Protein AF-A0A956G151-F1 (afdb_monomer_lite)

pLDDT: mean 84.64, std 11.08, range [44.25, 98.31]

Secondary structure (DSSP, 8-state):
--SSSPPEEEEE-TTS-EEEEEE--SSS-EEEES-HHHHHTT--EEEEEEE-SSSSS--EEEEEE-TTTT-EEEEEEE-TTSPEEEEEEEE-SEEEEEEEEE-TTS-EEEEEEEE--S--TTT--STT-SSSPSEEEEEEE-SS-EEEEEEE-TTTTS--SS-B--S--EEE-SSSSSS-EEEEEEESSSSTTTEEEEEEEEETTEEEEEEEETEEEEEEE--SSSSSPEEEEEETTTTTEEEEESSSSPPPPPP-------PPPTT--SHHHHHHHHHHHHHHHTT-HHHHHHHHHHHHTT---HHHHHHHHHHHHHHHHHTT-HHHHHHHS-SSPPS-HHHHHHHHHHHHHTT-HHHHHHHHTT-SS----GGG--HHHHHHHT-GGG-----TTSPPPTT-B-S-GGGEEEETTTTEEEEEEESS--EEEEEEEEE-SS-EEEEEEEEEEEE-TT-EEEEEEE-TTS-EEEEEEEEEEEETTEEEEEEEEEESTTS---EEEEEEESSTT--EEEEEEEEEEGGGTEEEEEE-STT--EEEEE-SSPPPSEEEEEEEEE------SS-EEEEEEEE-

Radius of gyration: 27.8 Å; chains: 1; bounding box: 68×52×76 Å

Foldseek 3Di:
DPPPDDWDWDAAAPPQGAIWIFDCPPPDTDTGHQADVRNVQRWGFQEWDWADQAPPPFIWIWTQTADDGQQKIWIWHQDPVRRTDTQEIDHAFRFNEWDWWQDPVRHIKIKTFAWQPFAACVRQVDPVNGGHDGFIWIWGDNPRYTDTPDTDDLQPVDDARTKDWDDYKDWFDQPPPPTTKIWTWIASDQDLQRIWIWIWDQDPVGTHIDTDGQKHFPDWACPDPDPHIWTWIFGNQPVGDIDTHPPDDDDDDPRPQQDQDDQQDPLQPDPVLRVLLSVLSVCVSVVNLLVSLVSLLVVLVVDPDPSNSQSSLLVSLLSCLVLQVLVSSLVSHDPPHDLPQVSLQSNLQSCVSVLVLVVSLVSQPPNPDGHCHPLRDDSVLSVVSVDPVQDDKDFLCDDDDPQKDAPPCVQWDRDNVLRWIKGKFKQDFDFRMKHKDFFPLAKDKDKFKKKFQFADAQAKKWWAKADPVRWGAWTKMWHWHHHNQKIKIWIFIDHTPPDDTDTQDIGIDNHRRDMDIWIKMKMDGLVQQKIWIWTRDPSIDIDIDRRPHRDDGGMIMGTIHTDNGHPDDTDIIIMIINMD

Structure (mmCIF, N/CA/C/O backbone):
data_AF-A0A956G151-F1
#
_entry.id   AF-A0A956G151-F1
#
loop_
_atom_site.group_PDB
_atom_site.id
_atom_site.type_symbol
_atom_site.label_atom_id
_atom_site.label_alt_id
_atom_site.label_comp_id
_atom_site.label_asym_id
_atom_site.label_entity_id
_atom_site.label_seq_id
_atom_site.pdbx_PDB_ins_code
_atom_site.Cartn_x
_atom_site.Cartn_y
_atom_site.Cartn_z
_atom_site.occupancy
_atom_site.B_iso_or_equiv
_atom_site.auth_seq_id
_atom_site.auth_comp_id
_atom_site.auth_asym_id
_atom_site.auth_atom_id
_atom_site.pdbx_PDB_model_num
ATOM 1 N N . ASP A 1 1 ? -18.770 -8.901 30.958 1.00 65.25 1 ASP A N 1
ATOM 2 C CA . ASP A 1 1 ? -19.501 -7.884 31.780 1.00 65.25 1 ASP A CA 1
ATOM 3 C C . ASP A 1 1 ? -19.112 -7.932 33.273 1.00 65.25 1 ASP A C 1
ATOM 5 O O . ASP A 1 1 ? -19.667 -7.195 34.084 1.00 65.25 1 ASP A O 1
ATOM 9 N N . GLY A 1 2 ? -18.106 -8.736 33.648 1.00 68.00 2 GLY A N 1
ATOM 10 C CA . GLY A 1 2 ? -17.677 -8.874 35.042 1.00 68.00 2 GLY A CA 1
ATOM 11 C C . GLY A 1 2 ? -18.386 -10.004 35.795 1.00 68.00 2 GLY A C 1
ATOM 12 O O . GLY A 1 2 ? -18.172 -10.139 37.002 1.00 68.00 2 GLY A O 1
ATOM 13 N N . ASP A 1 3 ? -19.179 -10.830 35.107 1.00 71.38 3 ASP A N 1
ATOM 14 C CA . ASP A 1 3 ? -19.814 -12.031 35.656 1.00 71.38 3 ASP A CA 1
ATOM 15 C C . ASP A 1 3 ? -18.847 -13.217 35.880 1.00 71.38 3 ASP A C 1
ATOM 17 O O . ASP A 1 3 ? -19.142 -14.117 36.673 1.00 71.38 3 ASP A O 1
ATOM 21 N N . GLY A 1 4 ? -17.658 -13.170 35.270 1.00 73.88 4 GLY A N 1
ATOM 22 C CA . GLY A 1 4 ? -16.601 -14.173 35.399 1.00 73.88 4 GLY A CA 1
ATOM 23 C C . GLY A 1 4 ? -16.463 -15.117 34.204 1.00 73.88 4 GLY A C 1
ATOM 24 O O . GLY A 1 4 ? -15.531 -15.925 34.218 1.00 73.88 4 GLY A O 1
ATOM 25 N N . ASP A 1 5 ? -17.325 -14.996 33.194 1.00 77.75 5 ASP A N 1
ATOM 26 C CA . ASP A 1 5 ? -17.162 -15.619 31.886 1.00 77.75 5 ASP A CA 1
ATOM 27 C C . ASP A 1 5 ? -16.498 -14.621 30.910 1.00 77.75 5 ASP A C 1
ATOM 29 O O . ASP A 1 5 ? -16.552 -13.404 31.080 1.00 77.75 5 ASP A O 1
ATOM 33 N N . ASP A 1 6 ? -15.758 -15.135 29.923 1.00 79.88 6 ASP A N 1
ATOM 34 C CA . ASP A 1 6 ? -15.077 -14.294 28.933 1.00 79.88 6 ASP A CA 1
ATOM 35 C C . ASP A 1 6 ? -15.966 -14.123 27.692 1.00 79.88 6 ASP A C 1
ATOM 37 O O . ASP A 1 6 ? -16.216 -15.087 26.959 1.00 79.88 6 ASP A O 1
ATOM 41 N N . GLU A 1 7 ? -16.379 -12.891 27.380 1.00 82.88 7 GLU A N 1
ATOM 42 C CA . GLU A 1 7 ? -17.000 -12.589 26.086 1.00 82.88 7 GLU A CA 1
ATOM 43 C C . GLU A 1 7 ? -15.959 -12.240 25.016 1.00 82.88 7 GLU A C 1
ATOM 45 O O . GLU A 1 7 ? -15.019 -11.470 25.233 1.00 82.88 7 GLU A O 1
ATOM 50 N N . LEU A 1 8 ? -16.178 -12.732 23.793 1.00 90.56 8 LEU A N 1
ATOM 51 C CA . LEU A 1 8 ? -15.359 -12.368 22.641 1.00 90.56 8 LEU A CA 1
ATOM 52 C C . LEU A 1 8 ? -16.072 -11.336 21.763 1.00 90.56 8 LEU A C 1
ATOM 54 O O . LEU A 1 8 ? -16.985 -11.665 21.002 1.00 90.56 8 LEU A O 1
ATOM 58 N N . TYR A 1 9 ? -15.593 -10.096 21.804 1.00 93.44 9 TYR A N 1
ATOM 59 C CA . TYR A 1 9 ? -15.999 -9.055 20.863 1.00 93.44 9 TYR A CA 1
ATOM 60 C C . TYR A 1 9 ? -15.189 -9.140 19.570 1.00 93.44 9 TYR A C 1
ATOM 62 O O . TYR A 1 9 ? -13.970 -9.312 19.574 1.00 93.44 9 TYR A O 1
ATOM 70 N N . VAL A 1 10 ? -15.879 -9.008 18.441 1.00 94.25 10 VAL A N 1
ATOM 71 C CA . VAL A 1 10 ? -15.301 -9.120 17.104 1.00 94.25 10 VAL A CA 1
ATOM 72 C C . VAL A 1 10 ? -15.638 -7.869 16.309 1.00 94.25 10 VAL A C 1
ATOM 74 O O . VAL A 1 10 ? -16.793 -7.609 15.966 1.00 94.25 10 VAL A O 1
ATOM 77 N N . GLY A 1 11 ? -14.600 -7.105 15.989 1.00 94.00 11 GLY A N 1
ATOM 78 C CA . GLY A 1 11 ? -14.669 -6.019 15.030 1.00 94.00 11 GLY A CA 1
ATOM 79 C C . GLY A 1 11 ? -14.516 -6.571 13.623 1.00 94.00 11 GLY A C 1
ATOM 80 O O . GLY A 1 11 ? -13.530 -7.246 13.325 1.00 94.00 11 GLY A O 1
ATOM 81 N N . LEU A 1 12 ? -15.485 -6.305 12.754 1.00 91.75 12 LEU A N 1
ATOM 82 C CA . LEU A 1 12 ? -15.387 -6.685 11.355 1.00 91.75 12 LEU A CA 1
ATOM 83 C C . LEU A 1 12 ? -15.091 -5.467 10.473 1.00 91.75 12 LEU A C 1
ATOM 85 O O . LEU A 1 12 ? -15.689 -4.397 10.615 1.00 91.75 12 LEU A O 1
ATOM 89 N N . ALA A 1 13 ? -14.180 -5.667 9.526 1.00 85.88 13 ALA A N 1
ATOM 90 C CA . ALA A 1 13 ? -13.860 -4.732 8.455 1.00 85.88 13 ALA A CA 1
ATOM 91 C C . ALA A 1 13 ? -14.441 -5.228 7.118 1.00 85.88 13 ALA A C 1
ATOM 93 O O . ALA A 1 13 ? -15.257 -6.147 7.072 1.00 85.88 13 ALA A O 1
ATOM 94 N N . ALA A 1 14 ? -14.040 -4.623 6.001 1.00 74.31 14 ALA A N 1
ATOM 95 C CA . ALA A 1 14 ? -14.469 -5.033 4.664 1.00 74.31 14 ALA A CA 1
ATOM 96 C C . ALA A 1 14 ? -14.492 -6.574 4.463 1.00 74.31 14 ALA A C 1
ATOM 98 O O . ALA A 1 14 ? -13.518 -7.258 4.766 1.00 74.31 14 ALA A O 1
ATOM 99 N N . TYR A 1 15 ? -15.558 -7.189 3.930 1.00 65.94 15 TYR A N 1
ATOM 100 C CA . TYR A 1 15 ? -16.783 -6.618 3.327 1.00 65.94 15 TYR A CA 1
ATOM 101 C C . TYR A 1 15 ? -18.057 -6.802 4.167 1.00 65.94 15 TYR A C 1
ATOM 103 O O . TYR A 1 15 ? -19.125 -6.348 3.761 1.00 65.94 15 TYR A O 1
ATOM 111 N N . ARG A 1 16 ? -17.964 -7.424 5.346 1.00 79.44 16 ARG A N 1
ATOM 112 C CA . ARG A 1 16 ? -19.037 -7.425 6.350 1.00 79.44 16 ARG A CA 1
ATOM 113 C C . ARG A 1 16 ? -18.552 -6.582 7.509 1.00 79.44 16 ARG A C 1
ATOM 115 O O . ARG A 1 16 ? -17.640 -7.010 8.183 1.00 79.44 16 ARG A O 1
ATOM 122 N N . ARG A 1 17 ? -19.109 -5.390 7.689 1.00 89.12 17 ARG A N 1
ATOM 123 C CA . ARG A 1 17 ? -18.659 -4.425 8.698 1.00 89.12 17 ARG A CA 1
ATOM 124 C C . ARG A 1 17 ? -19.600 -4.439 9.880 1.00 89.12 17 ARG A C 1
ATOM 126 O O . ARG A 1 17 ? -20.800 -4.565 9.662 1.00 89.12 17 ARG A O 1
ATOM 133 N N . GLY A 1 18 ? -19.056 -4.247 11.071 1.00 92.19 18 GLY A N 1
ATOM 134 C CA . GLY A 1 18 ? -19.859 -4.131 12.277 1.00 92.19 18 GLY A CA 1
ATOM 135 C C . GLY A 1 18 ? -19.114 -4.559 13.527 1.00 92.19 18 GLY A C 1
ATOM 136 O O . GLY A 1 18 ? -18.030 -5.144 13.460 1.00 92.19 18 GLY A O 1
ATOM 137 N N . LEU A 1 19 ? -19.717 -4.242 14.669 1.00 95.75 19 LEU A N 1
ATOM 138 C CA . LEU A 1 19 ? -19.260 -4.682 15.977 1.00 95.75 19 LEU A CA 1
ATOM 139 C C . LEU A 1 19 ? -20.158 -5.822 16.445 1.00 95.75 19 LEU A C 1
ATOM 141 O O . LEU A 1 19 ? -21.370 -5.654 16.604 1.00 95.75 19 LEU A O 1
ATOM 145 N N . HIS A 1 20 ? -19.544 -6.974 16.666 1.00 94.38 20 HIS A N 1
ATOM 146 C CA . HIS A 1 20 ? -20.235 -8.196 17.027 1.00 94.38 20 HIS A CA 1
ATOM 147 C C . HIS A 1 20 ? -19.731 -8.768 18.343 1.00 94.38 20 HIS A C 1
ATOM 149 O O . HIS A 1 20 ? -18.615 -8.487 18.772 1.00 94.38 20 HIS A O 1
ATOM 155 N N . VAL A 1 21 ? -20.552 -9.620 18.942 1.00 92.62 21 VAL A N 1
ATOM 156 C CA . VAL A 1 21 ? -20.183 -10.481 20.062 1.00 92.62 21 VAL A CA 1
ATOM 157 C C . VAL A 1 21 ? -20.352 -11.929 19.620 1.00 92.62 21 VAL A C 1
ATOM 159 O O . VAL A 1 21 ? -21.339 -12.283 18.967 1.00 92.62 21 VAL A O 1
ATOM 162 N N . LEU A 1 22 ? -19.357 -12.761 19.913 1.00 90.56 22 LEU A N 1
ATOM 163 C CA . LEU A 1 22 ? -19.446 -14.202 19.740 1.00 90.56 22 LEU A CA 1
ATOM 164 C C . LEU A 1 22 ? -19.962 -14.800 21.050 1.00 90.56 22 LEU A C 1
ATOM 166 O O . LEU A 1 22 ? -19.224 -14.869 22.028 1.00 90.56 22 LEU A O 1
ATOM 170 N N . ARG A 1 23 ? -21.226 -15.222 21.064 1.00 86.19 23 ARG A N 1
ATOM 171 C CA . ARG A 1 23 ? -21.831 -15.914 22.207 1.00 86.19 23 ARG A CA 1
ATOM 172 C C . ARG A 1 23 ? -21.619 -17.416 22.043 1.00 86.19 23 ARG A C 1
ATOM 174 O O . ARG A 1 23 ? -21.972 -17.980 20.999 1.00 86.19 23 ARG A O 1
ATOM 181 N N . ASP A 1 24 ? -21.010 -18.048 23.042 1.00 79.31 24 ASP A N 1
ATOM 182 C CA . ASP A 1 24 ? -20.805 -19.495 23.069 1.00 79.31 24 ASP A CA 1
ATOM 183 C C . ASP A 1 24 ? -21.899 -20.181 23.897 1.00 79.31 24 ASP A C 1
ATOM 185 O O . ASP A 1 24 ? -21.802 -20.318 25.112 1.00 79.31 24 ASP A O 1
ATOM 189 N N . ASP A 1 25 ? -22.945 -20.653 23.216 1.00 75.00 25 ASP A N 1
ATOM 190 C CA . ASP A 1 25 ? -24.018 -21.449 23.829 1.00 75.00 25 ASP A CA 1
ATOM 191 C C . ASP A 1 25 ? -23.636 -22.950 23.958 1.00 75.00 25 ASP A C 1
ATOM 193 O O . ASP A 1 25 ? -24.506 -23.826 24.044 1.00 75.00 25 ASP A O 1
ATOM 197 N N . GLY A 1 26 ? -22.343 -23.290 23.885 1.00 74.62 26 GLY A N 1
ATOM 198 C CA . GLY A 1 26 ? -21.781 -24.635 24.035 1.00 74.62 26 GLY A CA 1
ATOM 199 C C . GLY A 1 26 ? -21.632 -25.415 22.723 1.00 74.62 26 GLY A C 1
ATOM 200 O O . GLY A 1 26 ? -20.527 -25.793 22.346 1.00 74.62 26 GLY A O 1
ATOM 201 N N . ASP A 1 27 ? -22.731 -25.693 22.010 1.00 76.06 27 ASP A N 1
ATOM 202 C CA . ASP A 1 27 ? -22.692 -26.565 20.812 1.00 76.06 27 ASP A CA 1
ATOM 203 C C . ASP A 1 27 ? -22.580 -25.793 19.484 1.00 76.06 27 ASP A C 1
ATOM 205 O O . ASP A 1 27 ? -22.245 -26.376 18.445 1.00 76.06 27 ASP A O 1
ATOM 209 N N . ARG A 1 28 ? -22.917 -24.494 19.474 1.00 81.50 28 ARG A N 1
ATOM 210 C CA . ARG A 1 28 ? -22.885 -23.641 18.273 1.00 81.50 28 ARG A CA 1
ATOM 211 C C . ARG A 1 28 ? -22.628 -22.180 18.643 1.00 81.50 28 ARG A C 1
ATOM 213 O O . ARG A 1 28 ? -23.597 -21.500 18.985 1.00 81.50 28 ARG A O 1
ATOM 220 N N . PRO A 1 29 ? -21.395 -21.675 18.489 1.00 83.88 29 PRO A N 1
ATOM 221 C CA . PRO A 1 29 ? -21.134 -20.263 18.705 1.00 83.88 29 PRO A CA 1
ATOM 222 C C . PRO A 1 29 ? -21.919 -19.425 17.688 1.00 83.88 29 PRO A C 1
ATOM 224 O O . PRO A 1 29 ? -22.018 -19.781 16.504 1.00 83.88 29 PRO A O 1
ATOM 227 N N . ARG A 1 30 ? -22.508 -18.324 18.155 1.00 87.62 30 ARG A N 1
ATOM 228 C CA . ARG A 1 30 ? -23.294 -17.397 17.334 1.00 87.62 30 ARG A CA 1
ATOM 229 C C . ARG A 1 30 ? -22.651 -16.031 17.337 1.00 87.62 30 ARG A C 1
ATOM 231 O O . ARG A 1 30 ? -22.274 -15.514 18.380 1.00 87.62 30 ARG A O 1
ATOM 238 N N . LEU A 1 31 ? -22.549 -15.458 16.145 1.00 90.25 31 LEU A N 1
ATOM 239 C CA . LEU A 1 31 ? -22.112 -14.086 15.975 1.00 90.25 31 LEU A CA 1
ATOM 240 C C . LEU A 1 31 ? -23.345 -13.186 15.953 1.00 90.25 31 LEU A C 1
ATOM 242 O O . LEU A 1 31 ? -24.171 -13.287 15.042 1.00 90.25 31 LEU A O 1
ATOM 246 N N . GLU A 1 32 ? -23.461 -12.324 16.952 1.00 92.38 32 GLU A N 1
ATOM 247 C CA . GLU A 1 32 ? -24.588 -11.413 17.132 1.00 92.38 32 GLU A CA 1
ATOM 248 C C . GLU A 1 32 ? -24.108 -9.966 17.052 1.00 92.38 32 GLU A C 1
ATOM 250 O O . GLU A 1 32 ? -22.928 -9.683 17.238 1.00 92.38 32 GLU A O 1
ATOM 255 N N . VAL A 1 33 ? -24.996 -9.039 16.695 1.00 94.50 33 VAL A N 1
ATOM 256 C CA . VAL A 1 33 ? -24.665 -7.606 16.684 1.00 94.50 33 VAL A CA 1
ATOM 257 C C . VAL A 1 33 ? -24.541 -7.137 18.131 1.00 94.50 33 VAL A C 1
ATOM 259 O O . VAL A 1 33 ? -25.501 -7.267 18.884 1.00 94.50 33 VAL A O 1
ATOM 262 N N . ALA A 1 34 ? -23.382 -6.595 18.507 1.00 94.00 34 ALA A N 1
ATOM 263 C CA . ALA A 1 34 ? -23.134 -6.147 19.878 1.00 94.00 34 ALA A CA 1
ATOM 264 C C . ALA A 1 34 ? -23.661 -4.727 20.134 1.00 94.00 34 ALA A C 1
ATOM 266 O O . ALA A 1 34 ? -24.171 -4.451 21.213 1.00 94.00 34 ALA A O 1
ATOM 267 N N . GLU A 1 35 ? -23.595 -3.831 19.140 1.00 95.38 35 GLU A N 1
ATOM 268 C CA . GLU A 1 35 ? -24.225 -2.506 19.223 1.00 95.38 35 GLU A CA 1
ATOM 269 C C . GLU A 1 35 ? -24.746 -2.056 17.852 1.00 95.38 35 GLU A C 1
ATOM 271 O O . GLU A 1 35 ? -24.009 -1.958 16.866 1.00 95.38 35 GLU A O 1
ATOM 276 N N . ALA A 1 36 ? -26.053 -1.797 17.785 1.00 93.88 36 ALA A N 1
ATOM 277 C CA . ALA A 1 36 ? -26.774 -1.639 16.526 1.00 93.88 36 ALA A CA 1
ATOM 278 C C . ALA A 1 36 ? -26.353 -0.398 15.723 1.00 93.88 36 ALA A C 1
ATOM 280 O O . ALA A 1 36 ? -26.335 -0.445 14.494 1.00 93.88 36 ALA A O 1
ATOM 281 N N . THR A 1 37 ? -26.022 0.715 16.377 1.00 94.06 37 THR A N 1
ATOM 282 C CA . THR A 1 37 ? -25.646 1.972 15.707 1.00 94.06 37 THR A CA 1
ATOM 283 C C . THR A 1 37 ? -24.251 1.883 15.093 1.00 94.06 37 THR A C 1
ATOM 285 O O . THR A 1 37 ? -23.992 2.412 14.010 1.00 94.06 37 THR A O 1
ATOM 288 N N . THR A 1 38 ? -23.337 1.206 15.778 1.00 95.06 38 THR A N 1
ATOM 289 C CA . THR A 1 38 ? -21.975 0.909 15.337 1.00 95.06 38 THR A CA 1
ATOM 290 C C . THR A 1 38 ? -21.997 -0.036 14.151 1.00 95.06 38 THR A C 1
ATOM 292 O O . THR A 1 38 ? -21.364 0.265 13.139 1.00 95.06 38 THR A O 1
ATOM 295 N N . ASP A 1 39 ? -22.807 -1.090 14.211 1.00 92.69 39 ASP A N 1
ATOM 296 C CA . ASP A 1 39 ? -23.056 -1.989 13.083 1.00 92.69 39 ASP A CA 1
ATOM 297 C C . ASP A 1 39 ? -23.632 -1.245 11.862 1.00 92.69 39 ASP A C 1
ATOM 299 O O . ASP A 1 39 ? -23.046 -1.240 10.775 1.00 92.69 39 ASP A O 1
ATOM 303 N N . GLN A 1 40 ? -24.702 -0.468 12.062 1.00 91.81 40 GLN A N 1
ATOM 304 C CA . GLN A 1 40 ? -25.355 0.313 11.001 1.00 91.81 40 GLN A CA 1
ATOM 305 C C . GLN A 1 40 ? -24.473 1.418 10.405 1.00 91.81 40 GLN A C 1
ATOM 307 O O . GLN A 1 40 ? -24.743 1.892 9.293 1.00 91.81 40 GLN A O 1
ATOM 312 N N . SER A 1 41 ? -23.409 1.832 11.102 1.00 91.50 41 SER A N 1
ATOM 313 C CA . SER A 1 41 ? -22.440 2.785 10.557 1.00 91.50 41 SER A CA 1
ATOM 314 C C . SER A 1 41 ? -21.785 2.255 9.279 1.00 91.50 41 SER A C 1
ATOM 316 O O . SER A 1 41 ? -21.397 3.049 8.417 1.00 91.50 41 SER A O 1
ATOM 318 N N . GLY A 1 42 ? -21.681 0.927 9.130 1.00 89.12 42 GLY A N 1
ATOM 319 C CA . GLY A 1 42 ? -21.025 0.287 7.996 1.00 89.12 42 GLY A CA 1
ATOM 320 C C . GLY A 1 42 ? -19.580 0.755 7.823 1.00 89.12 42 GLY A C 1
ATOM 321 O O . GLY A 1 42 ? -19.137 0.942 6.689 1.00 89.12 42 GLY A O 1
ATOM 322 N N . SER A 1 43 ? -18.883 1.009 8.933 1.00 92.44 43 SER A N 1
ATOM 323 C CA . SER A 1 43 ? -17.461 1.361 8.962 1.00 92.44 43 SER A CA 1
ATOM 324 C C . SER A 1 43 ? -16.633 0.200 9.501 1.00 92.44 43 SER A C 1
ATOM 326 O O . SER A 1 43 ? -17.129 -0.620 10.268 1.00 92.44 43 SER A O 1
ATOM 328 N N . ASP A 1 44 ? -15.392 0.115 9.050 1.00 93.00 44 ASP A N 1
ATOM 329 C CA . ASP A 1 44 ? -14.406 -0.848 9.495 1.00 93.00 44 ASP A CA 1
ATOM 330 C C . ASP A 1 44 ? -14.112 -0.609 10.979 1.00 93.00 44 ASP A C 1
ATOM 332 O O . ASP A 1 44 ? -13.836 0.520 11.400 1.00 93.00 44 ASP A O 1
ATOM 336 N N . ILE A 1 45 ? -14.171 -1.686 11.760 1.00 95.75 45 ILE A N 1
ATOM 337 C CA . ILE A 1 45 ? -13.622 -1.718 13.113 1.00 95.75 45 ILE A CA 1
ATOM 338 C C . ILE A 1 45 ? -12.153 -2.120 12.978 1.00 95.75 45 ILE A C 1
ATOM 340 O O . ILE A 1 45 ? -11.850 -3.277 12.686 1.00 95.75 45 ILE A O 1
ATOM 344 N N . ASN A 1 46 ? -11.249 -1.153 13.118 1.00 94.44 46 ASN A N 1
ATOM 345 C CA . ASN A 1 46 ? -9.817 -1.368 12.919 1.00 94.44 46 ASN A CA 1
ATOM 346 C C . ASN A 1 46 ? -9.169 -2.053 14.124 1.00 94.44 46 ASN A C 1
ATOM 348 O O . ASN A 1 46 ? -8.247 -2.849 13.949 1.00 94.44 46 ASN A O 1
ATOM 352 N N . ASP A 1 47 ? -9.646 -1.736 15.329 1.00 96.75 47 ASP A N 1
ATOM 353 C CA . ASP A 1 47 ? -9.107 -2.280 16.570 1.00 96.75 47 ASP A CA 1
ATOM 354 C C . ASP A 1 47 ? -10.138 -2.235 17.703 1.00 96.75 47 ASP A C 1
ATOM 356 O O . ASP A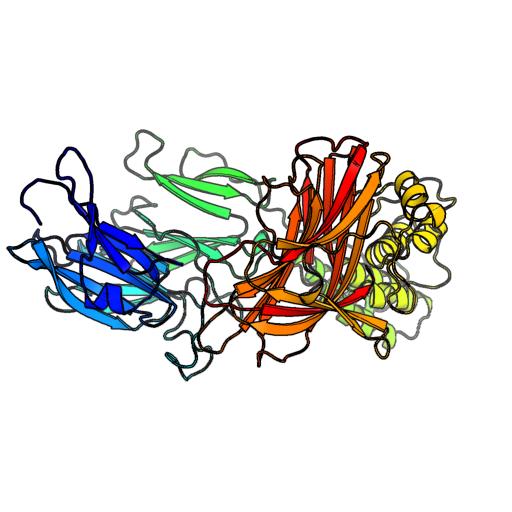 1 47 ? -11.054 -1.403 17.697 1.00 96.75 47 ASP A O 1
ATOM 360 N N . LEU A 1 48 ? -9.969 -3.136 18.668 1.00 97.12 48 LEU A N 1
ATOM 361 C CA . LEU A 1 48 ? -10.777 -3.232 19.879 1.00 97.12 48 LEU A CA 1
ATOM 362 C C . LEU A 1 48 ? -9.858 -3.402 21.083 1.00 97.12 48 LEU A C 1
ATOM 364 O O . LEU A 1 48 ? -8.922 -4.200 21.047 1.00 97.12 48 LEU A O 1
ATOM 368 N N . LEU A 1 49 ? -10.168 -2.692 22.160 1.00 96.06 49 LEU A N 1
ATOM 369 C CA . LEU A 1 49 ? -9.429 -2.763 23.412 1.00 96.06 49 LEU A CA 1
ATOM 370 C C . LEU A 1 49 ? -10.408 -2.813 24.578 1.00 96.06 49 LEU A C 1
ATOM 372 O O . LEU A 1 49 ? -11.360 -2.044 24.607 1.00 96.06 49 LEU A O 1
ATOM 376 N N . VAL A 1 50 ? -10.154 -3.695 25.539 1.00 94.69 50 VAL A N 1
ATOM 377 C CA . VAL A 1 50 ? -10.894 -3.747 26.802 1.00 94.69 50 VAL A CA 1
ATOM 378 C C . VAL A 1 50 ? -9.938 -3.360 27.919 1.00 94.69 50 VAL A C 1
ATOM 380 O O . VAL A 1 50 ? -8.895 -3.997 28.074 1.00 94.69 50 VAL A O 1
ATOM 383 N N . ALA A 1 51 ? -10.269 -2.318 28.676 1.00 94.19 51 ALA A N 1
ATOM 384 C CA . ALA A 1 51 ? -9.431 -1.814 29.759 1.00 94.19 51 ALA A CA 1
ATOM 385 C C . ALA A 1 51 ? -10.264 -1.040 30.783 1.00 94.19 51 ALA A C 1
ATOM 387 O O . ALA A 1 51 ? -11.303 -0.497 30.438 1.00 94.19 51 ALA A O 1
ATOM 388 N N . ASP A 1 52 ? -9.779 -0.987 32.019 1.00 94.12 52 ASP A N 1
ATOM 389 C CA . ASP A 1 52 ? -10.276 -0.065 33.043 1.00 94.12 52 ASP A CA 1
ATOM 390 C C . ASP A 1 52 ? -9.654 1.315 32.786 1.00 94.12 52 ASP A C 1
ATOM 392 O O . ASP A 1 52 ? -8.442 1.502 32.956 1.00 94.12 52 ASP A O 1
ATOM 396 N N . LEU A 1 53 ? -10.451 2.238 32.240 1.00 95.44 53 LEU A N 1
ATOM 397 C CA . LEU A 1 53 ? -9.958 3.522 31.738 1.00 95.44 53 LEU A CA 1
ATOM 398 C C . LEU A 1 53 ? -9.976 4.640 32.784 1.00 95.44 53 LEU A C 1
ATOM 400 O O . LEU A 1 53 ? -9.311 5.657 32.568 1.00 95.44 53 LEU A O 1
ATOM 404 N N . ASP A 1 54 ? -10.723 4.488 33.876 1.00 92.62 54 ASP A N 1
ATOM 405 C CA . ASP A 1 54 ? -10.830 5.477 34.957 1.00 92.62 54 ASP A CA 1
ATOM 406 C C . ASP A 1 54 ? -10.300 4.972 36.314 1.00 92.62 54 ASP A C 1
ATOM 408 O O . ASP A 1 54 ? -10.136 5.760 37.251 1.00 92.62 54 ASP A O 1
ATOM 412 N N . GLY A 1 55 ? -9.920 3.696 36.397 1.00 90.12 55 GLY A N 1
ATOM 413 C CA . GLY A 1 55 ? -9.345 3.060 37.576 1.00 90.12 55 GLY A CA 1
ATOM 414 C C . GLY A 1 55 ? -10.385 2.618 38.606 1.00 90.12 55 GLY A C 1
ATOM 415 O O . GLY A 1 55 ? -10.014 2.405 39.768 1.00 90.12 55 GLY A O 1
ATOM 416 N N . ASP A 1 56 ? -11.667 2.531 38.240 1.00 90.44 56 ASP A N 1
ATOM 417 C CA . ASP A 1 56 ? -12.743 2.132 39.151 1.00 90.44 56 ASP A CA 1
ATOM 418 C C . ASP A 1 56 ? -12.902 0.602 39.299 1.00 90.44 56 ASP A C 1
ATOM 420 O O . ASP A 1 56 ? -13.619 0.127 40.188 1.00 90.44 56 ASP A O 1
ATOM 424 N N . GLY A 1 57 ? -12.158 -0.172 38.502 1.00 88.75 57 GLY A N 1
ATOM 425 C CA . GLY A 1 57 ? -12.172 -1.633 38.460 1.00 88.75 57 GLY A CA 1
ATOM 426 C C . GLY A 1 57 ? -13.158 -2.226 37.448 1.00 88.75 57 GLY A C 1
ATOM 427 O O . GLY A 1 57 ? -13.108 -3.436 37.196 1.00 88.75 57 GLY A O 1
ATOM 428 N N . THR A 1 58 ? -14.028 -1.408 36.861 1.00 89.44 58 THR A N 1
ATOM 429 C CA . THR A 1 58 ? -14.889 -1.748 35.725 1.00 89.44 58 THR A CA 1
ATOM 430 C C . THR A 1 58 ? -14.079 -1.624 34.443 1.00 89.44 58 THR A C 1
ATOM 432 O O . THR A 1 58 ? -13.164 -0.820 34.345 1.00 89.44 58 THR A O 1
ATOM 435 N N . ARG A 1 59 ? -14.361 -2.469 33.449 1.00 92.00 59 ARG A N 1
ATOM 436 C CA . ARG A 1 59 ? -13.677 -2.397 32.155 1.00 92.00 59 ARG A CA 1
ATOM 437 C C . ARG A 1 59 ? -14.599 -1.796 31.109 1.00 92.00 59 ARG A C 1
ATOM 439 O O . ARG A 1 59 ? -15.703 -2.296 30.894 1.00 92.00 59 ARG A O 1
ATOM 446 N N . GLU A 1 60 ? -14.097 -0.807 30.391 1.00 95.38 60 GLU A N 1
ATOM 447 C CA . GLU A 1 60 ? -14.714 -0.267 29.190 1.00 95.38 60 GLU A CA 1
ATOM 448 C C . GLU A 1 60 ? -14.233 -1.017 27.946 1.00 95.38 60 GLU A C 1
ATOM 450 O O . GLU A 1 60 ? -13.089 -1.476 27.858 1.00 95.38 60 GLU A O 1
ATOM 455 N N . LEU A 1 61 ? -15.103 -1.082 26.938 1.00 97.00 61 LEU A N 1
ATOM 456 C CA . LEU A 1 61 ? -14.737 -1.490 25.587 1.00 97.00 61 LEU A CA 1
ATOM 457 C C . LEU A 1 61 ? -14.488 -0.245 24.735 1.00 97.00 61 LEU A C 1
ATOM 459 O O . LEU A 1 61 ? -15.369 0.588 24.544 1.00 97.00 61 LEU A O 1
ATOM 463 N N . VAL A 1 62 ? -13.303 -0.152 24.151 1.00 98.12 62 VAL A N 1
ATOM 464 C CA . VAL A 1 62 ? -12.927 0.881 23.191 1.00 98.12 62 VAL A CA 1
ATOM 465 C C . VAL A 1 62 ? -12.955 0.300 21.786 1.00 98.12 62 VAL A C 1
ATOM 467 O O . VAL A 1 62 ? -12.344 -0.737 21.526 1.00 98.12 62 VAL A O 1
ATOM 470 N N . ALA A 1 63 ? -13.610 0.999 20.861 1.00 98.12 63 ALA A N 1
ATOM 471 C CA . ALA A 1 63 ? -13.583 0.671 19.443 1.00 98.12 63 ALA A CA 1
ATOM 472 C C . ALA A 1 63 ? -12.937 1.788 18.625 1.00 98.12 63 ALA A C 1
ATOM 474 O O . ALA A 1 63 ? -13.375 2.940 18.663 1.00 98.12 63 ALA A O 1
ATOM 475 N N . ALA A 1 64 ? -11.918 1.421 17.848 1.00 97.81 64 ALA A N 1
ATOM 476 C CA . ALA A 1 64 ? -11.294 2.278 16.851 1.00 97.81 64 ALA A CA 1
ATOM 477 C C . ALA A 1 64 ? -11.981 2.067 15.498 1.00 97.81 64 ALA A C 1
ATOM 479 O O . ALA A 1 64 ? -11.863 0.999 14.889 1.00 97.81 64 ALA A O 1
ATOM 480 N N . LEU A 1 65 ? -12.713 3.075 15.026 1.00 96.38 65 LEU A N 1
ATOM 481 C CA . LEU A 1 65 ? -13.430 3.014 13.760 1.00 96.38 65 LEU A CA 1
ATOM 482 C C . LEU A 1 65 ? -12.687 3.793 12.677 1.00 96.38 65 LEU A C 1
ATOM 484 O O . LEU A 1 65 ? -12.242 4.927 12.866 1.00 96.38 65 LEU A O 1
ATOM 488 N N . GLY A 1 66 ? -12.611 3.180 11.503 1.00 92.38 66 GLY A N 1
ATOM 489 C CA . GLY A 1 66 ? -11.980 3.747 10.324 1.00 92.38 66 GLY A CA 1
ATOM 490 C C . GLY A 1 66 ? -12.978 4.112 9.219 1.00 92.38 66 GLY A C 1
ATOM 491 O O . GLY A 1 66 ? -14.086 4.590 9.507 1.00 92.38 66 GLY A O 1
ATOM 492 N N . PRO A 1 67 ? -12.603 3.911 7.940 1.00 87.81 67 PRO A N 1
ATOM 493 C CA . PRO A 1 67 ? -13.496 4.137 6.806 1.00 87.81 67 PRO A CA 1
ATOM 494 C C . PRO A 1 67 ? -14.739 3.242 6.871 1.00 87.81 67 PRO A C 1
ATOM 496 O O . PRO A 1 67 ? -14.709 2.174 7.450 1.00 87.81 67 PRO A O 1
ATOM 499 N N . TRP A 1 68 ? -15.877 3.587 6.269 1.00 78.31 68 TRP A N 1
ATOM 500 C CA . TRP A 1 68 ? -16.082 4.662 5.292 1.00 78.31 68 TRP A CA 1
ATOM 501 C C . TRP A 1 68 ? -16.942 5.820 5.799 1.00 78.31 68 TRP A C 1
ATOM 503 O O . TRP A 1 68 ? -17.167 6.764 5.047 1.00 78.31 68 TRP A O 1
ATOM 513 N N . LYS A 1 69 ? -17.504 5.742 7.014 1.00 88.38 69 LYS A N 1
ATOM 514 C CA . LYS A 1 69 ? -18.472 6.746 7.495 1.00 88.38 69 LYS A CA 1
ATOM 515 C C . LYS A 1 69 ? -18.202 7.276 8.899 1.00 88.38 69 LYS A C 1
ATOM 517 O O . LYS A 1 69 ? -18.569 8.414 9.167 1.00 88.38 69 LYS A O 1
ATOM 522 N N . ALA A 1 70 ? -17.633 6.466 9.788 1.00 94.12 70 ALA A N 1
ATOM 523 C CA . ALA A 1 70 ? -17.519 6.791 11.206 1.00 94.12 70 ALA A CA 1
ATOM 524 C C . ALA A 1 70 ? -16.275 7.635 11.519 1.00 94.12 70 ALA A C 1
ATOM 526 O O . ALA A 1 70 ? -16.435 8.771 11.965 1.00 94.12 70 ALA A O 1
ATOM 527 N N . TYR A 1 71 ? -15.072 7.117 11.223 1.00 95.81 71 TYR A N 1
ATOM 528 C CA . TYR A 1 71 ? -13.788 7.798 11.455 1.00 95.81 71 TYR A CA 1
ATOM 529 C C . TYR A 1 71 ? -13.635 8.367 12.882 1.00 95.81 71 TYR A C 1
ATOM 531 O O . TYR A 1 71 ? -13.298 9.541 13.093 1.00 95.81 71 TYR A O 1
ATOM 539 N N . ASP A 1 72 ? -13.948 7.537 13.873 1.00 97.38 72 ASP A N 1
ATOM 540 C CA . ASP A 1 72 ? -14.059 7.936 15.269 1.00 97.38 72 ASP A CA 1
ATOM 541 C C . ASP A 1 72 ? -13.557 6.862 16.236 1.00 97.38 72 ASP A C 1
ATOM 543 O O . ASP A 1 72 ? -13.346 5.706 15.883 1.00 97.38 72 ASP A O 1
ATOM 547 N N . LEU A 1 73 ? -13.343 7.289 17.472 1.00 98.06 73 LEU A N 1
ATOM 548 C CA . LEU A 1 73 ? -13.088 6.449 18.627 1.00 98.06 73 LEU A CA 1
ATOM 549 C C . LEU A 1 73 ? -14.368 6.389 19.462 1.00 98.06 73 LEU A C 1
ATOM 551 O O . LEU A 1 73 ? -14.996 7.431 19.675 1.00 98.06 73 LEU A O 1
ATOM 555 N N . ARG A 1 74 ? -14.750 5.204 19.938 1.00 98.31 74 ARG A N 1
ATOM 556 C CA . ARG A 1 74 ? -15.927 4.999 20.798 1.00 98.31 74 ARG A CA 1
ATOM 557 C C . ARG A 1 74 ? -15.542 4.287 22.076 1.00 98.31 74 ARG A C 1
ATOM 559 O O . ARG A 1 74 ? -14.731 3.368 22.024 1.00 98.31 74 ARG A O 1
ATOM 566 N N . VAL A 1 75 ? -16.158 4.687 23.180 1.00 98.31 75 VAL A N 1
ATOM 567 C CA . VAL A 1 75 ? -16.045 4.022 24.481 1.00 98.31 75 VAL A CA 1
ATOM 568 C C . VAL A 1 75 ? -17.418 3.501 24.867 1.00 98.31 75 VAL A C 1
ATOM 570 O O . VAL A 1 75 ? -18.394 4.251 24.836 1.00 98.31 75 VAL A O 1
ATOM 573 N N . PHE A 1 76 ? -17.489 2.225 25.217 1.00 97.31 76 PHE A N 1
ATOM 574 C CA . PHE A 1 76 ? -18.698 1.552 25.656 1.00 97.31 76 PHE A CA 1
ATOM 575 C C . PHE A 1 76 ? -18.534 1.025 27.073 1.00 97.31 76 PHE A C 1
ATOM 577 O O . PHE A 1 76 ? -17.457 0.563 27.453 1.00 97.31 76 PHE A O 1
ATOM 584 N N . ARG A 1 77 ? -19.641 1.020 27.806 1.00 94.00 77 ARG A N 1
ATOM 585 C CA . ARG A 1 77 ? -19.791 0.321 29.078 1.00 94.00 77 ARG A CA 1
ATOM 586 C C . ARG A 1 77 ? -20.791 -0.817 28.895 1.00 94.00 77 ARG A C 1
ATOM 588 O O . ARG A 1 77 ? -21.770 -0.657 28.168 1.00 94.00 77 ARG A O 1
ATOM 595 N N . ALA A 1 78 ? -20.539 -1.956 29.529 1.00 89.06 78 ALA A N 1
ATOM 596 C CA . ALA A 1 78 ? -21.524 -3.029 29.594 1.00 89.06 78 ALA A CA 1
ATOM 597 C C . ALA A 1 78 ? -22.633 -2.646 30.588 1.00 89.06 78 ALA A C 1
ATOM 599 O O . ALA A 1 78 ? -22.349 -2.262 31.724 1.00 89.06 78 ALA A O 1
ATOM 600 N N . ALA A 1 79 ? -23.885 -2.725 30.151 1.00 85.12 79 ALA A N 1
ATOM 601 C CA . ALA A 1 79 ? -25.051 -2.631 31.016 1.00 85.12 79 ALA A CA 1
ATOM 602 C C . ALA A 1 79 ? -25.264 -3.940 31.799 1.00 85.12 79 ALA A C 1
ATOM 604 O O . ALA A 1 79 ? -24.613 -4.950 31.542 1.00 85.12 79 ALA A O 1
ATOM 605 N N . GLU A 1 80 ? -26.209 -3.932 32.745 1.00 80.06 80 GLU A N 1
ATOM 606 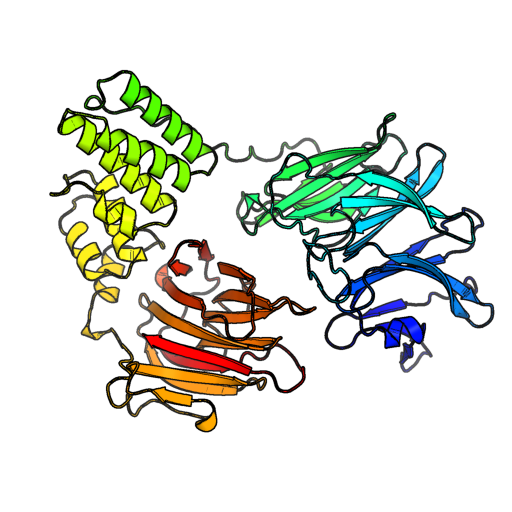C CA . GLU A 1 80 ? -26.560 -5.114 33.555 1.00 80.06 80 GLU A CA 1
ATOM 607 C C . GLU A 1 80 ? -27.106 -6.299 32.731 1.00 80.06 80 GLU A C 1
ATOM 609 O O . GLU A 1 80 ? -27.170 -7.414 33.241 1.00 80.06 80 GLU A O 1
ATOM 614 N N . ASP A 1 81 ? -27.551 -6.065 31.495 1.00 81.25 81 ASP A N 1
ATOM 615 C CA . ASP A 1 81 ? -28.039 -7.079 30.550 1.00 81.25 81 ASP A CA 1
ATOM 616 C C . ASP A 1 81 ? -27.019 -7.412 29.445 1.00 81.25 81 ASP A C 1
ATOM 618 O O . ASP A 1 81 ? -27.387 -7.921 28.384 1.00 81.25 81 ASP A O 1
ATOM 622 N N . ASP A 1 82 ? -25.748 -7.086 29.688 1.00 80.75 82 ASP A N 1
ATOM 623 C CA . ASP A 1 82 ? -24.600 -7.212 28.784 1.00 80.75 82 ASP A CA 1
ATOM 624 C C . ASP A 1 82 ? -24.709 -6.375 27.500 1.00 80.75 82 ASP A C 1
ATOM 626 O O . ASP A 1 82 ? -23.899 -6.529 26.577 1.00 80.75 82 ASP A O 1
ATOM 630 N N . ALA A 1 83 ? -25.707 -5.494 27.386 1.00 87.25 83 ALA A N 1
ATOM 631 C CA . ALA A 1 83 ? -25.796 -4.587 26.255 1.00 87.25 83 ALA A CA 1
ATOM 632 C C . ALA A 1 83 ? -24.669 -3.549 26.327 1.00 87.25 83 ALA A C 1
ATOM 634 O O . ALA A 1 83 ? -24.355 -3.012 27.388 1.00 87.25 83 ALA A O 1
ATOM 635 N N . LEU A 1 84 ? -24.068 -3.225 25.181 1.00 94.31 84 LEU A N 1
ATOM 636 C CA . LEU A 1 84 ? -23.089 -2.146 25.112 1.00 94.31 84 LEU A CA 1
ATOM 637 C C . LEU A 1 84 ? -23.795 -0.788 25.061 1.00 94.31 84 LEU A C 1
ATOM 639 O O . LEU A 1 84 ? -24.472 -0.459 24.084 1.00 94.31 84 LEU A O 1
ATOM 643 N N . GLU A 1 85 ? -23.571 0.035 26.080 1.00 94.81 85 GLU A N 1
ATOM 644 C CA . GLU A 1 85 ? -23.980 1.435 26.112 1.00 94.81 85 GLU A CA 1
ATOM 645 C C . GLU A 1 85 ? -22.825 2.328 25.657 1.00 94.81 85 GLU A C 1
ATOM 647 O O . GLU A 1 85 ? -21.737 2.301 26.231 1.00 94.81 85 GLU A O 1
ATOM 652 N N . LEU A 1 86 ? -23.049 3.136 24.615 1.00 97.00 86 LEU A N 1
ATOM 653 C CA . LEU A 1 86 ? -22.071 4.126 24.159 1.00 97.00 86 LEU A CA 1
ATOM 654 C C . LEU A 1 86 ? -21.957 5.251 25.195 1.00 97.00 86 LEU A C 1
ATOM 656 O O . LEU A 1 86 ? -22.901 6.024 25.362 1.00 97.00 86 LEU A O 1
ATOM 660 N N . VAL A 1 87 ? -20.793 5.366 25.831 1.00 97.19 87 VAL A N 1
ATOM 661 C CA . VAL A 1 87 ? -20.499 6.392 26.838 1.00 97.19 87 VAL A CA 1
ATOM 662 C C . VAL A 1 87 ? -20.006 7.674 26.174 1.00 97.19 87 VAL A C 1
ATOM 664 O O . VAL A 1 87 ? -20.580 8.739 26.383 1.00 97.19 87 VAL A O 1
ATOM 667 N N . ASP A 1 88 ? -18.991 7.570 25.312 1.00 98.12 88 ASP A N 1
ATOM 668 C CA . ASP A 1 88 ? -18.440 8.726 24.604 1.00 98.12 88 ASP A CA 1
ATOM 669 C C . ASP A 1 88 ? -17.922 8.379 23.203 1.00 98.12 88 ASP A C 1
ATOM 671 O O . ASP A 1 88 ? -17.664 7.218 22.861 1.00 98.12 88 ASP A O 1
ATOM 675 N N . ARG A 1 89 ? -17.780 9.413 22.369 1.00 97.50 89 ARG A N 1
ATOM 676 C CA . ARG A 1 89 ? -17.319 9.323 20.986 1.00 97.50 89 ARG A CA 1
ATOM 677 C C . ARG A 1 89 ? -16.482 10.537 20.594 1.00 97.50 89 ARG A C 1
ATOM 679 O O . ARG A 1 89 ? -16.950 11.673 20.651 1.00 97.50 89 ARG A O 1
ATOM 686 N N . VAL A 1 90 ? -15.302 10.288 20.027 1.00 97.88 90 VAL A N 1
ATOM 687 C CA . VAL A 1 90 ? -14.393 11.334 19.532 1.00 97.88 90 VAL A CA 1
ATOM 688 C C . VAL A 1 90 ? -14.099 11.132 18.047 1.00 97.88 90 VAL A C 1
ATOM 690 O O . VAL A 1 90 ? -13.525 10.124 17.648 1.00 97.88 90 VAL A O 1
ATOM 693 N N . GLY A 1 91 ? -14.463 12.109 17.213 1.00 96.75 91 GLY A N 1
ATOM 694 C CA . GLY A 1 91 ? -14.100 12.116 15.792 1.00 96.75 91 GLY A CA 1
ATOM 695 C C . GLY A 1 91 ? -12.649 12.553 15.589 1.00 96.75 91 GLY A C 1
ATOM 696 O O . GLY A 1 91 ? -12.280 13.644 16.020 1.00 96.75 91 GLY A O 1
ATOM 697 N N . LEU A 1 92 ? -11.843 11.726 14.918 1.00 96.00 92 LEU A N 1
ATOM 698 C CA . LEU A 1 92 ? -10.419 12.001 14.663 1.00 96.00 92 LEU A CA 1
ATOM 699 C C . LEU A 1 92 ? -10.031 11.835 13.191 1.00 96.00 92 LEU A C 1
ATOM 701 O O . LEU A 1 92 ? -9.197 12.582 12.691 1.00 96.00 92 LEU A O 1
ATOM 705 N N . GLY A 1 93 ? -10.605 10.861 12.488 1.00 95.12 93 GLY A N 1
ATOM 706 C CA . GLY A 1 93 ? -10.055 10.353 11.232 1.00 95.12 93 GLY A CA 1
ATOM 707 C C . GLY A 1 93 ? -9.935 8.833 11.276 1.00 95.12 93 GLY A C 1
ATOM 708 O O . GLY A 1 93 ? -10.629 8.177 12.047 1.00 95.12 93 GLY A O 1
ATOM 709 N N . ASN A 1 94 ? -9.072 8.253 10.440 1.00 94.31 94 ASN A N 1
ATOM 710 C CA . ASN A 1 94 ? -8.864 6.806 10.434 1.00 94.31 94 ASN A CA 1
ATOM 711 C C . ASN A 1 94 ? -8.021 6.386 11.650 1.00 94.31 94 ASN A C 1
ATOM 713 O O . ASN A 1 94 ? -6.794 6.501 11.620 1.00 94.31 94 ASN A O 1
ATOM 717 N N . VAL A 1 95 ? -8.673 5.920 12.719 1.00 96.56 95 VAL A N 1
ATOM 718 C CA . VAL A 1 95 ? -7.989 5.403 13.915 1.00 96.56 95 VAL A CA 1
ATOM 719 C C . VAL A 1 95 ? -7.593 3.954 13.650 1.00 96.56 95 VAL A C 1
ATOM 721 O O . VAL A 1 95 ? -8.462 3.091 13.569 1.00 96.56 95 VAL A O 1
ATOM 724 N N . SER A 1 96 ? -6.305 3.682 13.440 1.00 94.31 96 SER A N 1
ATOM 725 C CA . SER A 1 96 ? -5.817 2.368 13.005 1.00 94.31 96 SER A CA 1
ATOM 726 C C . SER A 1 96 ? -5.578 1.387 14.148 1.00 94.31 96 SER A C 1
ATOM 728 O O . SER A 1 96 ? -5.663 0.185 13.915 1.00 94.31 96 SER A O 1
ATOM 730 N N . SER A 1 97 ? -5.271 1.876 15.351 1.00 97.00 97 SER A N 1
ATOM 731 C CA . SER A 1 97 ? -5.057 1.043 16.536 1.00 97.00 97 SER A CA 1
ATOM 732 C C . SER A 1 97 ? -5.162 1.858 17.824 1.00 97.00 97 SER A C 1
ATOM 734 O O . SER A 1 97 ? -4.995 3.084 17.805 1.00 97.00 97 SER A O 1
ATOM 736 N N . VAL A 1 98 ? -5.442 1.182 18.937 1.00 98.25 98 VAL A N 1
ATOM 737 C CA . VAL A 1 98 ? -5.531 1.767 20.279 1.00 98.25 98 VAL A CA 1
ATOM 738 C C . VAL A 1 98 ? -4.747 0.940 21.296 1.00 98.25 98 VAL A C 1
ATOM 740 O O . VAL A 1 98 ? -4.638 -0.274 21.168 1.00 98.25 98 VAL A O 1
ATOM 743 N N . ALA A 1 99 ? -4.219 1.599 22.325 1.00 97.81 99 ALA A N 1
ATOM 744 C CA . ALA A 1 99 ? -3.555 0.954 23.457 1.00 97.81 99 ALA A CA 1
ATOM 745 C C . ALA A 1 99 ? -3.787 1.759 24.740 1.00 97.81 99 ALA A C 1
ATOM 747 O O . ALA A 1 99 ? -3.954 2.977 24.681 1.00 97.81 99 ALA A O 1
ATOM 748 N N . VAL A 1 100 ? -3.759 1.097 25.895 1.00 96.88 100 VAL A N 1
ATOM 749 C CA . VAL A 1 100 ? -3.729 1.766 27.201 1.00 96.88 100 VAL A CA 1
ATOM 750 C C . VAL A 1 100 ? -2.320 1.679 27.757 1.00 96.88 100 VAL A C 1
ATOM 752 O O . VAL A 1 100 ? -1.685 0.632 27.671 1.00 96.88 100 VAL A O 1
ATOM 755 N N . LEU A 1 101 ? -1.841 2.793 28.298 1.00 94.50 101 LEU A N 1
ATOM 756 C CA . LEU A 1 101 ? -0.510 2.928 28.867 1.00 94.50 101 LEU A CA 1
ATOM 757 C C . LEU A 1 101 ? -0.595 3.553 30.261 1.00 94.50 101 LEU A C 1
ATOM 759 O O . LEU A 1 101 ? -1.465 4.388 30.534 1.00 94.50 101 LEU A O 1
ATOM 763 N N . ARG A 1 102 ? 0.324 3.161 31.139 1.00 92.12 102 ARG A N 1
ATOM 764 C CA . ARG A 1 102 ? 0.479 3.754 32.468 1.00 92.12 102 ARG A CA 1
ATOM 765 C C . ARG A 1 102 ? 1.127 5.129 32.350 1.00 92.12 102 ARG A C 1
ATOM 767 O O . ARG A 1 102 ? 2.293 5.248 31.982 1.00 92.12 102 ARG A O 1
ATOM 774 N N . GLY A 1 103 ? 0.373 6.174 32.684 1.00 83.94 103 GLY A N 1
ATOM 775 C CA . GLY A 1 103 ? 0.891 7.533 32.771 1.00 83.94 103 GLY A CA 1
ATOM 776 C C . GLY A 1 103 ? 1.910 7.700 33.903 1.00 83.94 103 GLY A C 1
ATOM 777 O O . GLY A 1 103 ? 1.924 6.950 34.878 1.00 83.94 103 GLY A O 1
ATOM 778 N N . ARG A 1 104 ? 2.744 8.746 33.823 1.00 85.25 104 ARG A N 1
ATOM 779 C CA . ARG A 1 104 ? 3.704 9.102 34.891 1.00 85.25 104 ARG A CA 1
ATOM 780 C C . ARG A 1 104 ? 3.050 9.436 36.233 1.00 85.25 104 ARG A C 1
ATOM 782 O O . ARG A 1 104 ? 3.702 9.344 37.267 1.00 85.25 104 ARG A O 1
ATOM 789 N N . ASP A 1 105 ? 1.795 9.862 36.218 1.00 84.69 105 ASP A N 1
ATOM 790 C CA . ASP A 1 105 ? 0.974 10.093 37.408 1.00 84.69 105 ASP A CA 1
ATOM 791 C C . ASP A 1 105 ? 0.312 8.807 37.937 1.00 84.69 105 ASP A C 1
ATOM 793 O O . ASP A 1 105 ? -0.389 8.850 38.947 1.00 84.69 105 ASP A O 1
ATOM 797 N N . GLY A 1 106 ? 0.563 7.668 37.286 1.00 84.62 106 GLY A N 1
ATOM 798 C CA . GLY A 1 106 ? -0.030 6.370 37.584 1.00 84.62 106 GLY A CA 1
ATOM 799 C C . GLY A 1 106 ? -1.442 6.197 37.027 1.00 84.62 106 GLY A C 1
ATOM 800 O O . GLY A 1 106 ? -1.994 5.106 37.152 1.00 84.62 106 GLY A O 1
ATOM 801 N N . ALA A 1 107 ? -2.025 7.233 36.417 1.00 86.94 107 ALA A N 1
ATOM 802 C CA . ALA A 1 107 ? -3.344 7.143 35.813 1.00 86.94 107 ALA A CA 1
ATOM 803 C C . ALA A 1 107 ? -3.260 6.468 34.431 1.00 86.94 107 ALA A C 1
ATOM 805 O O . ALA A 1 107 ? -2.287 6.684 33.695 1.00 86.94 107 ALA A O 1
ATOM 806 N N . PRO A 1 108 ? -4.262 5.660 34.050 1.00 92.88 108 PRO A N 1
ATOM 807 C CA . PRO A 1 108 ? -4.338 5.114 32.704 1.00 92.88 108 PRO A CA 1
ATOM 808 C C . PRO A 1 108 ? -4.515 6.236 31.672 1.00 92.88 108 PRO A C 1
ATOM 810 O O . PRO A 1 108 ? -5.281 7.185 31.857 1.00 92.88 108 PRO A O 1
ATOM 813 N N . LEU A 1 109 ? -3.807 6.114 30.551 1.00 94.94 109 LEU A N 1
ATOM 814 C CA . LEU A 1 109 ? -4.017 6.928 29.359 1.00 94.94 109 LEU A CA 1
ATOM 815 C C . LEU A 1 109 ? -4.380 6.020 28.192 1.00 94.94 109 LEU A C 1
ATOM 817 O O . LEU A 1 109 ? -3.744 4.994 27.971 1.00 94.94 109 LEU A O 1
ATOM 821 N N . LEU A 1 110 ? -5.367 6.435 27.408 1.00 97.75 110 LEU A N 1
ATOM 822 C CA . LEU A 1 110 ? -5.711 5.814 26.138 1.00 97.75 110 LEU A CA 1
ATOM 823 C C . LEU A 1 110 ? -4.923 6.496 25.018 1.00 97.75 110 LEU A C 1
ATOM 825 O O . LEU A 1 110 ? -5.102 7.689 24.760 1.00 97.75 110 LEU A O 1
ATOM 829 N N . ALA A 1 111 ? -4.068 5.740 24.336 1.00 98.12 111 ALA A N 1
ATOM 830 C CA . ALA A 1 111 ? -3.422 6.155 23.103 1.00 98.12 111 ALA A CA 1
ATOM 831 C C . ALA A 1 111 ? -4.230 5.677 21.891 1.00 98.12 111 ALA A C 1
ATOM 833 O O . ALA A 1 111 ? -4.555 4.498 21.769 1.00 98.12 111 ALA A O 1
ATOM 834 N N . ALA A 1 112 ? -4.516 6.597 20.973 1.00 98.31 112 ALA A N 1
ATOM 835 C CA . ALA A 1 112 ? -5.154 6.320 19.693 1.00 98.31 112 ALA A CA 1
ATOM 836 C C . ALA A 1 112 ? -4.213 6.707 18.549 1.00 98.31 112 ALA A C 1
ATOM 838 O O . ALA A 1 112 ? -3.800 7.865 18.423 1.00 98.31 112 ALA A O 1
ATOM 839 N N . LEU A 1 113 ? -3.877 5.732 17.708 1.00 97.50 113 LEU A N 1
ATOM 840 C CA . LEU A 1 113 ? -3.030 5.915 16.538 1.00 97.50 113 LEU A CA 1
ATOM 841 C C . LEU A 1 113 ? -3.906 6.284 15.340 1.00 97.50 113 LEU A C 1
ATOM 843 O O . LEU A 1 113 ? -4.717 5.480 14.885 1.00 97.50 113 LEU A O 1
ATOM 847 N N . LYS A 1 114 ? -3.758 7.510 14.834 1.00 95.81 114 LYS A N 1
ATOM 848 C CA . LYS A 1 114 ? -4.509 8.018 13.680 1.00 95.81 114 LYS A CA 1
ATOM 849 C C . LYS A 1 114 ? -3.594 8.114 12.472 1.00 95.81 114 LYS A C 1
ATOM 851 O O . LYS A 1 114 ? -2.540 8.741 12.559 1.00 95.81 114 LYS A O 1
ATOM 856 N N . ASP A 1 115 ? -4.024 7.585 11.329 1.00 91.12 115 ASP A N 1
ATOM 857 C CA . ASP A 1 115 ? -3.294 7.695 10.061 1.00 91.12 115 ASP A CA 1
ATOM 858 C C . ASP A 1 115 ? -4.080 8.454 8.969 1.00 91.12 115 ASP A C 1
ATOM 860 O O . ASP A 1 115 ? -5.215 8.885 9.180 1.00 91.12 115 ASP A O 1
ATOM 864 N N . ASP A 1 116 ? -3.447 8.701 7.820 1.00 88.81 116 ASP A N 1
ATOM 865 C CA . ASP A 1 116 ? -4.024 9.451 6.693 1.00 88.81 116 ASP A CA 1
ATOM 866 C C . ASP A 1 116 ? -4.593 8.559 5.583 1.00 88.81 116 ASP A C 1
ATOM 868 O O . ASP A 1 116 ? -4.941 9.048 4.504 1.00 88.81 116 ASP A O 1
ATOM 872 N N . ARG A 1 117 ? -4.693 7.245 5.810 1.00 83.62 117 ARG A N 1
ATOM 873 C CA . ARG A 1 117 ? -5.298 6.352 4.822 1.00 83.62 117 ARG A CA 1
ATOM 874 C C . ARG A 1 117 ? -6.800 6.598 4.743 1.00 83.62 117 ARG A C 1
ATOM 876 O O . ARG A 1 117 ? -7.453 6.966 5.717 1.00 83.62 117 ARG A O 1
ATOM 883 N N . TRP A 1 118 ? -7.340 6.311 3.563 1.00 82.81 118 TRP A N 1
ATOM 884 C CA . TRP A 1 118 ? -8.774 6.384 3.271 1.00 82.81 118 TRP A CA 1
ATOM 885 C C . TRP A 1 118 ? -9.383 7.775 3.497 1.00 82.81 118 TRP A C 1
ATOM 887 O O . TRP A 1 118 ? -10.366 7.891 4.233 1.00 82.81 118 TRP A O 1
ATOM 897 N N . PRO A 1 119 ? -8.828 8.830 2.873 1.00 84.75 119 PRO A N 1
ATOM 898 C CA . PRO A 1 119 ? -9.436 10.151 2.931 1.00 84.75 119 PRO A CA 1
ATOM 899 C C . PRO A 1 119 ? -10.881 10.106 2.399 1.00 84.75 119 PRO A C 1
ATOM 901 O O . PRO A 1 119 ? -11.177 9.379 1.451 1.00 84.75 119 PRO A O 1
ATOM 904 N N . ASP A 1 120 ? -11.782 10.888 2.995 1.00 85.50 120 ASP A N 1
ATOM 905 C CA . ASP A 1 120 ? -13.180 10.994 2.560 1.00 85.50 120 ASP A CA 1
ATOM 906 C C . ASP A 1 120 ? -13.629 12.453 2.604 1.00 85.50 120 ASP A C 1
ATOM 908 O O . ASP A 1 120 ? -13.809 13.039 3.672 1.00 85.50 120 ASP A O 1
ATOM 912 N N . ARG A 1 121 ? -13.843 13.053 1.428 1.00 86.69 121 ARG A N 1
ATOM 913 C CA . ARG A 1 121 ? -14.218 14.467 1.310 1.00 86.69 121 ARG A CA 1
ATOM 914 C C . ARG A 1 121 ? -15.630 14.758 1.828 1.00 86.69 121 ARG A C 1
ATOM 916 O O . ARG A 1 121 ? -15.928 15.900 2.182 1.00 86.69 121 ARG A O 1
ATOM 923 N N . ARG A 1 122 ? -16.506 13.752 1.872 1.00 86.75 122 ARG A N 1
ATOM 924 C CA . ARG A 1 122 ? -17.885 13.886 2.367 1.00 86.75 122 ARG A CA 1
ATOM 925 C C . ARG A 1 122 ? -17.903 13.973 3.890 1.00 86.75 122 ARG A C 1
ATOM 927 O O . ARG A 1 122 ? -18.713 14.720 4.431 1.00 86.75 122 ARG A O 1
ATOM 934 N N . VAL A 1 123 ? -17.014 13.233 4.560 1.00 89.69 123 VAL A N 1
ATOM 935 C CA . VAL A 1 123 ? -16.845 13.275 6.024 1.00 89.69 123 VAL A CA 1
ATOM 936 C C . VAL A 1 123 ? -15.940 14.440 6.437 1.00 89.69 123 VAL A C 1
ATOM 938 O O . VAL A 1 123 ? -16.265 15.174 7.369 1.00 89.69 123 VAL A O 1
ATOM 941 N N . PHE A 1 124 ? -14.847 14.669 5.704 1.00 92.00 124 PHE A N 1
ATOM 942 C CA . PHE A 1 124 ? -13.840 15.693 5.983 1.00 92.00 124 PHE A CA 1
ATOM 943 C C . PHE A 1 124 ? -13.670 16.650 4.788 1.00 92.00 124 PHE A C 1
ATOM 945 O O . PHE A 1 124 ? -12.826 16.431 3.917 1.00 92.00 124 PHE A O 1
ATOM 952 N N . PRO A 1 125 ? -14.421 17.765 4.722 1.00 89.38 125 PRO A N 1
ATOM 953 C CA . PRO A 1 125 ? -14.406 18.649 3.551 1.00 89.38 125 PRO A CA 1
ATOM 954 C C . PRO A 1 125 ? -13.080 19.376 3.297 1.00 89.38 125 PRO A C 1
ATOM 956 O O . PRO A 1 125 ? -12.818 19.787 2.166 1.00 89.38 125 PRO A O 1
ATOM 959 N N . ALA A 1 126 ? -12.252 19.563 4.327 1.00 90.12 126 ALA A N 1
ATOM 960 C CA . ALA A 1 126 ? -10.962 20.238 4.213 1.00 90.12 126 ALA A CA 1
ATOM 961 C C . ALA A 1 126 ? -9.871 19.252 3.785 1.00 90.12 126 ALA A C 1
ATOM 963 O O . ALA A 1 126 ? -9.740 18.189 4.387 1.00 90.12 126 ALA A O 1
ATOM 964 N N . ALA A 1 127 ? -9.073 19.615 2.776 1.00 84.62 127 ALA A N 1
ATOM 965 C CA . ALA A 1 127 ? -7.889 18.845 2.397 1.00 84.62 127 ALA A CA 1
ATOM 966 C C . ALA A 1 127 ? -6.925 18.722 3.602 1.00 84.62 127 ALA A C 1
ATOM 968 O O . ALA A 1 127 ? -6.775 19.701 4.338 1.00 84.62 127 ALA A O 1
ATOM 969 N N . PRO A 1 128 ? -6.273 17.563 3.816 1.00 85.06 128 PRO A N 1
ATOM 970 C CA . PRO A 1 128 ? -6.199 16.401 2.920 1.00 85.06 128 PRO A CA 1
ATOM 971 C C . PRO A 1 128 ? -7.385 15.418 3.011 1.00 85.06 128 PRO A C 1
ATOM 973 O O . PRO A 1 128 ? -7.301 14.322 2.474 1.00 85.06 128 PRO A O 1
ATOM 976 N N . HIS A 1 129 ? -8.501 15.806 3.635 1.00 89.31 129 HIS A N 1
ATOM 977 C CA . HIS A 1 129 ? -9.715 14.996 3.797 1.00 89.31 129 HIS A CA 1
ATOM 978 C C . HIS A 1 129 ? -9.545 13.791 4.737 1.00 89.31 129 HIS A C 1
ATOM 980 O O . HIS A 1 129 ? -10.244 12.791 4.594 1.00 89.31 129 HIS A O 1
ATOM 986 N N . THR A 1 130 ? -8.636 13.886 5.715 1.00 90.38 130 THR A N 1
ATOM 987 C CA . THR A 1 130 ? -8.318 12.793 6.657 1.00 90.38 130 THR A CA 1
ATOM 988 C C . THR A 1 130 ? -8.688 13.091 8.112 1.00 90.38 130 THR A C 1
ATOM 990 O O . THR A 1 130 ? -8.384 12.281 8.985 1.00 90.38 130 THR A O 1
ATOM 993 N N . GLY A 1 131 ? -9.328 14.231 8.388 1.00 93.94 131 GLY A N 1
ATOM 994 C CA . GLY A 1 131 ? -9.660 14.660 9.748 1.00 93.94 131 GLY A CA 1
ATOM 995 C C . GLY A 1 131 ? -8.503 15.383 10.436 1.00 93.94 131 GLY A C 1
ATOM 996 O O . GLY A 1 131 ? -7.849 16.237 9.838 1.00 93.94 131 GLY A O 1
ATOM 997 N N . GLU A 1 132 ? -8.287 15.068 11.708 1.00 95.81 132 GLU A N 1
ATOM 998 C CA . GLU A 1 132 ? -7.191 15.592 12.524 1.00 95.81 132 GLU A CA 1
ATOM 999 C C . GLU A 1 132 ? -5.810 15.137 11.989 1.00 95.81 132 GLU A C 1
ATOM 1001 O O . GLU A 1 132 ? -5.738 14.162 11.247 1.00 95.81 132 GLU A O 1
ATOM 1006 N N . PRO A 1 133 ? -4.685 15.797 12.319 1.00 94.06 133 PRO A N 1
ATOM 1007 C CA . PRO A 1 133 ? -3.351 15.378 11.857 1.00 94.06 133 PRO A CA 1
ATOM 1008 C C . PRO A 1 133 ? -2.971 13.922 12.197 1.00 94.06 133 PRO A C 1
ATOM 1010 O O . PRO A 1 133 ? -3.276 13.428 13.273 1.00 94.06 133 PRO A O 1
ATOM 1013 N N . ALA A 1 134 ? -2.264 13.211 11.311 1.00 93.62 134 ALA A N 1
ATOM 1014 C CA . ALA A 1 134 ? -1.784 11.859 11.618 1.00 93.62 134 ALA A CA 1
ATOM 1015 C C . ALA A 1 134 ? -0.718 11.843 12.728 1.00 93.62 134 ALA A C 1
ATOM 1017 O O . ALA A 1 134 ? 0.236 12.625 12.695 1.00 93.62 134 ALA A O 1
ATOM 1018 N N . GLY A 1 135 ? -0.865 10.917 13.677 1.00 95.44 135 GLY A N 1
ATOM 1019 C CA . GLY A 1 135 ? 0.025 10.738 14.823 1.00 95.44 135 GLY A CA 1
ATOM 1020 C C . GLY A 1 135 ? -0.652 9.998 15.977 1.00 95.44 135 GLY A C 1
ATOM 1021 O O . GLY A 1 135 ? -1.652 9.304 15.781 1.00 95.44 135 GLY A O 1
ATOM 1022 N N . VAL A 1 136 ? -0.101 10.151 17.181 1.00 97.62 136 VAL A N 1
ATOM 1023 C CA . VAL A 1 136 ? -0.609 9.510 18.403 1.00 97.62 136 VAL A CA 1
ATOM 1024 C C . VAL A 1 136 ? -1.353 10.534 19.248 1.00 97.62 136 VAL A C 1
ATOM 1026 O O . VAL A 1 136 ? -0.789 11.562 19.627 1.00 97.62 136 VAL A O 1
ATOM 1029 N N . TYR A 1 137 ? -2.618 10.254 19.541 1.00 98.06 137 TYR A N 1
ATOM 1030 C CA . TYR A 1 137 ? -3.481 11.060 20.400 1.00 98.06 137 TYR A CA 1
ATOM 1031 C C . TYR A 1 137 ? -3.590 10.402 21.766 1.00 98.06 137 TYR A C 1
ATOM 1033 O O . TYR A 1 137 ? -3.796 9.197 21.839 1.00 98.06 137 TYR A O 1
ATOM 1041 N N . PHE A 1 138 ? -3.498 11.194 22.831 1.00 97.12 138 PHE A N 1
ATOM 1042 C CA . PHE A 1 138 ? -3.611 10.703 24.204 1.00 97.12 138 PHE A CA 1
ATOM 1043 C C . PHE A 1 138 ? -4.874 11.246 24.854 1.00 97.12 138 PHE A C 1
ATOM 1045 O O . PHE A 1 138 ? -5.120 12.457 24.800 1.00 97.12 138 PHE A O 1
ATOM 1052 N N . PHE A 1 139 ? -5.631 10.370 25.504 1.00 97.62 139 PHE A N 1
ATOM 1053 C CA . PHE A 1 139 ? -6.852 10.693 26.229 1.00 97.62 139 PHE A CA 1
ATOM 1054 C C . PHE A 1 139 ? -6.789 10.154 27.655 1.00 97.62 139 PHE A C 1
ATOM 1056 O O . PHE A 1 139 ? -6.242 9.081 27.888 1.00 97.62 139 PHE A O 1
ATOM 1063 N N . SER A 1 140 ? -7.375 10.883 28.598 1.00 96.00 140 SER A N 1
ATOM 1064 C CA . SER A 1 140 ? -7.823 10.304 29.868 1.00 96.00 140 SER A CA 1
ATOM 1065 C C . SER A 1 140 ? -9.331 10.114 29.823 1.00 96.00 140 SER A C 1
ATOM 1067 O O . SER A 1 140 ? -10.011 10.894 29.152 1.00 96.00 140 SER A O 1
ATOM 1069 N N . PHE A 1 141 ? -9.849 9.178 30.601 1.00 96.50 141 PHE A N 1
ATOM 1070 C CA . PHE A 1 141 ? -11.279 8.972 30.779 1.00 96.50 141 PHE A CA 1
ATOM 1071 C C . PHE A 1 141 ? -11.668 9.304 32.223 1.00 96.50 141 PHE A C 1
ATOM 1073 O O . PHE A 1 141 ? -10.916 8.998 33.144 1.00 96.50 141 PHE A O 1
ATOM 1080 N N . ASP A 1 142 ? -12.786 10.007 32.417 1.00 93.94 142 ASP A N 1
ATOM 1081 C CA . ASP A 1 142 ? -13.280 10.409 33.748 1.00 93.94 142 ASP A CA 1
ATOM 1082 C C . ASP A 1 142 ? -14.522 9.622 34.204 1.00 93.94 142 ASP A C 1
ATOM 1084 O O . ASP A 1 142 ? -15.178 10.026 35.164 1.00 93.94 142 ASP A O 1
ATOM 1088 N N . GLY A 1 143 ? -14.851 8.536 33.500 1.00 94.12 143 GLY A N 1
ATOM 1089 C CA . GLY A 1 143 ? -16.066 7.743 33.690 1.00 94.12 143 GLY A CA 1
ATOM 1090 C C . GLY A 1 143 ? -17.206 8.124 32.743 1.00 94.12 143 GLY A C 1
ATOM 1091 O O . GLY A 1 143 ? -18.073 7.293 32.475 1.00 94.12 143 GLY A O 1
ATOM 1092 N N . ASP A 1 144 ? -17.191 9.333 32.175 1.00 95.81 144 ASP A N 1
ATOM 1093 C CA . ASP A 1 144 ? -18.260 9.811 31.289 1.00 95.81 144 ASP A CA 1
ATOM 1094 C C . ASP A 1 144 ? -17.745 10.299 29.928 1.00 95.81 144 ASP A C 1
ATOM 1096 O O . ASP A 1 144 ? -18.496 10.305 28.952 1.00 95.81 144 ASP A O 1
ATOM 1100 N N . ARG A 1 145 ? -16.486 10.742 29.830 1.00 97.25 145 ARG A N 1
ATOM 1101 C CA . ARG A 1 145 ? -15.934 11.324 28.594 1.00 97.25 145 ARG A CA 1
ATOM 1102 C C . ARG A 1 145 ? -14.425 11.176 28.459 1.00 97.25 145 ARG A C 1
ATOM 1104 O O . ARG A 1 145 ? -13.673 11.159 29.432 1.00 97.25 145 ARG A O 1
ATOM 1111 N N . LEU A 1 146 ? -13.975 11.159 27.209 1.00 97.88 146 LEU A N 1
ATOM 1112 C CA . LEU A 1 146 ? -12.576 11.227 26.821 1.00 97.88 146 LEU A CA 1
ATOM 1113 C C . LEU A 1 146 ? -12.095 12.684 26.792 1.00 97.88 146 LEU A C 1
ATOM 1115 O O . LEU A 1 146 ? -12.523 13.505 25.978 1.00 97.88 146 LEU A O 1
ATOM 1119 N N . GLU A 1 147 ? -11.121 13.006 27.639 1.00 97.06 147 GLU A N 1
ATOM 1120 C CA . GLU A 1 147 ? -10.422 14.291 27.626 1.00 97.06 147 GLU A CA 1
ATOM 1121 C C . GLU A 1 147 ? -9.068 14.155 26.921 1.00 97.06 147 GLU A C 1
ATOM 1123 O O . GLU A 1 147 ? -8.176 13.448 27.391 1.00 97.06 147 GLU A O 1
ATOM 1128 N N . ARG A 1 148 ? -8.874 14.869 25.802 1.00 97.12 148 ARG A N 1
ATOM 1129 C CA . ARG A 1 148 ? -7.587 14.894 25.083 1.00 97.12 148 ARG A CA 1
ATOM 1130 C C . ARG A 1 148 ? -6.504 15.535 25.955 1.00 97.12 148 ARG A C 1
ATOM 1132 O O . ARG A 1 148 ? -6.572 16.722 26.271 1.00 97.12 148 ARG A O 1
ATOM 1139 N N . ARG A 1 149 ? -5.470 14.763 26.283 1.00 94.50 149 ARG A N 1
ATOM 1140 C CA . ARG A 1 149 ? -4.303 15.185 27.074 1.00 94.50 149 ARG A CA 1
ATOM 1141 C C . ARG A 1 149 ? -3.125 15.618 26.213 1.00 94.50 149 ARG A C 1
ATOM 1143 O O . ARG A 1 149 ? -2.351 16.471 26.634 1.00 94.50 149 ARG A O 1
ATOM 1150 N N . GLY A 1 150 ? -2.997 15.076 25.004 1.00 94.25 150 GLY A N 1
ATOM 1151 C CA . GLY A 1 150 ? -1.857 15.391 24.151 1.00 94.25 150 GLY A CA 1
ATOM 1152 C C . GLY A 1 150 ? -1.961 14.859 22.731 1.00 94.25 150 GLY A C 1
ATOM 1153 O O . GLY A 1 150 ? -2.909 14.165 22.360 1.00 94.25 150 GLY A O 1
ATOM 1154 N N . PHE A 1 151 ? -0.967 15.230 21.930 1.00 96.19 151 PHE A N 1
ATOM 1155 C CA . PHE A 1 151 ? -0.745 14.717 20.586 1.00 96.19 151 PHE A CA 1
ATOM 1156 C C . PHE A 1 151 ? 0.742 14.736 20.266 1.00 96.19 151 PHE A C 1
ATOM 1158 O O . PHE A 1 151 ? 1.432 15.706 20.586 1.00 96.19 151 PHE A O 1
ATOM 1165 N N . VAL A 1 152 ? 1.204 13.682 19.604 1.00 95.62 152 VAL A N 1
ATOM 1166 C CA . VAL A 1 152 ? 2.572 13.567 19.116 1.00 95.62 152 VAL A CA 1
ATOM 1167 C C . VAL A 1 152 ? 2.544 13.220 17.639 1.00 95.62 152 VAL A C 1
ATOM 1169 O O . VAL A 1 152 ? 1.918 12.243 17.232 1.00 95.62 152 VAL A O 1
ATOM 1172 N N . ASP A 1 153 ? 3.274 14.005 16.851 1.00 92.94 153 ASP A N 1
ATOM 1173 C CA . ASP A 1 153 ? 3.639 13.646 15.489 1.00 92.94 153 ASP A CA 1
ATOM 1174 C C . ASP A 1 153 ? 4.992 12.909 15.513 1.00 92.94 153 ASP A C 1
ATOM 1176 O O . ASP A 1 153 ? 6.038 13.562 15.602 1.00 92.94 153 ASP A O 1
ATOM 1180 N N . PRO A 1 154 ? 5.006 11.565 15.425 1.00 89.06 154 PRO A N 1
ATOM 1181 C CA . PRO A 1 154 ? 6.244 10.791 15.492 1.00 89.06 154 PRO A CA 1
ATOM 1182 C C . PRO A 1 154 ? 7.155 10.991 14.274 1.00 89.06 154 PRO A C 1
ATOM 1184 O O . PRO A 1 154 ? 8.325 10.616 14.310 1.00 89.06 154 PRO A O 1
ATOM 1187 N N . LEU A 1 155 ? 6.628 11.565 13.190 1.00 85.31 155 LEU A N 1
ATOM 1188 C CA . LEU A 1 155 ? 7.307 11.728 11.911 1.00 85.31 155 LEU A CA 1
ATOM 1189 C C . LEU A 1 155 ? 7.402 13.204 11.499 1.00 85.31 155 LEU A C 1
ATOM 1191 O O . LEU A 1 155 ? 7.511 13.501 10.309 1.00 85.31 155 LEU A O 1
ATOM 1195 N N . ALA A 1 156 ? 7.386 14.140 12.454 1.00 83.62 156 ALA A N 1
ATOM 1196 C CA . ALA A 1 156 ? 7.437 15.582 12.184 1.00 83.62 156 ALA A CA 1
ATOM 1197 C C . ALA A 1 156 ? 8.650 16.007 11.330 1.00 83.62 156 ALA A C 1
ATOM 1199 O O . ALA A 1 156 ? 8.571 16.958 10.555 1.00 83.62 156 ALA A O 1
ATOM 1200 N N . SER A 1 157 ? 9.764 15.278 11.440 1.00 73.06 157 SER A N 1
ATOM 1201 C CA . SER A 1 157 ? 10.994 15.510 10.669 1.00 73.06 157 SER A CA 1
ATOM 1202 C C . SER A 1 157 ? 10.946 14.970 9.233 1.00 73.06 157 SER A C 1
ATOM 1204 O O . SER A 1 157 ? 11.848 15.256 8.445 1.00 73.06 157 SER A O 1
ATOM 1206 N N . PHE A 1 158 ? 9.921 14.191 8.878 1.00 67.94 158 PHE A N 1
ATOM 1207 C CA . PHE A 1 158 ? 9.770 13.568 7.566 1.00 67.94 158 PHE A CA 1
ATOM 1208 C C . PHE A 1 158 ? 8.720 14.311 6.746 1.00 67.94 158 PHE A C 1
ATOM 1210 O O . PHE A 1 158 ? 7.602 14.560 7.197 1.00 67.94 158 PHE A O 1
ATOM 1217 N N . THR A 1 159 ? 9.072 14.632 5.502 1.00 66.25 159 THR A N 1
ATOM 1218 C CA . THR A 1 159 ? 8.126 15.180 4.529 1.00 66.25 159 THR A CA 1
ATOM 1219 C C . THR A 1 159 ? 7.519 14.026 3.739 1.00 66.25 159 THR A C 1
ATOM 1221 O O . THR A 1 159 ? 8.146 13.488 2.835 1.00 66.25 159 THR A O 1
ATOM 1224 N N . ALA A 1 160 ? 6.302 13.624 4.102 1.00 62.66 160 ALA A N 1
ATOM 1225 C CA . ALA A 1 160 ? 5.520 12.639 3.362 1.00 62.66 160 ALA A CA 1
ATOM 1226 C C . ALA A 1 160 ? 4.111 13.198 3.103 1.00 62.66 160 ALA A C 1
ATOM 1228 O O . ALA A 1 160 ? 3.541 13.822 3.999 1.00 62.66 160 ALA A O 1
ATOM 1229 N N . PRO A 1 161 ? 3.545 13.012 1.897 1.00 57.41 161 PRO A N 1
ATOM 1230 C CA . PRO A 1 161 ? 2.230 13.549 1.544 1.00 57.41 161 PRO A CA 1
ATOM 1231 C C . PRO A 1 161 ? 1.073 12.861 2.285 1.00 57.41 161 PRO A C 1
ATOM 1233 O O . PRO A 1 161 ? 0.032 13.481 2.477 1.00 57.41 161 PRO A O 1
ATOM 1236 N N . ALA A 1 162 ? 1.254 11.609 2.714 1.00 66.00 162 ALA A N 1
ATOM 1237 C CA . ALA A 1 162 ? 0.325 10.871 3.562 1.00 66.00 162 ALA A CA 1
ATOM 1238 C C . ALA A 1 162 ? 1.112 9.920 4.469 1.00 66.00 162 ALA A C 1
ATOM 1240 O O . ALA A 1 162 ? 2.110 9.337 4.040 1.00 66.00 162 ALA A O 1
ATOM 1241 N N . ARG A 1 163 ? 0.663 9.755 5.715 1.00 80.75 16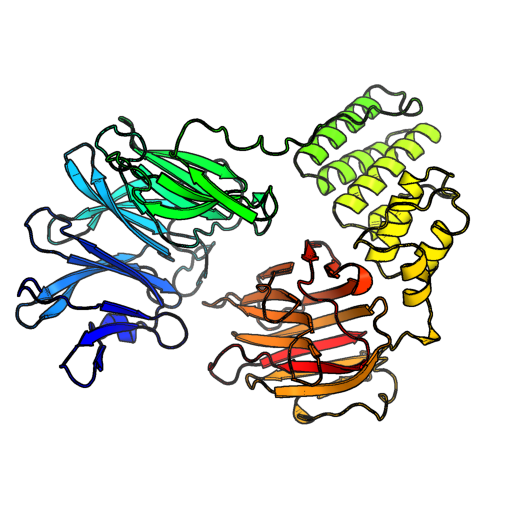3 ARG A N 1
ATOM 1242 C CA . ARG A 1 163 ? 1.282 8.845 6.685 1.00 80.75 163 ARG A CA 1
ATOM 1243 C C . ARG A 1 163 ? 0.389 7.641 6.929 1.00 80.75 163 ARG A C 1
ATOM 1245 O O . ARG A 1 163 ? -0.806 7.793 7.166 1.00 80.75 163 ARG A O 1
ATOM 1252 N N . ALA A 1 164 ? 0.975 6.451 6.898 1.00 82.38 164 ALA A N 1
ATOM 1253 C CA . ALA A 1 164 ? 0.286 5.213 7.237 1.00 82.38 164 ALA A CA 1
ATOM 1254 C C . ALA A 1 164 ? 0.951 4.562 8.448 1.00 82.38 164 ALA A C 1
ATOM 1256 O O . ALA A 1 164 ? 2.174 4.428 8.479 1.00 82.38 164 ALA A O 1
ATOM 1257 N N . PHE A 1 165 ? 0.143 4.107 9.404 1.00 84.94 165 PHE A N 1
ATOM 1258 C CA . PHE A 1 165 ? 0.613 3.379 10.579 1.00 84.94 165 PHE A CA 1
ATOM 1259 C C . PHE A 1 165 ? 0.010 1.967 10.582 1.00 84.94 165 PHE A C 1
ATOM 1261 O O . PHE A 1 165 ? -1.078 1.759 11.129 1.00 84.94 165 PHE A O 1
ATOM 1268 N N . PRO A 1 166 ? 0.623 1.008 9.860 1.00 81.81 166 PRO A N 1
ATOM 1269 C CA . PRO A 1 166 ? 0.071 -0.333 9.724 1.00 81.81 166 PRO A CA 1
ATOM 1270 C C . PRO A 1 166 ? 0.271 -1.180 10.988 1.00 81.81 166 PRO A C 1
ATOM 1272 O O . PRO A 1 166 ? 1.273 -1.070 11.687 1.00 81.81 166 PRO A O 1
ATOM 1275 N N . GLY A 1 167 ? -0.636 -2.126 11.215 1.00 84.50 167 GLY A N 1
ATOM 1276 C CA . GLY A 1 167 ? -0.536 -3.054 12.340 1.00 84.50 167 GLY A CA 1
ATOM 1277 C C . GLY A 1 167 ? -1.024 -2.445 13.652 1.00 84.50 167 GLY A C 1
ATOM 1278 O O . GLY A 1 167 ? -1.836 -1.524 13.643 1.00 84.50 167 GLY A O 1
ATOM 1279 N N . ARG A 1 168 ? -0.562 -3.020 14.764 1.00 90.12 168 ARG A N 1
ATOM 1280 C CA . ARG A 1 168 ? -1.004 -2.669 16.116 1.00 90.12 168 ARG A CA 1
ATOM 1281 C C . ARG A 1 168 ? -0.074 -1.663 16.785 1.00 90.12 168 ARG A C 1
ATOM 1283 O O . ARG A 1 168 ? 1.130 -1.650 16.524 1.00 90.12 168 ARG A O 1
ATOM 1290 N N . LEU A 1 169 ? -0.664 -0.864 17.663 1.00 95.75 169 LEU A N 1
ATOM 1291 C CA . LEU A 1 169 ? 0.013 -0.071 18.671 1.00 95.75 169 LEU A CA 1
ATOM 1292 C C . LEU A 1 169 ? 0.244 -0.948 19.904 1.00 95.75 169 LEU A C 1
ATOM 1294 O O . LEU A 1 169 ? -0.696 -1.541 20.425 1.00 95.75 169 LEU A O 1
ATOM 1298 N N . PHE A 1 170 ? 1.487 -1.028 20.367 1.00 96.62 170 PHE A N 1
ATOM 1299 C CA . PHE A 1 170 ? 1.838 -1.731 21.599 1.00 96.62 170 PHE A CA 1
ATOM 1300 C C . PHE A 1 170 ? 2.249 -0.724 22.664 1.00 96.62 170 PHE A C 1
ATOM 1302 O O . PHE A 1 170 ? 2.940 0.242 22.341 1.00 96.62 170 PHE A O 1
ATOM 1309 N N . ALA A 1 171 ? 1.835 -0.975 23.906 1.00 96.12 171 ALA A N 1
ATOM 1310 C CA . ALA A 1 171 ? 2.248 -0.236 25.090 1.00 96.12 171 ALA A CA 1
ATOM 1311 C C . ALA A 1 171 ? 2.966 -1.182 26.054 1.00 96.12 171 ALA A C 1
ATOM 1313 O O . ALA A 1 171 ? 2.436 -2.255 26.349 1.00 96.12 171 ALA A O 1
ATOM 1314 N N . ALA A 1 172 ? 4.165 -0.806 26.490 1.00 94.88 172 ALA A N 1
ATOM 1315 C CA . ALA A 1 172 ? 4.967 -1.577 27.434 1.00 94.88 172 ALA A CA 1
ATOM 1316 C C . ALA A 1 172 ? 6.122 -0.743 28.000 1.00 94.88 172 ALA A C 1
ATOM 1318 O O . ALA A 1 172 ? 6.598 0.176 27.341 1.00 94.88 172 ALA A O 1
ATOM 1319 N N . ASP A 1 173 ? 6.620 -1.109 29.177 1.00 93.81 173 ASP A N 1
ATOM 1320 C CA . ASP A 1 173 ? 7.832 -0.535 29.772 1.00 93.81 173 ASP A CA 1
ATOM 1321 C C . ASP A 1 173 ? 9.083 -1.090 29.071 1.00 93.81 173 ASP A C 1
ATOM 1323 O O . ASP A 1 173 ? 9.631 -2.118 29.464 1.00 93.81 173 ASP A O 1
ATOM 1327 N N . LEU A 1 174 ? 9.477 -0.451 27.964 1.00 92.94 174 LEU A N 1
ATOM 1328 C CA . LEU A 1 174 ? 10.557 -0.919 27.087 1.00 92.94 174 LEU A CA 1
ATOM 1329 C C . LEU A 1 174 ? 11.958 -0.556 27.593 1.00 92.94 174 LEU A C 1
ATOM 1331 O O . LEU A 1 174 ? 12.945 -1.067 27.062 1.00 92.94 174 LEU A O 1
ATOM 1335 N N . ASP A 1 175 ? 12.077 0.365 28.551 1.00 89.94 175 ASP A N 1
ATOM 1336 C CA . ASP A 1 175 ? 13.367 0.806 29.090 1.00 89.94 175 ASP A CA 1
ATOM 1337 C C . ASP A 1 175 ? 13.535 0.587 30.602 1.00 89.94 175 ASP A C 1
ATOM 1339 O O . ASP A 1 175 ? 14.615 0.854 31.144 1.00 89.94 175 ASP A O 1
ATOM 1343 N N . GLY A 1 176 ? 12.519 0.022 31.255 1.00 90.38 176 GLY A N 1
ATOM 1344 C CA . GLY A 1 176 ? 12.528 -0.381 32.655 1.00 90.38 176 GLY A CA 1
ATOM 1345 C C . GLY A 1 176 ? 12.390 0.779 33.636 1.00 90.38 176 GLY A C 1
ATOM 1346 O O . GLY A 1 176 ? 12.788 0.637 34.799 1.00 90.38 176 GLY A O 1
ATOM 1347 N N . ASP A 1 177 ? 11.885 1.939 33.203 1.00 89.88 177 ASP A N 1
ATOM 1348 C CA . ASP A 1 177 ? 11.692 3.107 34.068 1.00 89.88 177 ASP A CA 1
ATOM 1349 C C . ASP A 1 177 ? 10.361 3.081 34.851 1.00 89.88 177 ASP A C 1
ATOM 1351 O O . ASP A 1 177 ? 10.123 3.941 35.711 1.00 89.88 177 ASP A O 1
ATOM 1355 N N . GLY A 1 178 ? 9.535 2.054 34.623 1.00 88.88 178 GLY A N 1
ATOM 1356 C CA . GLY A 1 178 ? 8.262 1.825 35.294 1.00 88.88 178 GLY A CA 1
ATOM 1357 C C . GLY A 1 178 ? 7.068 2.524 34.645 1.00 88.88 178 GLY A C 1
ATOM 1358 O O . GLY A 1 178 ? 5.957 2.389 35.175 1.00 88.88 178 GLY A O 1
ATOM 1359 N N . VAL A 1 179 ? 7.259 3.257 33.542 1.00 92.25 179 VAL A N 1
ATOM 1360 C CA . VAL A 1 179 ? 6.170 3.789 32.711 1.00 92.25 179 VAL A CA 1
ATOM 1361 C C . VAL A 1 179 ? 6.147 3.131 31.339 1.00 92.25 179 VAL A C 1
ATOM 1363 O O . VAL A 1 179 ? 7.130 2.562 30.886 1.00 92.25 179 VAL A O 1
ATOM 1366 N N . ASP A 1 180 ? 4.985 3.155 30.692 1.00 95.50 180 ASP A N 1
ATOM 1367 C CA . ASP A 1 180 ? 4.827 2.481 29.409 1.00 95.50 180 ASP A CA 1
ATOM 1368 C C . ASP A 1 180 ? 5.232 3.402 28.247 1.00 95.50 180 ASP A C 1
ATOM 1370 O O . ASP A 1 180 ? 4.699 4.498 28.057 1.00 95.50 180 ASP A O 1
ATOM 1374 N N . ASP A 1 181 ? 6.131 2.898 27.413 1.00 95.75 181 ASP A N 1
ATOM 1375 C CA . ASP A 1 181 ? 6.459 3.418 26.095 1.00 95.75 181 ASP A CA 1
ATOM 1376 C C . ASP A 1 181 ? 5.495 2.864 25.036 1.00 95.75 181 ASP A C 1
ATOM 1378 O O . ASP A 1 181 ? 4.758 1.903 25.272 1.00 95.75 181 ASP A O 1
ATOM 1382 N N . LEU A 1 182 ? 5.514 3.445 23.831 1.00 97.25 182 LEU A N 1
ATOM 1383 C CA . LEU A 1 182 ? 4.763 2.915 22.690 1.00 97.25 182 LEU A CA 1
ATOM 1384 C C . LEU A 1 182 ? 5.676 2.424 21.567 1.00 97.25 182 LEU A C 1
ATOM 1386 O O . LEU A 1 182 ? 6.656 3.080 21.213 1.00 97.25 182 LEU A O 1
ATOM 1390 N N . ALA A 1 183 ? 5.290 1.318 20.931 1.00 97.38 183 ALA A N 1
ATOM 1391 C CA . ALA A 1 183 ? 5.929 0.797 19.726 1.00 97.38 183 ALA A CA 1
ATOM 1392 C C . ALA A 1 183 ? 4.891 0.514 18.630 1.00 97.38 183 ALA A C 1
ATOM 1394 O O . ALA A 1 183 ? 3.848 -0.093 18.878 1.00 97.38 183 ALA A O 1
ATOM 1395 N N . PHE A 1 184 ? 5.163 0.960 17.402 1.00 96.19 184 PHE A N 1
ATOM 1396 C CA . PHE A 1 184 ? 4.284 0.741 16.247 1.00 96.19 184 PHE A CA 1
ATOM 1397 C C . PHE A 1 184 ? 5.043 0.863 14.924 1.00 96.19 184 PHE A C 1
ATOM 1399 O O . PHE A 1 184 ? 6.174 1.345 14.876 1.00 96.19 184 PHE A O 1
ATOM 1406 N N . ASN A 1 185 ? 4.424 0.429 13.825 1.00 92.94 185 ASN A N 1
ATOM 1407 C CA . ASN A 1 185 ? 4.989 0.631 12.492 1.00 92.94 185 ASN A CA 1
ATOM 1408 C C . ASN A 1 185 ? 4.542 1.963 11.897 1.00 92.94 185 ASN A C 1
ATOM 1410 O O . ASN A 1 185 ? 3.387 2.365 12.042 1.00 92.94 185 ASN A O 1
ATOM 1414 N N . ALA A 1 186 ? 5.417 2.581 11.113 1.00 89.00 186 ALA A N 1
ATOM 1415 C CA . ALA A 1 186 ? 5.075 3.698 10.255 1.00 89.00 186 ALA A CA 1
ATOM 1416 C C . ALA A 1 186 ? 5.643 3.510 8.851 1.00 89.00 186 ALA A C 1
ATOM 1418 O O . ALA A 1 186 ? 6.736 2.977 8.680 1.00 89.00 186 ALA A O 1
ATOM 1419 N N . ASN A 1 187 ? 4.908 4.001 7.855 1.00 81.94 187 ASN A N 1
ATOM 1420 C CA . ASN A 1 187 ? 5.354 4.041 6.472 1.00 81.94 187 ASN A CA 1
ATOM 1421 C C . ASN A 1 187 ? 5.341 5.487 5.954 1.00 81.94 187 ASN A C 1
ATOM 1423 O O . ASN A 1 187 ? 4.300 6.148 6.016 1.00 81.94 187 ASN A O 1
ATOM 1427 N N . THR A 1 188 ? 6.467 5.965 5.414 1.00 67.25 188 THR A N 1
ATOM 1428 C CA . THR A 1 188 ? 6.539 7.235 4.650 1.00 67.25 188 THR A CA 1
ATOM 1429 C C . THR A 1 188 ? 6.413 7.028 3.148 1.00 67.25 188 THR A C 1
ATOM 1431 O O . THR A 1 188 ? 5.973 7.929 2.441 1.00 67.25 188 THR A O 1
ATOM 1434 N N . ASP A 1 189 ? 6.789 5.845 2.669 1.00 60.19 189 ASP A N 1
ATOM 1435 C CA . ASP A 1 189 ? 6.591 5.375 1.303 1.00 60.19 189 ASP A CA 1
ATOM 1436 C C . ASP A 1 189 ? 6.591 3.833 1.282 1.00 60.19 189 ASP A C 1
ATOM 1438 O O . ASP A 1 189 ? 6.664 3.173 2.322 1.00 60.19 189 ASP A O 1
ATOM 1442 N N . GLU A 1 190 ? 6.458 3.239 0.098 1.00 54.53 190 GLU A N 1
ATOM 1443 C CA . GLU A 1 190 ? 6.412 1.783 -0.062 1.00 54.53 190 GLU A CA 1
ATOM 1444 C C . GLU A 1 190 ? 7.782 1.113 -0.282 1.00 54.53 190 GLU A C 1
ATOM 1446 O O . GLU A 1 190 ? 7.839 -0.056 -0.686 1.00 54.53 190 GLU A O 1
ATOM 1451 N N . THR A 1 191 ? 8.890 1.831 -0.097 1.00 52.50 191 THR A N 1
ATOM 1452 C CA . THR A 1 191 ? 10.238 1.255 -0.178 1.00 52.50 191 THR A CA 1
ATOM 1453 C C . THR A 1 191 ? 10.594 0.517 1.114 1.00 52.50 191 THR A C 1
ATOM 1455 O O . THR A 1 191 ? 9.956 0.692 2.152 1.00 52.50 191 THR A O 1
ATOM 1458 N N . ALA A 1 192 ? 11.631 -0.326 1.069 1.00 51.47 192 ALA A N 1
ATOM 1459 C CA . ALA A 1 192 ? 12.152 -0.994 2.265 1.00 51.47 192 ALA A CA 1
ATOM 1460 C C . ALA A 1 192 ? 12.592 0.013 3.346 1.00 51.47 192 ALA A C 1
ATOM 1462 O O . ALA A 1 192 ? 12.356 -0.223 4.524 1.00 51.47 192 ALA A O 1
ATOM 1463 N N . LEU A 1 193 ? 13.166 1.151 2.940 1.00 56.56 193 LEU A N 1
ATOM 1464 C CA . LEU A 1 193 ? 13.574 2.234 3.843 1.00 56.56 193 LEU A CA 1
ATOM 1465 C C . LEU A 1 193 ? 12.394 3.090 4.319 1.00 56.56 193 LEU A C 1
ATOM 1467 O O . LEU A 1 193 ? 12.475 3.695 5.383 1.00 56.56 193 LEU A O 1
ATOM 1471 N N . GLY A 1 194 ? 11.301 3.121 3.553 1.00 62.91 194 GLY A N 1
ATOM 1472 C CA . GLY A 1 194 ? 10.064 3.794 3.933 1.00 62.91 194 GLY A CA 1
ATOM 1473 C C . GLY A 1 194 ? 9.302 3.095 5.048 1.00 62.91 194 GLY A C 1
ATOM 1474 O O . GLY A 1 194 ? 8.466 3.739 5.674 1.00 62.91 194 GLY A O 1
ATOM 1475 N N . ARG A 1 195 ? 9.592 1.812 5.314 1.00 78.00 195 ARG A N 1
ATOM 1476 C CA . ARG A 1 195 ? 9.070 1.062 6.464 1.00 78.00 195 ARG A CA 1
ATOM 1477 C C . ARG A 1 195 ? 9.918 1.349 7.693 1.00 78.00 195 ARG A C 1
ATOM 1479 O O . ARG A 1 195 ? 11.142 1.222 7.649 1.00 78.00 195 ARG A O 1
ATOM 1486 N N . MET A 1 196 ? 9.259 1.724 8.777 1.00 86.06 196 MET A N 1
ATOM 1487 C CA . MET A 1 196 ? 9.913 2.114 10.014 1.00 86.06 196 MET A CA 1
ATOM 1488 C C . MET A 1 196 ? 9.242 1.462 11.216 1.00 86.06 196 MET A C 1
ATOM 1490 O O . MET A 1 196 ? 8.014 1.437 11.321 1.00 86.06 196 MET A O 1
ATOM 1494 N N . LEU A 1 197 ? 10.062 1.028 12.167 1.00 92.00 197 LEU A N 1
ATOM 1495 C CA . LEU A 1 197 ? 9.657 0.880 13.557 1.00 92.00 197 LEU A CA 1
ATOM 1496 C C . LEU A 1 197 ? 9.695 2.273 14.187 1.00 92.00 197 LEU A C 1
ATOM 1498 O O . LEU A 1 197 ? 10.678 2.991 14.032 1.00 92.00 197 LEU A O 1
ATOM 1502 N N . VAL A 1 198 ? 8.653 2.659 14.907 1.00 94.25 198 VAL A N 1
ATOM 1503 C CA . VAL A 1 198 ? 8.642 3.875 15.715 1.00 94.25 198 VAL A CA 1
ATOM 1504 C C . VAL A 1 198 ? 8.572 3.473 17.174 1.00 94.25 198 VAL A C 1
ATOM 1506 O O . VAL A 1 198 ? 7.633 2.789 17.577 1.00 94.25 198 VAL A O 1
ATOM 1509 N N . LEU A 1 199 ? 9.550 3.937 17.947 1.00 95.81 199 LEU A N 1
ATOM 1510 C CA . LEU A 1 199 ? 9.503 3.922 19.403 1.00 95.81 199 LEU A CA 1
ATOM 1511 C C . LEU A 1 199 ? 9.124 5.314 19.887 1.00 95.81 199 LEU A C 1
ATOM 1513 O O . LEU A 1 199 ? 9.700 6.310 19.444 1.00 95.81 199 LEU A O 1
ATOM 1517 N N . LEU A 1 200 ? 8.146 5.394 20.774 1.00 96.12 200 LEU A N 1
ATOM 1518 C CA . LEU A 1 200 ? 7.714 6.634 21.387 1.00 96.12 200 LEU A CA 1
ATOM 1519 C C . LEU A 1 200 ? 7.903 6.526 22.896 1.00 96.12 200 LEU A C 1
ATOM 1521 O O . LEU A 1 200 ? 7.056 5.977 23.595 1.00 96.12 200 LEU A O 1
ATOM 1525 N N . ARG A 1 201 ? 9.026 7.068 23.371 1.00 95.06 201 ARG A N 1
ATOM 1526 C CA . ARG A 1 201 ? 9.427 6.982 24.773 1.00 95.06 201 ARG A CA 1
ATOM 1527 C C . ARG A 1 201 ? 8.721 8.020 25.632 1.00 95.06 201 ARG A C 1
ATOM 1529 O O . ARG A 1 201 ? 8.739 9.203 25.270 1.00 95.06 201 ARG A O 1
ATOM 1536 N N . GLN A 1 202 ? 8.191 7.628 26.785 1.00 94.06 202 GLN A N 1
ATOM 1537 C CA . GLN A 1 202 ? 7.600 8.540 27.757 1.00 94.06 202 GLN A CA 1
ATOM 1538 C C . GLN A 1 202 ? 8.666 9.140 28.691 1.00 94.06 202 GLN A C 1
ATOM 1540 O O . GLN A 1 202 ? 9.083 8.556 29.681 1.00 94.06 202 GLN A O 1
ATOM 1545 N N . GLY A 1 203 ? 9.084 10.380 28.439 1.00 89.81 203 GLY A N 1
ATOM 1546 C CA . GLY A 1 203 ? 9.996 11.149 29.296 1.00 89.81 203 GLY A CA 1
ATOM 1547 C C . GLY A 1 203 ? 9.284 12.067 30.299 1.00 89.81 203 GLY A C 1
ATOM 1548 O O . GLY A 1 203 ? 8.056 12.161 30.330 1.00 89.81 203 GLY A O 1
ATOM 1549 N N . SER A 1 204 ? 10.058 12.778 31.128 1.00 85.62 204 SER A N 1
ATOM 1550 C CA . SER A 1 204 ? 9.528 13.766 32.089 1.00 85.62 204 SER A CA 1
ATOM 1551 C C . SER A 1 204 ? 8.829 14.949 31.415 1.00 85.62 204 SER A C 1
ATOM 1553 O O . SER A 1 204 ? 7.903 15.523 31.982 1.00 85.62 204 SER A O 1
ATOM 1555 N N . ASP A 1 205 ? 9.266 15.286 30.201 1.00 84.38 205 ASP A N 1
ATOM 1556 C CA . ASP A 1 205 ? 8.798 16.443 29.433 1.00 84.38 205 ASP A CA 1
ATOM 1557 C C . ASP A 1 205 ? 7.756 16.049 28.365 1.00 84.38 205 ASP A C 1
ATOM 1559 O O . ASP A 1 205 ? 7.432 16.840 27.479 1.00 84.38 205 ASP A O 1
ATOM 1563 N N . GLY A 1 206 ? 7.230 14.819 28.438 1.00 88.62 206 GLY A N 1
ATOM 1564 C CA . GLY A 1 206 ? 6.315 14.239 27.456 1.00 88.62 206 GLY A CA 1
ATOM 1565 C C . GLY A 1 206 ? 6.972 13.135 26.632 1.00 88.62 206 GLY A C 1
ATOM 1566 O O . GLY A 1 206 ? 7.877 12.452 27.098 1.00 88.62 206 GLY A O 1
ATOM 1567 N N . PHE A 1 207 ? 6.506 12.941 25.403 1.00 92.69 207 PHE A N 1
ATOM 1568 C CA . PHE A 1 207 ? 6.920 11.819 24.561 1.00 92.69 207 PHE A CA 1
ATOM 1569 C C . PHE A 1 207 ? 8.001 12.206 23.550 1.00 92.69 207 PHE A C 1
ATOM 1571 O O . PHE A 1 207 ? 7.915 13.254 22.909 1.00 92.69 207 PHE A O 1
ATOM 1578 N N . THR A 1 208 ? 8.985 11.328 23.360 1.00 92.81 208 THR A N 1
ATOM 1579 C CA . THR A 1 208 ? 10.048 11.483 22.356 1.00 92.81 208 THR A CA 1
ATOM 1580 C C . THR A 1 208 ? 9.982 10.356 21.334 1.00 92.81 208 THR A C 1
ATOM 1582 O O . THR A 1 208 ? 10.030 9.185 21.697 1.00 92.81 208 THR A O 1
ATOM 1585 N N . ALA A 1 209 ? 9.898 10.710 20.050 1.00 92.31 209 ALA A N 1
ATOM 1586 C CA . ALA A 1 209 ? 9.853 9.745 18.957 1.00 92.31 209 ALA A CA 1
ATOM 1587 C C . ALA A 1 209 ? 11.248 9.379 18.441 1.00 92.31 209 ALA A C 1
ATOM 1589 O O . ALA A 1 209 ? 12.075 10.253 18.174 1.00 92.31 209 ALA A O 1
ATOM 1590 N N . ALA A 1 210 ? 11.462 8.085 18.231 1.00 91.50 210 ALA A N 1
ATOM 1591 C CA . ALA A 1 210 ? 12.636 7.497 17.609 1.00 91.50 210 ALA A CA 1
ATOM 1592 C C . ALA A 1 210 ? 12.194 6.566 16.461 1.00 91.50 210 ALA A C 1
ATOM 1594 O O . ALA A 1 210 ? 11.913 5.387 16.687 1.00 91.50 210 ALA A O 1
ATOM 1595 N N . PRO A 1 211 ? 12.083 7.086 15.225 1.00 88.00 211 PRO A N 1
ATOM 1596 C CA . PRO A 1 211 ? 11.836 6.268 14.044 1.00 88.00 211 PRO A CA 1
ATOM 1597 C C . PRO A 1 211 ? 13.121 5.562 13.593 1.00 88.00 211 PRO A C 1
ATOM 1599 O O . PRO A 1 211 ? 14.172 6.187 13.445 1.00 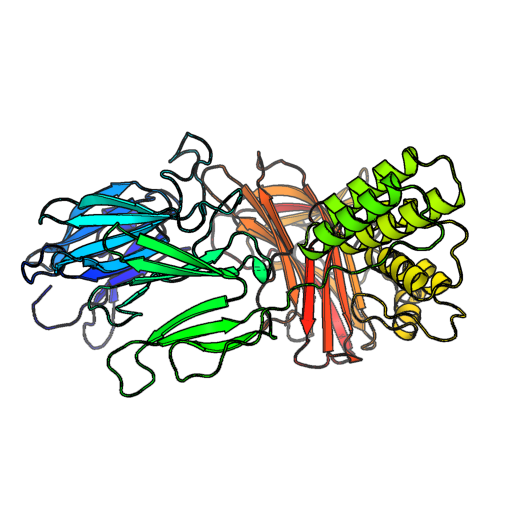88.00 211 PRO A O 1
ATOM 1602 N N . ILE A 1 212 ? 13.020 4.261 13.338 1.00 86.38 212 ILE A N 1
ATOM 1603 C CA . ILE A 1 212 ? 14.107 3.371 12.931 1.00 86.38 212 ILE A CA 1
ATOM 1604 C C . ILE A 1 212 ? 13.742 2.769 11.570 1.00 86.38 212 ILE A C 1
ATOM 1606 O O . ILE A 1 212 ? 12.840 1.936 11.463 1.00 86.38 212 ILE A O 1
ATOM 1610 N N . ALA A 1 213 ? 14.430 3.219 10.520 1.00 82.38 213 ALA A N 1
ATOM 1611 C CA . ALA A 1 213 ? 14.179 2.801 9.142 1.00 82.38 213 ALA A CA 1
ATOM 1612 C C . ALA A 1 213 ? 14.644 1.370 8.855 1.00 82.38 213 ALA A C 1
ATOM 1614 O O . ALA A 1 213 ? 15.627 0.898 9.420 1.00 82.38 213 ALA A O 1
ATOM 1615 N N . GLY A 1 214 ? 13.943 0.699 7.940 1.00 77.88 214 GLY A N 1
ATOM 1616 C CA . GLY A 1 214 ? 14.251 -0.665 7.508 1.00 77.88 214 GLY A CA 1
ATOM 1617 C C . GLY A 1 214 ? 13.695 -1.757 8.420 1.00 77.88 214 GLY A C 1
ATOM 1618 O O . GLY A 1 214 ? 13.709 -2.922 8.028 1.00 77.88 214 GLY A O 1
ATOM 1619 N N . LEU A 1 215 ? 13.156 -1.404 9.590 1.00 85.75 215 LEU A N 1
ATOM 1620 C CA . LEU A 1 215 ? 12.556 -2.350 10.527 1.00 85.75 215 LEU A CA 1
ATOM 1621 C C . LEU A 1 215 ? 11.029 -2.296 10.488 1.00 85.75 215 LEU A C 1
ATOM 1623 O O . LEU A 1 215 ? 10.429 -1.251 10.244 1.00 85.75 215 LEU A O 1
ATOM 1627 N N . SER A 1 216 ? 10.392 -3.430 10.772 1.00 88.56 216 SER A N 1
ATOM 1628 C CA . SER A 1 216 ? 8.956 -3.499 11.042 1.00 88.56 216 SER A CA 1
ATOM 1629 C C . SER A 1 216 ? 8.681 -4.354 12.270 1.00 88.56 216 SER A C 1
ATOM 1631 O O . SER A 1 216 ? 9.152 -5.485 12.356 1.00 88.56 216 SER A O 1
ATOM 1633 N N . LEU A 1 217 ? 7.893 -3.814 13.193 1.00 93.12 217 LEU A N 1
ATOM 1634 C CA . LEU A 1 217 ? 7.391 -4.482 14.381 1.00 93.12 217 LEU A CA 1
ATOM 1635 C C . LEU A 1 217 ? 6.418 -5.602 14.015 1.00 93.12 217 LEU A C 1
ATOM 1637 O O . LEU A 1 217 ? 5.436 -5.380 13.297 1.00 93.12 217 LEU A O 1
ATOM 1641 N N . LEU A 1 218 ? 6.682 -6.787 14.554 1.00 93.19 218 LEU A N 1
ATOM 1642 C CA . LEU A 1 218 ? 5.823 -7.965 14.476 1.00 93.19 218 LEU A CA 1
ATOM 1643 C C . LEU A 1 218 ? 5.066 -8.197 15.789 1.00 93.19 218 LEU A C 1
ATOM 1645 O O . LEU A 1 218 ? 3.928 -8.657 15.749 1.00 93.19 218 LEU A O 1
ATOM 1649 N N . GLY A 1 219 ? 5.674 -7.864 16.929 1.00 94.31 219 GLY A N 1
ATOM 1650 C CA . GLY A 1 219 ? 5.052 -7.986 18.244 1.00 94.31 219 GLY A CA 1
ATOM 1651 C C . GLY A 1 219 ? 5.971 -7.547 19.379 1.00 94.31 219 GLY A C 1
ATOM 1652 O O . GLY A 1 219 ? 7.143 -7.249 19.151 1.00 94.31 219 GLY A O 1
ATOM 1653 N N . VAL A 1 220 ? 5.409 -7.527 20.586 1.00 95.31 220 VAL A N 1
ATOM 1654 C CA . VAL A 1 220 ? 6.084 -7.222 21.853 1.00 95.31 220 VAL A CA 1
ATOM 1655 C C . VAL A 1 220 ? 5.779 -8.363 22.818 1.00 95.31 220 VAL A C 1
ATOM 1657 O O . VAL A 1 220 ? 4.610 -8.738 22.943 1.00 95.31 220 VAL A O 1
ATOM 1660 N N . ALA A 1 221 ? 6.802 -8.954 23.429 1.00 93.94 221 ALA A N 1
ATOM 1661 C CA . ALA A 1 221 ? 6.653 -10.095 24.330 1.00 93.94 221 ALA A CA 1
ATOM 1662 C C . ALA A 1 221 ? 7.874 -10.231 25.245 1.00 93.94 221 ALA A C 1
ATOM 1664 O O . ALA A 1 221 ? 8.969 -9.902 24.818 1.00 93.94 221 ALA A O 1
ATOM 1665 N N . GLU A 1 222 ? 7.682 -10.779 26.444 1.00 93.44 222 GLU A N 1
ATOM 1666 C CA . GLU A 1 222 ? 8.776 -11.340 27.247 1.00 93.44 222 GLU A CA 1
ATOM 1667 C C . GLU A 1 222 ? 9.318 -12.583 26.520 1.00 93.44 222 GLU A C 1
ATOM 1669 O O . GLU A 1 222 ? 8.575 -13.539 26.257 1.00 93.44 222 GLU A O 1
ATOM 1674 N N . LEU A 1 223 ? 10.584 -12.542 26.119 1.00 92.69 223 LEU A N 1
ATOM 1675 C CA . LEU A 1 223 ? 11.276 -13.603 25.389 1.00 92.69 223 LEU A CA 1
ATOM 1676 C C . LEU A 1 223 ? 12.456 -14.187 26.173 1.00 92.69 223 LEU A C 1
ATOM 1678 O O . LEU A 1 223 ? 13.024 -15.194 25.729 1.00 92.69 223 LEU A O 1
ATOM 1682 N N . ASP A 1 224 ? 12.804 -13.601 27.315 1.00 88.88 224 ASP A N 1
ATOM 1683 C CA . ASP A 1 224 ? 13.707 -14.181 28.304 1.00 88.88 224 ASP A CA 1
ATOM 1684 C C . ASP A 1 224 ? 13.061 -14.264 29.699 1.00 88.88 224 ASP A C 1
ATOM 1686 O O . ASP A 1 224 ? 11.845 -14.321 29.796 1.00 88.88 224 ASP A O 1
ATOM 1690 N N . ASP A 1 225 ? 13.859 -14.456 30.753 1.00 89.69 225 ASP A N 1
ATOM 1691 C CA . ASP A 1 225 ? 13.367 -14.596 32.135 1.00 89.69 225 ASP A CA 1
ATOM 1692 C C . ASP A 1 225 ? 13.485 -13.261 32.908 1.00 89.69 225 ASP A C 1
ATOM 1694 O O . ASP A 1 225 ? 13.687 -13.255 34.134 1.00 89.69 225 ASP A O 1
ATOM 1698 N N . ASP A 1 226 ? 13.453 -12.129 32.203 1.00 90.44 226 ASP A N 1
ATOM 1699 C CA . ASP A 1 226 ? 13.436 -10.792 32.778 1.00 90.44 226 ASP A CA 1
ATOM 1700 C C . ASP A 1 226 ? 12.059 -10.113 32.588 1.00 90.44 226 ASP A C 1
ATOM 1702 O O . ASP A 1 226 ? 11.280 -10.480 31.719 1.00 90.44 226 ASP A O 1
ATOM 1706 N N . PRO A 1 227 ? 11.653 -9.197 33.487 1.00 86.56 227 PRO A N 1
ATOM 1707 C CA . PRO A 1 227 ? 10.300 -8.644 33.465 1.00 86.56 227 PRO A CA 1
ATOM 1708 C C . PRO A 1 227 ? 10.054 -7.613 32.348 1.00 86.56 227 PRO A C 1
ATOM 1710 O O . PRO A 1 227 ? 8.932 -7.104 32.254 1.00 86.56 227 PRO A O 1
ATOM 1713 N N . LEU A 1 228 ? 11.073 -7.237 31.574 1.00 91.25 228 LEU A N 1
ATOM 1714 C CA . LEU A 1 228 ? 10.980 -6.289 30.472 1.00 91.25 228 LEU A CA 1
ATOM 1715 C C . LEU A 1 228 ? 10.660 -7.039 29.172 1.00 91.25 228 LEU A C 1
ATOM 1717 O O . LEU A 1 228 ? 11.119 -8.153 28.966 1.00 91.25 228 LEU A O 1
ATOM 1721 N N . PRO A 1 229 ? 9.842 -6.465 28.277 1.00 94.38 229 PRO A N 1
ATOM 1722 C CA . PRO A 1 229 ? 9.501 -7.139 27.038 1.00 94.38 229 PRO A CA 1
ATOM 1723 C C . PRO A 1 229 ? 10.431 -6.763 25.881 1.00 94.38 229 PRO A C 1
ATOM 1725 O O . PRO A 1 229 ? 10.729 -5.593 25.630 1.00 94.38 229 PRO A O 1
ATOM 1728 N N . GLU A 1 230 ? 10.749 -7.759 25.064 1.00 94.81 230 GLU A N 1
ATOM 1729 C CA . GLU A 1 230 ? 11.480 -7.622 23.813 1.00 94.81 230 GLU A CA 1
ATOM 1730 C C . GLU A 1 230 ? 10.568 -7.242 22.642 1.00 94.81 230 GLU A C 1
ATOM 1732 O O . GLU A 1 230 ? 9.372 -7.560 22.575 1.00 94.81 230 GLU A O 1
ATOM 1737 N N . LEU A 1 231 ? 11.176 -6.623 21.627 1.00 95.44 231 LEU A N 1
ATOM 1738 C CA . LEU A 1 231 ? 10.523 -6.322 20.357 1.00 95.44 231 LEU A CA 1
ATOM 1739 C C . LEU A 1 231 ? 10.887 -7.370 19.309 1.00 95.44 231 LEU A C 1
ATOM 1741 O O . LEU A 1 231 ? 12.042 -7.477 18.897 1.00 95.44 231 LEU A O 1
ATOM 1745 N N . LEU A 1 232 ? 9.896 -8.077 18.777 1.00 94.56 232 LEU A N 1
ATOM 1746 C CA . LEU A 1 232 ? 10.093 -8.925 17.607 1.00 94.56 232 LEU A CA 1
ATOM 1747 C C . LEU A 1 232 ? 9.965 -8.076 16.337 1.00 94.56 232 LEU A C 1
ATOM 1749 O O . LEU A 1 232 ? 8.900 -7.517 16.065 1.00 94.56 232 LEU A O 1
ATOM 1753 N N . VAL A 1 233 ? 11.023 -8.001 15.528 1.00 92.06 233 VAL A N 1
ATOM 1754 C CA . VAL A 1 233 ? 11.079 -7.166 14.320 1.00 92.06 233 VAL A CA 1
ATOM 1755 C C . VAL A 1 233 ? 11.509 -7.944 13.080 1.00 92.06 233 VAL A C 1
ATOM 1757 O O . VAL A 1 233 ? 12.152 -8.989 13.152 1.00 92.06 233 VAL A O 1
ATOM 1760 N N . ARG A 1 234 ? 11.166 -7.405 11.910 1.00 87.81 234 ARG A N 1
ATOM 1761 C CA . ARG A 1 234 ? 11.678 -7.827 10.604 1.00 87.81 234 ARG A CA 1
ATOM 1762 C C . ARG A 1 234 ? 12.567 -6.744 10.007 1.00 87.81 234 ARG A C 1
ATOM 1764 O O . ARG A 1 234 ? 12.117 -5.606 9.901 1.00 87.81 234 ARG A O 1
ATOM 1771 N N . ASP A 1 235 ? 13.757 -7.124 9.555 1.00 83.56 235 ASP A N 1
ATOM 1772 C CA . ASP A 1 235 ? 14.713 -6.261 8.863 1.00 83.56 235 ASP A CA 1
ATOM 1773 C C . ASP A 1 235 ? 14.600 -6.423 7.341 1.00 83.56 235 ASP A C 1
ATOM 1775 O O . ASP A 1 235 ? 14.915 -7.466 6.763 1.00 83.56 235 ASP A O 1
ATOM 1779 N N . PHE A 1 236 ? 14.133 -5.371 6.675 1.00 70.75 236 PHE A N 1
ATOM 1780 C CA . PHE A 1 236 ? 13.971 -5.321 5.224 1.00 70.75 236 PHE A CA 1
ATOM 1781 C C . PHE A 1 236 ? 15.260 -4.962 4.474 1.00 70.75 236 PHE A C 1
ATOM 1783 O O . PHE A 1 236 ? 15.277 -5.032 3.244 1.00 70.75 236 PHE A O 1
ATOM 1790 N N . THR A 1 237 ? 16.331 -4.592 5.176 1.00 65.44 237 THR A N 1
ATOM 1791 C CA . THR A 1 237 ? 17.652 -4.327 4.589 1.00 65.44 237 THR A CA 1
ATOM 1792 C C . THR A 1 237 ? 18.475 -5.605 4.415 1.00 65.44 237 THR A C 1
ATOM 1794 O O . THR A 1 237 ? 19.263 -5.701 3.474 1.00 65.44 237 THR A O 1
ATOM 1797 N N . GLU A 1 238 ? 18.217 -6.629 5.233 1.00 62.16 238 GLU A N 1
ATOM 1798 C CA . GLU A 1 238 ? 18.898 -7.926 5.191 1.00 62.16 238 GLU A CA 1
ATOM 1799 C C . GLU A 1 238 ? 17.929 -9.069 4.843 1.00 62.16 238 GLU A C 1
ATOM 1801 O O . GLU A 1 238 ? 17.569 -9.902 5.671 1.00 62.16 238 GLU A O 1
ATOM 1806 N N . LEU A 1 239 ? 17.475 -9.127 3.585 1.00 63.50 239 LEU A N 1
ATOM 1807 C CA . LEU A 1 239 ? 16.706 -10.266 3.044 1.00 63.50 239 LEU A CA 1
ATOM 1808 C C . LEU A 1 239 ? 15.447 -10.673 3.854 1.00 63.50 239 LEU A C 1
ATOM 1810 O O . LEU A 1 239 ? 14.969 -11.796 3.697 1.00 63.50 239 LEU A O 1
ATOM 1814 N N . ASN A 1 240 ? 14.846 -9.770 4.641 1.00 66.88 240 ASN A N 1
ATOM 1815 C CA . ASN A 1 240 ? 13.715 -10.047 5.546 1.00 66.88 240 ASN A CA 1
ATOM 1816 C C . ASN A 1 240 ? 14.057 -10.924 6.766 1.00 66.88 240 ASN A C 1
ATOM 1818 O O . ASN A 1 240 ? 13.197 -11.688 7.220 1.00 66.88 240 ASN A O 1
ATOM 1822 N N . ALA A 1 241 ? 15.277 -10.828 7.303 1.00 79.25 241 ALA A N 1
ATOM 1823 C CA . ALA A 1 241 ? 15.642 -11.468 8.566 1.00 79.25 241 ALA A CA 1
ATOM 1824 C C . ALA A 1 241 ? 14.717 -11.027 9.719 1.00 79.25 241 ALA A C 1
ATOM 1826 O O . ALA A 1 241 ? 14.174 -9.920 9.714 1.00 79.25 241 ALA A O 1
ATOM 1827 N N . MET A 1 242 ? 14.514 -11.905 10.704 1.00 87.31 242 MET A N 1
ATOM 1828 C CA . MET A 1 242 ? 13.782 -11.580 11.932 1.00 87.31 242 MET A CA 1
ATOM 1829 C C . MET A 1 242 ? 14.758 -11.432 13.094 1.00 87.31 242 MET A C 1
ATOM 1831 O O . MET A 1 242 ? 15.685 -12.231 13.208 1.00 87.31 242 MET A O 1
ATOM 1835 N N . TRP A 1 243 ? 14.500 -10.457 13.959 1.00 88.88 243 TRP A N 1
ATOM 1836 C CA . TRP A 1 243 ? 15.318 -10.132 15.124 1.00 88.88 243 TRP A CA 1
ATOM 1837 C C . TRP A 1 243 ? 14.437 -9.951 16.360 1.00 88.88 243 TRP A C 1
ATOM 1839 O O . TRP A 1 243 ? 13.303 -9.488 16.241 1.00 88.88 243 TRP A O 1
ATOM 1849 N N . ALA A 1 244 ? 14.968 -10.290 17.532 1.00 91.75 244 ALA A N 1
ATOM 1850 C CA . ALA A 1 244 ? 14.412 -9.897 18.823 1.00 91.75 244 ALA A CA 1
ATOM 1851 C C . ALA A 1 244 ? 15.300 -8.783 19.393 1.00 91.75 244 ALA A C 1
ATOM 1853 O O . ALA A 1 244 ? 16.489 -9.002 19.606 1.00 91.75 244 ALA A O 1
ATOM 1854 N N . LEU A 1 245 ? 14.753 -7.580 19.564 1.00 91.19 245 LEU A N 1
ATOM 1855 C CA . LEU A 1 245 ? 15.464 -6.436 20.137 1.00 91.19 245 LEU A CA 1
ATOM 1856 C C . LEU A 1 245 ? 15.216 -6.394 21.642 1.00 91.19 245 LEU A C 1
ATOM 1858 O O . LEU A 1 245 ? 14.076 -6.572 22.060 1.00 91.19 245 LEU A O 1
ATOM 1862 N N . GLY A 1 246 ? 16.262 -6.117 22.419 1.00 88.31 246 GLY A N 1
ATOM 1863 C CA . GLY A 1 246 ? 16.250 -6.234 23.884 1.00 88.31 246 GLY A CA 1
ATOM 1864 C C . GLY A 1 246 ? 16.892 -7.536 24.369 1.00 88.31 246 GLY A C 1
ATOM 1865 O O . GLY A 1 246 ? 17.478 -7.561 25.442 1.00 88.31 246 GLY A O 1
ATOM 1866 N N . LEU A 1 247 ? 16.922 -8.566 23.514 1.00 88.56 247 LEU A N 1
ATOM 1867 C CA . LEU A 1 247 ? 17.498 -9.866 23.837 1.00 88.56 247 LEU A CA 1
ATOM 1868 C C . LEU A 1 247 ? 19.023 -9.889 23.626 1.00 88.56 247 LEU A C 1
ATOM 1870 O O . LEU A 1 247 ? 19.510 -10.071 22.507 1.00 88.56 247 LEU A O 1
ATOM 1874 N N . GLY A 1 248 ? 19.782 -9.765 24.714 1.00 83.94 248 GLY A N 1
ATOM 1875 C CA . GLY A 1 248 ? 21.248 -9.833 24.700 1.00 83.94 248 GLY A CA 1
ATOM 1876 C C . GLY A 1 248 ? 21.945 -8.571 24.166 1.00 83.94 248 GLY A C 1
ATOM 1877 O O . GLY A 1 248 ? 21.344 -7.511 24.027 1.00 83.94 248 GLY A O 1
ATOM 1878 N N . ASP A 1 249 ? 23.248 -8.687 23.882 1.00 81.88 249 ASP A N 1
ATOM 1879 C CA . ASP A 1 249 ? 24.130 -7.545 23.568 1.00 81.88 249 ASP A CA 1
ATOM 1880 C C . ASP A 1 249 ? 24.548 -7.460 22.085 1.00 81.88 249 ASP A C 1
ATOM 1882 O O . ASP A 1 249 ? 25.380 -6.623 21.714 1.00 81.88 249 ASP A O 1
ATOM 1886 N N . ASP A 1 250 ? 24.030 -8.348 21.230 1.00 81.38 250 ASP A N 1
ATOM 1887 C CA . ASP A 1 250 ? 24.419 -8.386 19.822 1.00 81.38 250 ASP A CA 1
ATOM 1888 C C . ASP A 1 250 ? 23.923 -7.115 19.107 1.00 81.38 250 ASP A C 1
ATOM 1890 O O . ASP A 1 250 ? 22.721 -6.834 19.086 1.00 81.38 250 ASP A O 1
ATOM 1894 N N . PRO A 1 251 ? 24.820 -6.309 18.507 1.00 74.81 251 PRO A N 1
ATOM 1895 C CA . PRO A 1 251 ? 24.399 -5.107 17.814 1.00 74.81 251 PRO A CA 1
ATOM 1896 C C . PRO A 1 251 ? 23.630 -5.482 16.548 1.00 74.81 251 PRO A C 1
ATOM 1898 O O . PRO A 1 251 ? 24.012 -6.407 15.826 1.00 74.81 251 PRO A O 1
ATOM 1901 N N . LEU A 1 252 ? 22.608 -4.687 16.221 1.00 69.00 252 LEU A N 1
ATOM 1902 C CA . LEU A 1 252 ? 22.002 -4.742 14.894 1.00 69.00 252 LEU A CA 1
ATOM 1903 C C . LEU A 1 252 ? 23.094 -4.583 13.819 1.00 69.00 252 LEU A C 1
ATOM 1905 O O . LEU A 1 252 ? 23.985 -3.734 13.983 1.00 69.00 252 LEU A O 1
ATOM 1909 N N . PRO A 1 253 ? 23.040 -5.356 12.717 1.00 63.69 253 PRO A N 1
ATOM 1910 C CA . PRO A 1 253 ? 23.936 -5.156 11.591 1.00 63.69 253 PRO A CA 1
ATOM 1911 C C . PRO A 1 253 ? 23.911 -3.683 11.166 1.00 63.69 253 PRO A C 1
ATOM 1913 O O . PRO A 1 253 ? 22.840 -3.069 11.128 1.00 63.69 253 PRO A O 1
ATOM 1916 N N . PRO A 1 254 ? 25.068 -3.066 10.872 1.00 61.19 254 PRO A N 1
ATOM 1917 C CA . PRO A 1 254 ? 25.092 -1.671 10.471 1.00 61.19 254 PRO A CA 1
ATOM 1918 C C . PRO A 1 254 ? 24.238 -1.494 9.215 1.00 61.19 254 PRO A C 1
ATOM 1920 O O . PRO A 1 254 ? 24.535 -2.081 8.172 1.00 61.19 254 PRO A O 1
ATOM 1923 N N . ALA A 1 255 ? 23.199 -0.659 9.316 1.00 55.31 255 ALA A N 1
ATOM 1924 C CA . ALA A 1 255 ? 22.414 -0.243 8.165 1.00 55.31 255 ALA A CA 1
ATOM 1925 C C . ALA A 1 255 ? 23.378 0.262 7.085 1.00 55.31 255 ALA A C 1
ATOM 1927 O O . ALA A 1 255 ? 24.264 1.075 7.368 1.00 55.31 255 ALA A O 1
ATOM 1928 N N . TYR A 1 256 ? 23.243 -0.258 5.867 1.00 49.47 256 TYR A N 1
ATOM 1929 C CA . TYR A 1 256 ? 24.143 0.035 4.755 1.00 49.47 256 TYR A CA 1
ATOM 1930 C C . TYR A 1 256 ? 24.114 1.545 4.461 1.00 49.47 256 TYR A C 1
ATOM 1932 O O . TYR A 1 256 ? 23.251 2.025 3.732 1.00 49.47 256 TYR A O 1
ATOM 1940 N N . ALA A 1 257 ? 25.024 2.326 5.050 1.00 45.28 257 ALA A N 1
ATOM 1941 C CA . ALA A 1 257 ? 25.194 3.728 4.700 1.00 45.28 257 ALA A CA 1
ATOM 1942 C C . ALA A 1 257 ? 25.801 3.765 3.290 1.00 45.28 257 ALA A C 1
ATOM 1944 O O . ALA A 1 257 ? 26.934 3.295 3.117 1.00 45.28 257 ALA A O 1
ATOM 1945 N N . PRO A 1 258 ? 25.101 4.279 2.263 1.00 49.12 258 PRO A N 1
ATOM 1946 C CA . PRO A 1 258 ? 25.669 4.328 0.927 1.00 49.12 258 PRO A CA 1
ATOM 1947 C C . PRO A 1 258 ? 26.898 5.233 0.970 1.00 49.12 258 PRO A C 1
ATOM 1949 O O . PRO A 1 258 ? 26.837 6.387 1.397 1.00 49.12 258 PRO A O 1
ATOM 1952 N N . THR A 1 259 ? 28.050 4.699 0.586 1.00 49.38 259 THR A N 1
ATOM 1953 C CA . THR A 1 259 ? 29.299 5.458 0.597 1.00 49.38 259 THR A CA 1
ATOM 1954 C C . THR A 1 259 ? 29.264 6.448 -0.571 1.00 49.38 259 THR A C 1
ATOM 1956 O O . THR A 1 259 ? 29.434 6.049 -1.718 1.00 49.38 259 THR A O 1
ATOM 1959 N N . ALA A 1 260 ? 29.036 7.739 -0.305 1.00 56.69 260 ALA A N 1
ATOM 1960 C CA . ALA A 1 260 ? 29.367 8.796 -1.267 1.00 56.69 260 ALA A CA 1
ATOM 1961 C C . ALA A 1 260 ? 30.892 8.789 -1.487 1.00 56.69 260 ALA A C 1
ATOM 1963 O O . ALA A 1 260 ? 31.647 8.733 -0.510 1.00 56.69 260 ALA A O 1
ATOM 1964 N N . GLY A 1 261 ? 31.367 8.824 -2.733 1.00 61.97 261 GLY A N 1
ATOM 1965 C CA . GLY A 1 261 ? 32.796 8.667 -3.008 1.00 61.97 261 GLY A CA 1
ATOM 1966 C C . GLY A 1 261 ? 33.252 8.597 -4.465 1.00 61.97 261 GLY A C 1
ATOM 1967 O O . GLY A 1 261 ? 34.436 8.331 -4.675 1.00 61.97 261 GLY A O 1
ATOM 1968 N N . ILE A 1 262 ? 32.401 8.833 -5.474 1.00 74.12 262 ILE A N 1
ATOM 1969 C CA . ILE A 1 262 ? 32.881 8.837 -6.866 1.00 74.12 262 ILE A CA 1
ATOM 1970 C C . ILE A 1 262 ? 33.683 10.119 -7.113 1.00 74.12 262 ILE A C 1
ATOM 1972 O O . ILE A 1 262 ? 33.135 11.223 -7.199 1.00 74.12 262 ILE A O 1
ATOM 1976 N N . GLU A 1 263 ? 35.005 9.984 -7.230 1.00 83.62 263 GLU A N 1
ATOM 1977 C CA . GLU A 1 263 ? 35.886 11.103 -7.555 1.00 83.62 263 GLU A CA 1
ATOM 1978 C C . GLU A 1 263 ? 35.637 11.595 -8.989 1.00 83.62 263 GLU A C 1
ATOM 1980 O O . GLU A 1 263 ? 35.466 10.809 -9.922 1.00 83.62 263 GLU A O 1
ATOM 1985 N N . ALA A 1 264 ? 35.606 12.919 -9.167 1.00 86.62 264 ALA A N 1
ATOM 1986 C CA . ALA A 1 264 ? 35.414 13.515 -10.481 1.00 86.62 264 ALA A CA 1
ATOM 1987 C C . ALA A 1 264 ? 36.601 13.170 -11.401 1.00 86.62 264 ALA A C 1
ATOM 1989 O O . ALA A 1 264 ? 37.754 13.345 -10.990 1.00 86.62 264 ALA A O 1
ATOM 1990 N N . PRO A 1 265 ? 36.355 12.741 -12.649 1.00 87.38 265 PRO A N 1
ATOM 1991 C CA . PRO A 1 265 ? 37.423 12.324 -13.541 1.00 87.38 265 PRO A CA 1
ATOM 1992 C C . PRO A 1 265 ? 38.285 13.528 -13.985 1.00 87.38 265 PRO A C 1
ATOM 1994 O O . PRO A 1 265 ? 37.840 14.680 -13.904 1.00 87.38 265 PRO A O 1
ATOM 1997 N N . PRO A 1 266 ? 39.526 13.308 -14.466 1.00 88.50 266 PRO A N 1
ATOM 1998 C CA . PRO A 1 266 ? 40.479 14.378 -14.806 1.00 88.50 266 PRO A CA 1
ATOM 1999 C C . PRO A 1 266 ? 39.985 15.395 -15.854 1.00 88.50 266 PRO A C 1
ATOM 2001 O O . PRO A 1 266 ? 40.508 16.511 -15.958 1.00 88.50 266 PRO A O 1
ATOM 2004 N N . GLU A 1 267 ? 38.998 15.013 -16.660 1.00 88.69 267 GLU A N 1
ATOM 2005 C CA . GLU A 1 267 ? 38.323 15.837 -17.660 1.00 88.69 267 GLU A CA 1
ATOM 2006 C C . GLU A 1 267 ? 37.448 16.928 -17.036 1.00 88.69 267 GLU A C 1
ATOM 2008 O O . GLU A 1 267 ? 37.220 17.948 -17.690 1.00 88.69 267 GLU A O 1
ATOM 2013 N N . VAL A 1 268 ? 36.996 16.739 -15.791 1.00 90.38 268 VAL A N 1
ATOM 2014 C CA . VAL A 1 268 ? 36.239 17.720 -15.005 1.00 90.38 268 VAL A CA 1
ATOM 2015 C C . VAL A 1 268 ? 37.231 18.628 -14.287 1.00 90.38 268 VAL A C 1
ATOM 2017 O O . VAL A 1 268 ? 37.792 18.285 -13.245 1.00 90.38 268 VAL A O 1
ATOM 2020 N N . ARG A 1 269 ? 37.517 19.783 -14.892 1.00 88.62 269 ARG A N 1
ATOM 2021 C CA . ARG A 1 269 ? 38.670 20.623 -14.547 1.00 88.62 269 ARG A CA 1
ATOM 2022 C C . ARG A 1 269 ? 38.296 21.859 -13.751 1.00 88.62 269 ARG A C 1
ATOM 2024 O O . ARG A 1 269 ? 39.071 22.244 -12.870 1.00 88.62 269 ARG A O 1
ATOM 2031 N N . THR A 1 270 ? 37.158 22.470 -14.060 1.00 90.12 270 THR A N 1
ATOM 2032 C CA . THR A 1 270 ? 36.699 23.687 -13.380 1.00 90.12 270 THR A CA 1
ATOM 2033 C C . THR A 1 270 ? 36.311 23.383 -11.934 1.00 90.12 270 THR A C 1
ATOM 2035 O O . THR A 1 270 ? 35.884 22.271 -11.607 1.00 90.12 270 THR A O 1
ATOM 2038 N N . THR A 1 271 ? 36.508 24.350 -11.037 1.00 90.50 271 THR A N 1
ATOM 2039 C CA . THR A 1 271 ? 36.160 24.186 -9.618 1.00 90.50 271 THR A CA 1
ATOM 2040 C C . THR A 1 271 ? 34.659 23.953 -9.476 1.00 90.50 271 THR A C 1
ATOM 2042 O O . THR A 1 271 ? 34.235 23.017 -8.803 1.00 90.50 271 THR A O 1
ATOM 2045 N N . GLU A 1 272 ? 33.871 24.725 -10.216 1.00 90.19 272 GLU A N 1
ATOM 2046 C CA . GLU A 1 272 ? 32.415 24.682 -10.242 1.00 90.19 272 GLU A CA 1
ATOM 2047 C C . GLU A 1 272 ? 31.895 23.316 -10.716 1.00 90.19 272 GLU A C 1
ATOM 2049 O O . GLU A 1 272 ? 30.987 22.748 -10.107 1.00 90.19 272 GLU A O 1
ATOM 2054 N N . ALA A 1 273 ? 32.483 22.727 -11.766 1.00 90.81 273 ALA A N 1
ATOM 2055 C CA . ALA A 1 273 ? 32.065 21.405 -12.234 1.00 90.81 273 ALA A CA 1
ATOM 2056 C C . ALA A 1 273 ? 32.413 20.292 -11.232 1.00 90.81 273 ALA A C 1
ATOM 2058 O O . ALA A 1 273 ? 31.609 19.380 -11.031 1.00 90.81 273 ALA A O 1
ATOM 2059 N N . ARG A 1 274 ? 33.562 20.379 -10.545 1.00 91.31 274 ARG A N 1
ATOM 2060 C CA . ARG A 1 274 ? 33.921 19.420 -9.483 1.00 91.31 274 ARG A CA 1
ATOM 2061 C C . ARG A 1 274 ? 33.010 19.535 -8.263 1.00 91.31 274 ARG A C 1
ATOM 2063 O O . ARG A 1 274 ? 32.706 18.523 -7.635 1.00 91.31 274 ARG A O 1
ATOM 2070 N N . GLU A 1 275 ? 32.587 20.741 -7.901 1.00 89.44 275 GLU A N 1
ATOM 2071 C CA . GLU A 1 275 ? 31.628 20.949 -6.812 1.00 89.44 275 GLU A CA 1
ATOM 2072 C C . GLU A 1 275 ? 30.253 20.376 -7.157 1.00 89.44 275 GLU A C 1
ATOM 2074 O O . GLU A 1 275 ? 29.670 19.652 -6.344 1.00 89.44 275 GLU A O 1
ATOM 2079 N N . ASN A 1 276 ? 29.774 20.619 -8.381 1.00 90.50 276 ASN A N 1
ATOM 2080 C CA . ASN A 1 276 ? 28.531 20.033 -8.881 1.00 90.50 276 ASN A CA 1
ATOM 2081 C C . ASN A 1 276 ? 28.588 18.500 -8.900 1.00 90.50 276 ASN A C 1
ATOM 2083 O O . ASN A 1 276 ? 27.635 17.858 -8.463 1.00 90.50 276 ASN A O 1
ATOM 2087 N N . TRP A 1 277 ? 29.719 17.918 -9.309 1.00 93.25 277 TRP A N 1
ATOM 2088 C CA . TRP A 1 277 ? 29.941 16.471 -9.259 1.00 93.25 277 TRP A CA 1
ATOM 2089 C C . TRP A 1 277 ? 29.805 15.913 -7.837 1.00 93.25 277 TRP A C 1
ATOM 2091 O O . TRP A 1 277 ? 28.977 15.041 -7.590 1.00 93.25 277 TRP A O 1
ATOM 2101 N N . ARG A 1 278 ? 30.563 16.453 -6.868 1.00 90.00 278 ARG A N 1
ATOM 2102 C CA . ARG A 1 278 ? 30.510 15.991 -5.465 1.00 90.00 278 ARG A CA 1
ATOM 2103 C C . ARG A 1 278 ? 29.131 16.178 -4.842 1.00 90.00 278 ARG A C 1
ATOM 2105 O O . ARG A 1 278 ? 28.724 15.406 -3.978 1.00 90.00 278 ARG A O 1
ATOM 2112 N N . ARG A 1 279 ? 28.417 17.240 -5.222 1.00 86.06 279 ARG A N 1
ATOM 2113 C CA . ARG A 1 279 ? 27.048 17.472 -4.758 1.00 86.06 279 ARG A CA 1
ATOM 2114 C C . ARG A 1 279 ? 26.094 16.412 -5.305 1.00 86.06 279 ARG A C 1
ATOM 2116 O O . ARG A 1 279 ? 25.309 15.891 -4.520 1.00 86.06 279 ARG A O 1
ATOM 2123 N N . ALA A 1 280 ? 26.163 16.107 -6.600 1.00 86.44 280 ALA A N 1
ATOM 2124 C CA . ALA A 1 280 ? 25.347 15.066 -7.216 1.00 86.44 280 ALA A CA 1
ATOM 2125 C C . ALA A 1 280 ? 25.617 13.695 -6.576 1.00 86.44 280 ALA A C 1
ATOM 2127 O O . ALA A 1 280 ? 24.675 13.020 -6.180 1.00 86.44 280 ALA A O 1
ATOM 2128 N N . ASP A 1 281 ? 26.887 13.348 -6.361 1.00 84.94 281 ASP A N 1
ATOM 2129 C CA . ASP A 1 281 ? 27.298 12.101 -5.705 1.00 84.94 281 ASP A CA 1
ATOM 2130 C C . ASP A 1 281 ? 26.711 11.951 -4.288 1.00 84.94 281 ASP A C 1
ATOM 2132 O O . ASP A 1 281 ? 26.100 10.937 -3.959 1.00 84.94 281 ASP A O 1
ATOM 2136 N N . ARG A 1 282 ? 26.775 13.012 -3.469 1.00 80.31 282 ARG A N 1
ATOM 2137 C CA . ARG A 1 282 ? 26.138 13.016 -2.140 1.00 80.31 282 ARG A CA 1
ATOM 2138 C C . ARG A 1 282 ? 24.623 12.860 -2.210 1.00 80.31 282 ARG A C 1
ATOM 2140 O O . ARG A 1 282 ? 24.059 12.127 -1.411 1.00 80.31 282 ARG A O 1
ATOM 2147 N N . LEU A 1 283 ? 23.958 13.557 -3.131 1.00 75.31 283 LEU A N 1
ATOM 2148 C CA . LEU A 1 283 ? 22.507 13.436 -3.302 1.00 75.31 283 LEU A CA 1
ATOM 2149 C C . LEU A 1 283 ? 22.118 12.010 -3.706 1.00 75.31 283 LEU A C 1
ATOM 2151 O O . LEU A 1 283 ? 21.186 11.454 -3.133 1.00 75.31 283 LEU A O 1
ATOM 2155 N N . ALA A 1 284 ? 22.857 11.403 -4.635 1.00 71.06 284 ALA A N 1
ATOM 2156 C CA . ALA A 1 284 ? 22.646 10.021 -5.046 1.00 71.06 284 ALA A CA 1
ATOM 2157 C C . ALA A 1 284 ? 22.819 9.043 -3.871 1.00 71.06 284 ALA A C 1
ATOM 2159 O O . ALA A 1 284 ? 21.983 8.160 -3.694 1.00 71.06 284 ALA A O 1
ATOM 2160 N N . ALA A 1 285 ? 23.824 9.254 -3.014 1.00 68.00 285 ALA A N 1
ATOM 2161 C CA . ALA A 1 285 ? 24.034 8.456 -1.804 1.00 68.00 285 ALA A CA 1
ATOM 2162 C C . ALA A 1 285 ? 22.891 8.571 -0.774 1.00 68.00 285 ALA A C 1
ATOM 2164 O O . ALA A 1 285 ? 22.683 7.652 0.007 1.00 68.00 285 ALA A O 1
ATOM 2165 N N . PHE A 1 286 ? 22.107 9.654 -0.792 1.00 65.25 286 PHE A N 1
ATOM 2166 C CA . PHE A 1 286 ? 20.881 9.789 0.010 1.00 65.25 286 PHE A CA 1
ATOM 2167 C C . PHE A 1 286 ? 19.620 9.270 -0.706 1.00 65.25 286 PHE A C 1
ATOM 2169 O O . PHE A 1 286 ? 18.508 9.568 -0.282 1.00 65.25 286 PHE A O 1
ATOM 2176 N N . GLY A 1 287 ? 19.766 8.538 -1.816 1.00 62.88 287 GLY A N 1
ATOM 2177 C CA . GLY A 1 287 ? 18.640 8.028 -2.604 1.00 62.88 287 GLY A CA 1
ATOM 2178 C C . GLY A 1 287 ? 17.988 9.069 -3.523 1.00 62.88 287 GLY A C 1
ATOM 2179 O O . GLY A 1 287 ? 16.986 8.781 -4.171 1.00 62.88 287 GLY A O 1
ATOM 2180 N N . LEU A 1 288 ? 18.554 10.274 -3.648 1.00 70.50 288 LEU A N 1
ATOM 2181 C CA . LEU A 1 288 ? 17.998 11.372 -4.451 1.00 70.50 288 LEU A CA 1
ATOM 2182 C C . LEU A 1 288 ? 18.569 11.391 -5.881 1.00 70.50 288 LEU A C 1
ATOM 2184 O O . LEU A 1 288 ? 19.001 12.436 -6.377 1.00 70.50 288 LEU A O 1
ATOM 2188 N N . ALA A 1 289 ? 18.580 10.235 -6.552 1.00 75.81 289 ALA A N 1
ATOM 2189 C CA . ALA A 1 289 ? 19.225 10.051 -7.858 1.00 75.81 289 ALA A CA 1
ATOM 2190 C C . ALA A 1 289 ? 18.666 10.978 -8.956 1.00 75.81 289 ALA A C 1
ATOM 2192 O O . ALA A 1 289 ? 19.440 11.571 -9.705 1.00 75.81 289 ALA A O 1
ATOM 2193 N N . SER A 1 290 ? 17.343 11.182 -9.013 1.00 73.38 290 SER A N 1
ATOM 2194 C CA . SER A 1 290 ? 16.709 12.070 -10.007 1.00 73.38 290 SER A CA 1
ATOM 2195 C C . SER A 1 290 ? 17.159 13.530 -9.846 1.00 73.38 290 SER A C 1
ATOM 2197 O O . SER A 1 290 ? 17.589 14.182 -10.801 1.00 73.38 290 SER A O 1
ATOM 2199 N N . THR A 1 291 ? 17.174 14.030 -8.606 1.00 79.56 291 THR A N 1
ATOM 2200 C CA . THR A 1 291 ? 17.656 15.380 -8.276 1.00 79.56 291 THR A CA 1
ATOM 2201 C C . THR A 1 291 ? 19.149 15.538 -8.572 1.00 79.56 291 THR A C 1
ATOM 2203 O O . THR A 1 291 ? 19.573 16.573 -9.096 1.00 79.56 291 THR A O 1
ATOM 2206 N N . ALA A 1 292 ? 19.953 14.517 -8.261 1.00 81.06 292 ALA A N 1
ATOM 2207 C CA . ALA A 1 292 ? 21.376 14.488 -8.581 1.00 81.06 292 ALA A CA 1
ATOM 2208 C C . ALA A 1 292 ? 21.615 14.582 -10.099 1.00 81.06 292 ALA A C 1
ATOM 2210 O O . ALA A 1 292 ? 22.391 15.431 -10.547 1.00 81.06 292 ALA A O 1
ATOM 2211 N N . ALA A 1 293 ? 20.895 13.772 -10.882 1.00 85.00 293 ALA A N 1
ATOM 2212 C CA . ALA A 1 293 ? 20.976 13.737 -12.338 1.00 85.00 293 ALA A CA 1
ATOM 2213 C C . ALA A 1 293 ? 20.612 15.089 -12.967 1.00 85.00 293 ALA A C 1
ATOM 2215 O O . ALA A 1 293 ? 21.376 15.629 -13.769 1.00 85.00 293 ALA A O 1
ATOM 2216 N N . ALA A 1 294 ? 19.490 15.684 -12.546 1.00 85.88 294 ALA A N 1
ATOM 2217 C CA . ALA A 1 294 ? 19.028 16.978 -13.045 1.00 85.88 294 ALA A CA 1
ATOM 2218 C C . ALA A 1 294 ? 20.023 18.111 -12.752 1.00 85.88 294 ALA A C 1
ATOM 2220 O O . ALA A 1 294 ? 20.287 18.956 -13.613 1.00 85.88 294 ALA A O 1
ATOM 2221 N N . SER A 1 295 ? 20.620 18.112 -11.554 1.00 87.69 295 SER A N 1
ATOM 2222 C CA . SER A 1 295 ? 21.653 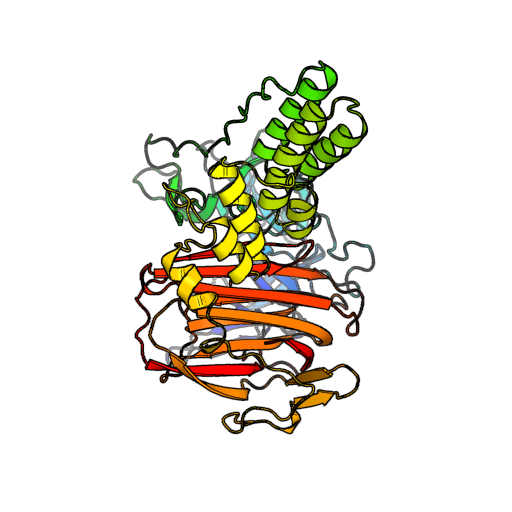19.085 -11.190 1.00 87.69 295 SER A CA 1
ATOM 2223 C C . SER A 1 295 ? 22.887 18.971 -12.088 1.00 87.69 295 SER A C 1
ATOM 2225 O O . SER A 1 295 ? 23.464 19.992 -12.469 1.00 87.69 295 SER A O 1
ATOM 2227 N N . LEU A 1 296 ? 23.306 17.748 -12.421 1.00 92.00 296 LEU A N 1
ATOM 2228 C CA . LEU A 1 296 ? 24.499 17.516 -13.228 1.00 92.00 296 LEU A CA 1
ATOM 2229 C C . LEU A 1 296 ? 24.247 17.766 -14.725 1.00 92.00 296 LEU A C 1
ATOM 2231 O O . LEU A 1 296 ? 25.086 18.382 -15.380 1.00 92.00 296 LEU A O 1
ATOM 2235 N N . ASP A 1 297 ? 23.068 17.404 -15.246 1.00 93.31 297 ASP A N 1
ATOM 2236 C CA . ASP A 1 297 ? 22.598 17.750 -16.601 1.00 93.31 297 ASP A CA 1
ATOM 2237 C C . ASP A 1 297 ? 22.582 19.272 -16.802 1.00 93.31 297 ASP A C 1
ATOM 2239 O O . ASP A 1 297 ? 23.131 19.781 -17.779 1.00 93.31 297 ASP A O 1
ATOM 2243 N N . ALA A 1 298 ? 22.067 20.040 -15.838 1.00 90.19 298 ALA A N 1
ATOM 2244 C CA . ALA A 1 298 ? 22.127 21.499 -15.903 1.00 90.19 298 ALA A CA 1
ATOM 2245 C C . ALA A 1 298 ? 23.576 22.021 -16.000 1.00 90.19 298 ALA A C 1
ATOM 2247 O O . ALA A 1 298 ? 23.856 22.916 -16.803 1.00 90.19 298 ALA A O 1
ATOM 2248 N N . ALA A 1 299 ? 24.510 21.422 -15.253 1.00 89.44 299 ALA A N 1
ATOM 2249 C CA . ALA A 1 299 ? 25.926 21.785 -15.299 1.00 89.44 299 ALA A CA 1
ATOM 2250 C C . ALA A 1 299 ? 26.577 21.494 -16.6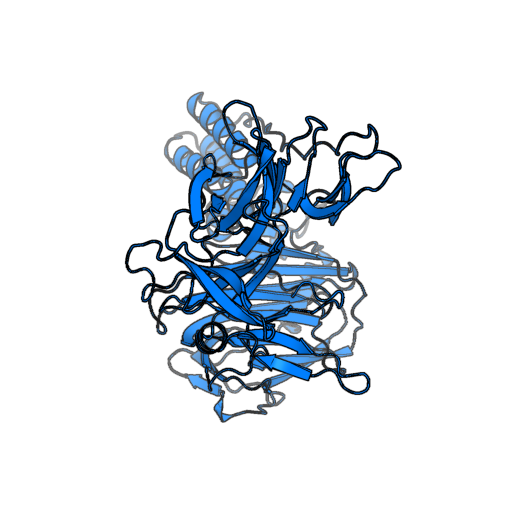65 1.00 89.44 299 ALA A C 1
ATOM 2252 O O . ALA A 1 299 ? 27.484 22.223 -17.072 1.00 89.44 299 ALA A O 1
ATOM 2253 N N . THR A 1 300 ? 26.083 20.509 -17.430 1.00 91.06 300 THR A N 1
ATOM 2254 C CA . THR A 1 300 ? 26.572 20.255 -18.802 1.00 91.06 300 THR A CA 1
ATOM 2255 C C . THR A 1 300 ? 26.379 21.463 -19.722 1.00 91.06 300 THR A C 1
ATOM 2257 O O . THR A 1 300 ? 27.190 21.700 -20.615 1.00 91.06 300 THR A O 1
ATOM 2260 N N . ARG A 1 301 ? 25.332 22.269 -19.506 1.00 87.56 301 ARG A N 1
ATOM 2261 C CA . ARG A 1 301 ? 25.025 23.441 -20.343 1.00 87.56 301 ARG A CA 1
ATOM 2262 C C . ARG A 1 301 ? 25.904 24.644 -20.018 1.00 87.56 301 ARG A C 1
ATOM 2264 O O . ARG A 1 301 ? 25.991 25.558 -20.831 1.00 87.56 301 ARG A O 1
ATOM 2271 N N . LEU A 1 302 ? 26.531 24.634 -18.844 1.00 85.56 302 LEU A N 1
ATOM 2272 C CA . LEU A 1 302 ? 27.372 25.714 -18.332 1.00 85.56 302 LEU A CA 1
ATOM 2273 C C . LEU A 1 302 ? 28.864 25.495 -18.619 1.00 85.56 302 LEU A C 1
ATOM 2275 O O . LEU A 1 302 ? 29.651 26.418 -18.445 1.00 85.56 302 LEU A O 1
ATOM 2279 N N . SER A 1 303 ? 29.264 24.296 -19.052 1.00 87.81 303 SER A N 1
ATOM 2280 C CA . SER A 1 303 ? 30.658 24.001 -19.388 1.00 87.81 303 SER A CA 1
ATOM 2281 C C . SER A 1 303 ? 30.952 24.285 -20.867 1.00 87.81 303 SER A C 1
ATOM 2283 O O . SER A 1 303 ? 30.277 23.785 -21.769 1.00 87.81 303 SER A O 1
ATOM 2285 N N . ASP A 1 304 ? 32.009 25.049 -21.142 1.00 86.25 304 ASP A N 1
ATOM 2286 C CA . ASP A 1 304 ? 32.442 25.352 -22.513 1.00 86.25 304 ASP A CA 1
ATOM 2287 C C . ASP A 1 304 ? 33.299 24.225 -23.120 1.00 86.25 304 ASP A C 1
ATOM 2289 O O . ASP A 1 304 ? 33.314 23.994 -24.338 1.00 86.25 304 ASP A O 1
ATOM 2293 N N . ALA A 1 305 ? 33.990 23.457 -22.272 1.00 91.00 305 ALA A N 1
ATOM 2294 C CA . ALA A 1 305 ? 34.908 22.409 -22.696 1.00 91.00 305 ALA A CA 1
ATOM 2295 C C . ALA A 1 305 ? 34.155 21.134 -23.112 1.00 91.00 305 ALA A C 1
ATOM 2297 O O . ALA A 1 305 ? 33.406 20.534 -22.345 1.00 91.00 305 ALA A O 1
ATOM 2298 N N . ARG A 1 306 ? 34.387 20.660 -24.346 1.00 89.31 306 ARG A N 1
ATOM 2299 C CA . ARG A 1 306 ? 33.707 19.466 -24.890 1.00 89.31 306 ARG A CA 1
ATOM 2300 C C . ARG A 1 306 ? 33.961 18.193 -24.068 1.00 89.31 306 ARG A C 1
ATOM 2302 O O . ARG A 1 306 ? 33.049 17.382 -23.943 1.00 89.31 306 ARG A O 1
ATOM 2309 N N . SER A 1 307 ? 35.172 18.006 -23.542 1.00 89.25 307 SER A N 1
ATOM 2310 C CA . SER A 1 307 ? 35.526 16.842 -22.716 1.00 89.25 307 SER A CA 1
ATOM 2311 C C . SER A 1 307 ? 34.845 16.873 -21.347 1.00 89.25 307 SER A C 1
ATOM 2313 O O . SER A 1 307 ? 34.305 15.860 -20.923 1.00 89.25 307 SER A O 1
ATOM 2315 N N . GLU A 1 308 ? 34.802 18.042 -20.702 1.00 91.62 308 GLU A N 1
ATOM 2316 C CA . GLU A 1 308 ? 34.134 18.236 -19.409 1.00 91.62 308 GLU A CA 1
ATOM 2317 C C . GLU A 1 308 ? 32.619 18.041 -19.545 1.00 91.62 308 GLU A C 1
ATOM 2319 O O . GLU A 1 308 ? 32.031 17.268 -18.794 1.00 91.62 308 GLU A O 1
ATOM 2324 N N . ARG A 1 309 ? 31.997 18.625 -20.581 1.00 92.00 309 ARG A N 1
ATOM 2325 C CA . ARG A 1 309 ? 30.584 18.374 -20.905 1.00 92.00 309 ARG A CA 1
ATOM 2326 C C . ARG A 1 309 ? 30.266 16.900 -21.104 1.00 92.00 309 ARG A C 1
ATOM 2328 O O . ARG A 1 309 ? 29.250 16.437 -20.603 1.00 92.00 309 ARG A O 1
ATOM 2335 N N . ARG A 1 310 ? 31.114 16.169 -21.836 1.00 90.94 310 ARG A N 1
ATOM 2336 C CA . ARG A 1 310 ? 30.928 14.727 -22.051 1.00 90.94 310 ARG A CA 1
ATOM 2337 C C . ARG A 1 310 ? 31.003 13.940 -20.743 1.00 90.94 310 ARG A C 1
ATOM 2339 O O . ARG A 1 310 ? 30.163 13.074 -20.546 1.00 90.94 310 ARG A O 1
ATOM 2346 N N . ALA A 1 311 ? 31.958 14.251 -19.865 1.00 89.81 311 ALA A N 1
ATOM 2347 C CA . ALA A 1 311 ? 32.094 13.579 -18.572 1.00 89.81 311 ALA A CA 1
ATOM 2348 C C . ALA A 1 311 ? 30.890 13.849 -17.653 1.00 89.81 311 ALA A C 1
ATOM 2350 O O . ALA A 1 311 ? 30.325 12.918 -17.086 1.00 89.81 311 ALA A O 1
ATOM 2351 N N . LEU A 1 312 ? 30.449 15.110 -17.566 1.00 92.81 312 LEU A N 1
ATOM 2352 C CA . LEU A 1 312 ? 29.260 15.492 -16.799 1.00 92.81 312 LEU A CA 1
ATOM 2353 C C . LEU A 1 312 ? 27.986 14.833 -17.350 1.00 92.81 312 LEU A C 1
ATOM 2355 O O . LEU A 1 312 ? 27.181 14.327 -16.575 1.00 92.81 312 LEU A O 1
ATOM 2359 N N . ALA A 1 313 ? 27.813 14.804 -18.676 1.00 92.88 313 ALA A N 1
ATOM 2360 C CA . ALA A 1 313 ? 26.650 14.189 -19.316 1.00 92.88 313 ALA A CA 1
ATOM 2361 C C . ALA A 1 313 ? 26.611 12.669 -19.116 1.00 92.88 313 ALA A C 1
ATOM 2363 O O . ALA A 1 313 ? 25.544 12.125 -18.857 1.00 92.88 313 ALA A O 1
ATOM 2364 N N . ALA A 1 314 ? 27.764 11.995 -19.184 1.00 90.25 314 ALA A N 1
ATOM 2365 C CA . ALA A 1 314 ? 27.856 10.561 -18.929 1.00 90.25 314 ALA A CA 1
ATOM 2366 C C . ALA A 1 314 ? 27.415 10.210 -17.501 1.00 90.25 314 ALA A C 1
ATOM 2368 O O . ALA A 1 314 ? 26.562 9.344 -17.329 1.00 90.25 314 ALA A O 1
ATOM 2369 N N . TYR A 1 315 ? 27.914 10.930 -16.492 1.00 90.81 315 TYR A N 1
ATOM 2370 C CA . TYR A 1 315 ? 27.512 10.662 -15.110 1.00 90.81 315 TYR A CA 1
ATOM 2371 C C . TYR A 1 315 ? 26.055 11.068 -14.839 1.00 90.81 315 TYR A C 1
ATOM 2373 O O . TYR A 1 315 ? 25.330 10.363 -14.142 1.00 90.81 315 TYR A O 1
ATOM 2381 N N . ALA A 1 316 ? 25.566 12.147 -15.463 1.00 92.69 316 ALA A N 1
ATOM 2382 C CA . ALA A 1 316 ? 24.152 12.513 -15.386 1.00 92.69 316 ALA A CA 1
ATOM 2383 C C . ALA A 1 316 ? 23.259 11.413 -15.982 1.00 92.69 316 ALA A C 1
ATOM 2385 O O . ALA A 1 316 ? 22.222 11.093 -15.407 1.00 92.69 316 ALA A O 1
ATOM 2386 N N . ALA A 1 317 ? 23.671 10.808 -17.100 1.00 90.81 317 ALA A N 1
ATOM 2387 C CA . ALA A 1 317 ? 22.961 9.699 -17.728 1.00 90.81 317 ALA A CA 1
ATOM 2388 C C . ALA A 1 317 ? 22.912 8.457 -16.826 1.00 90.81 317 ALA A C 1
ATOM 2390 O O . ALA A 1 317 ? 21.851 7.856 -16.678 1.00 90.81 317 ALA A O 1
ATOM 2391 N N . GLU A 1 318 ? 24.024 8.102 -16.177 1.00 86.00 318 GLU A N 1
ATOM 2392 C CA . GLU A 1 318 ? 24.072 7.008 -15.196 1.00 86.00 318 GLU A CA 1
ATOM 2393 C C . GLU A 1 318 ? 23.124 7.262 -14.013 1.00 86.00 318 GLU A C 1
ATOM 2395 O O . GLU A 1 318 ? 22.385 6.363 -13.612 1.00 86.00 318 GLU A O 1
ATOM 2400 N N . LEU A 1 319 ? 23.064 8.499 -13.510 1.00 83.62 319 LEU A N 1
ATOM 2401 C CA . LEU A 1 319 ? 22.147 8.886 -12.435 1.00 83.62 319 LEU A CA 1
ATOM 2402 C C . LEU A 1 319 ? 20.674 8.876 -12.875 1.00 83.62 319 LEU A C 1
ATOM 2404 O O . LEU A 1 319 ? 19.826 8.413 -12.114 1.00 83.62 319 LEU A O 1
ATOM 2408 N N . TYR A 1 320 ? 20.348 9.322 -14.095 1.00 82.62 320 TYR A N 1
ATOM 2409 C CA . TYR A 1 320 ? 18.987 9.193 -14.640 1.00 82.62 320 TYR A CA 1
ATOM 2410 C C . TYR A 1 320 ? 18.585 7.724 -14.803 1.00 82.62 320 TYR A C 1
ATOM 2412 O O . TYR A 1 320 ? 17.469 7.353 -14.447 1.00 82.62 320 TYR A O 1
ATOM 2420 N N . ALA A 1 321 ? 19.503 6.874 -15.270 1.00 77.94 321 ALA A N 1
ATOM 2421 C CA . ALA A 1 321 ? 19.278 5.437 -15.385 1.00 77.94 321 ALA A CA 1
ATOM 2422 C C . ALA A 1 321 ? 19.033 4.790 -14.009 1.00 77.94 321 ALA A C 1
ATOM 2424 O O . ALA A 1 321 ? 18.134 3.960 -13.872 1.00 77.94 321 ALA A O 1
ATOM 2425 N N . ALA A 1 322 ? 19.788 5.194 -12.981 1.00 72.69 322 ALA A N 1
ATOM 2426 C CA . ALA A 1 322 ? 19.578 4.757 -11.599 1.00 72.69 322 ALA A CA 1
ATOM 2427 C C . ALA A 1 322 ? 18.247 5.264 -11.015 1.00 72.69 322 ALA A C 1
ATOM 2429 O O . ALA A 1 322 ? 17.600 4.553 -10.252 1.00 72.69 322 ALA A O 1
ATOM 2430 N N . ALA A 1 323 ? 17.808 6.461 -11.412 1.00 70.00 323 ALA A N 1
ATOM 2431 C CA . ALA A 1 323 ? 16.517 7.037 -11.041 1.00 70.00 323 ALA A CA 1
ATOM 2432 C C . ALA A 1 323 ? 15.321 6.462 -11.826 1.00 70.00 323 ALA A C 1
ATOM 2434 O O . ALA A 1 323 ? 14.186 6.854 -11.569 1.00 70.00 323 ALA A O 1
ATOM 2435 N N . GLY A 1 324 ? 15.554 5.569 -12.795 1.00 70.31 324 GLY A N 1
ATOM 2436 C CA . GLY A 1 324 ? 14.508 4.969 -13.627 1.00 70.31 324 GLY A CA 1
ATOM 2437 C C . GLY A 1 324 ? 14.073 5.797 -14.844 1.00 70.31 324 GLY A C 1
ATOM 2438 O O . GLY A 1 324 ? 13.207 5.345 -15.594 1.00 70.31 324 GLY A O 1
ATOM 2439 N N . ASP A 1 325 ? 14.686 6.958 -15.105 1.00 77.00 325 ASP A N 1
ATOM 2440 C CA . ASP A 1 325 ? 14.450 7.746 -16.324 1.00 77.00 325 ASP A CA 1
ATOM 2441 C C . ASP A 1 325 ? 15.389 7.302 -17.457 1.00 77.00 325 ASP A C 1
ATOM 2443 O O . ASP A 1 325 ? 16.322 7.989 -17.884 1.00 77.00 325 ASP A O 1
ATOM 2447 N N . ASP A 1 326 ? 15.136 6.092 -17.952 1.00 83.44 326 ASP A N 1
ATOM 2448 C CA . ASP A 1 326 ? 15.970 5.454 -18.969 1.00 83.44 326 ASP A CA 1
ATOM 2449 C C . ASP A 1 326 ? 15.960 6.199 -20.312 1.00 83.44 326 ASP A C 1
ATOM 2451 O O . ASP A 1 326 ? 16.944 6.154 -21.051 1.00 83.44 326 ASP A O 1
ATOM 2455 N N . ARG A 1 327 ? 14.869 6.906 -20.651 1.00 86.00 327 ARG A N 1
ATOM 2456 C CA . ARG A 1 327 ? 14.804 7.698 -21.892 1.00 86.00 327 ARG A CA 1
ATOM 2457 C C . ARG A 1 327 ? 15.767 8.873 -21.813 1.00 86.00 327 ARG A C 1
ATOM 2459 O O . ARG A 1 327 ? 16.592 9.041 -22.710 1.00 86.00 327 ARG A O 1
ATOM 2466 N N . ARG A 1 328 ? 15.704 9.638 -20.719 1.00 86.31 328 ARG A N 1
ATOM 2467 C CA . ARG A 1 328 ? 16.600 10.775 -20.508 1.00 86.31 328 ARG A CA 1
ATOM 2468 C C . ARG A 1 328 ? 18.055 10.336 -20.400 1.00 86.31 328 ARG A C 1
ATOM 2470 O O . ARG A 1 328 ? 18.929 11.016 -20.934 1.00 86.31 328 ARG A O 1
ATOM 2477 N N . ALA A 1 329 ? 18.307 9.187 -19.774 1.00 89.44 329 ALA A N 1
ATOM 2478 C CA . ALA A 1 329 ? 19.632 8.585 -19.738 1.00 89.44 329 ALA A CA 1
ATOM 2479 C C . ALA A 1 329 ? 20.176 8.322 -21.154 1.00 89.44 329 ALA A C 1
ATOM 2481 O O . ALA A 1 329 ? 21.269 8.780 -21.487 1.00 89.44 329 ALA A O 1
ATOM 2482 N N . LEU A 1 330 ? 19.403 7.650 -22.018 1.00 91.56 330 LEU A N 1
ATOM 2483 C CA . LEU A 1 330 ? 19.810 7.351 -23.399 1.00 91.56 330 LEU A CA 1
ATOM 2484 C C . LEU A 1 330 ? 20.058 8.598 -24.255 1.00 91.56 330 LEU A C 1
ATOM 2486 O O . LEU A 1 330 ? 20.970 8.575 -25.080 1.00 91.56 330 LEU A O 1
ATOM 2490 N N . ASP A 1 331 ? 19.308 9.679 -24.037 1.00 92.62 331 ASP A N 1
ATOM 2491 C CA . ASP A 1 331 ? 19.532 10.957 -24.724 1.00 92.62 331 ASP A CA 1
ATOM 2492 C C . ASP A 1 331 ? 20.862 11.625 -24.325 1.00 92.62 331 ASP A C 1
ATOM 2494 O O . ASP A 1 331 ? 21.431 12.396 -25.104 1.00 92.62 331 ASP A O 1
ATOM 2498 N N . LEU A 1 332 ? 21.349 11.363 -23.107 1.00 92.00 332 LEU A N 1
ATOM 2499 C CA . LEU A 1 332 ? 22.537 12.001 -22.534 1.00 92.00 332 LEU A CA 1
ATOM 2500 C C . LEU A 1 332 ? 23.816 11.171 -22.670 1.00 92.00 332 LEU A C 1
ATOM 2502 O O . LEU A 1 332 ? 24.909 11.750 -22.654 1.00 92.00 332 LEU A O 1
ATOM 2506 N N . PHE A 1 333 ? 23.717 9.846 -22.826 1.00 90.81 333 PHE A N 1
ATOM 2507 C CA . PHE A 1 333 ? 24.898 9.012 -23.032 1.00 90.81 333 PHE A CA 1
ATOM 2508 C C . PHE A 1 333 ? 25.691 9.473 -24.272 1.00 90.81 333 PHE A C 1
ATOM 2510 O O . PHE A 1 333 ? 25.120 9.683 -25.349 1.00 90.81 333 PHE A O 1
ATOM 2517 N N . PRO A 1 334 ? 27.023 9.642 -24.159 1.00 84.00 334 PRO A N 1
ATOM 2518 C CA . PRO A 1 334 ? 27.832 10.160 -25.250 1.00 84.00 334 PRO A CA 1
ATOM 2519 C C . PRO A 1 334 ? 27.832 9.205 -26.448 1.00 84.00 334 PRO A C 1
ATOM 2521 O O . PRO A 1 334 ? 28.010 8.000 -26.299 1.00 84.00 334 PRO A O 1
ATOM 2524 N N . GLN A 1 335 ? 27.697 9.775 -27.649 1.00 82.06 335 GLN A N 1
ATOM 2525 C CA . GLN A 1 335 ? 27.822 9.052 -28.916 1.00 82.06 335 GLN A CA 1
ATOM 2526 C C . GLN A 1 335 ? 29.103 9.473 -29.672 1.00 82.06 335 GLN A C 1
ATOM 2528 O O . GLN A 1 335 ? 29.403 10.679 -29.739 1.00 82.06 335 GLN A O 1
ATOM 2533 N N . PRO A 1 336 ? 29.879 8.525 -30.243 1.00 84.25 336 PRO A N 1
ATOM 2534 C CA . PRO A 1 336 ? 29.780 7.077 -30.007 1.00 84.25 336 PRO A CA 1
ATOM 2535 C C . PRO A 1 336 ? 30.097 6.731 -28.542 1.00 84.25 336 PRO A C 1
ATOM 2537 O O . PRO A 1 336 ? 30.864 7.462 -27.905 1.00 84.25 336 PRO A O 1
ATOM 2540 N N . LEU A 1 337 ? 29.508 5.639 -28.039 1.00 84.25 337 LEU A N 1
ATOM 2541 C CA . LEU A 1 337 ? 29.903 5.062 -26.752 1.00 84.25 337 LEU A CA 1
ATOM 2542 C C . LEU A 1 337 ? 31.383 4.678 -26.790 1.00 84.25 337 LEU A C 1
ATOM 2544 O O . LEU A 1 337 ? 31.887 4.220 -27.816 1.00 84.25 337 LEU A O 1
ATOM 2548 N N . ASP A 1 338 ? 32.068 4.872 -25.671 1.00 81.56 338 ASP A N 1
ATOM 2549 C CA . ASP A 1 338 ? 33.410 4.347 -25.471 1.00 81.56 338 ASP A CA 1
ATOM 2550 C C . ASP A 1 338 ? 33.380 2.867 -25.065 1.00 81.56 338 ASP A C 1
ATOM 2552 O O . ASP A 1 338 ? 32.330 2.254 -24.856 1.00 81.56 338 ASP A O 1
ATOM 2556 N N . ASP A 1 339 ? 34.566 2.271 -24.985 1.00 80.31 339 ASP A N 1
ATOM 2557 C CA . ASP A 1 339 ? 34.749 0.867 -24.611 1.00 80.31 339 ASP A CA 1
ATOM 2558 C C . ASP A 1 339 ? 34.694 0.646 -23.091 1.00 80.31 339 ASP A C 1
ATOM 2560 O O . ASP A 1 339 ? 35.081 -0.415 -22.613 1.00 80.31 339 ASP A O 1
ATOM 2564 N N . ASP A 1 340 ? 34.200 1.631 -22.331 1.00 80.50 340 ASP A N 1
ATOM 2565 C CA . ASP A 1 340 ? 33.988 1.509 -20.892 1.00 80.50 340 ASP A CA 1
ATOM 2566 C C . ASP A 1 340 ? 32.901 0.447 -20.613 1.00 80.50 340 ASP A C 1
ATOM 2568 O O . ASP A 1 340 ? 31.730 0.645 -20.977 1.00 80.50 340 ASP A O 1
ATOM 2572 N N . PRO A 1 341 ? 33.247 -0.685 -19.964 1.00 78.12 341 PRO A N 1
ATOM 2573 C CA . PRO A 1 341 ? 32.293 -1.756 -19.701 1.00 78.12 341 PRO A CA 1
ATOM 2574 C C . PRO A 1 341 ? 31.134 -1.320 -18.799 1.00 78.12 341 PRO A C 1
ATOM 2576 O O . PRO A 1 341 ? 30.012 -1.782 -19.001 1.00 78.12 341 PRO A O 1
ATOM 2579 N N . HIS A 1 342 ? 31.365 -0.415 -17.841 1.00 76.50 342 HIS A N 1
ATOM 2580 C CA . HIS A 1 342 ? 30.325 0.078 -16.936 1.00 76.50 342 HIS A CA 1
ATOM 2581 C C . HIS A 1 342 ? 29.326 0.962 -17.675 1.00 76.50 342 HIS A C 1
ATOM 2583 O O . HIS A 1 342 ? 28.116 0.812 -17.502 1.00 76.50 342 HIS A O 1
ATOM 2589 N N . ARG A 1 343 ? 29.806 1.831 -18.568 1.00 82.25 343 ARG A N 1
ATOM 2590 C CA . ARG A 1 343 ? 28.910 2.678 -19.362 1.00 82.25 343 ARG A CA 1
ATOM 2591 C C . ARG A 1 343 ? 28.107 1.869 -20.372 1.00 82.25 343 ARG A C 1
ATOM 2593 O O . ARG A 1 343 ? 26.907 2.097 -20.535 1.00 82.25 343 ARG A O 1
ATOM 2600 N N . ARG A 1 344 ? 28.736 0.881 -21.014 1.00 85.44 344 ARG A N 1
ATOM 2601 C CA . ARG A 1 344 ? 28.033 -0.079 -21.877 1.00 85.44 344 ARG A CA 1
ATOM 2602 C C . ARG A 1 344 ? 26.992 -0.876 -21.092 1.00 85.44 344 ARG A C 1
ATOM 2604 O O . ARG A 1 344 ? 25.881 -1.035 -21.591 1.00 85.44 344 ARG A O 1
ATOM 2611 N N . ALA A 1 345 ? 27.299 -1.298 -19.860 1.00 81.00 345 ALA A N 1
ATOM 2612 C CA . ALA A 1 345 ? 26.335 -1.923 -18.952 1.00 81.00 345 ALA A CA 1
ATOM 2613 C C . ALA A 1 345 ? 25.136 -1.011 -18.674 1.00 81.00 345 ALA A C 1
ATOM 2615 O O . ALA A 1 345 ? 23.992 -1.450 -18.773 1.00 81.00 345 ALA A O 1
ATOM 2616 N N . ALA A 1 346 ? 25.388 0.262 -18.362 1.00 81.31 346 ALA A N 1
ATOM 2617 C CA . ALA A 1 346 ? 24.346 1.231 -18.045 1.00 81.31 346 ALA A CA 1
ATOM 2618 C C . ALA A 1 346 ? 23.425 1.497 -19.247 1.00 81.31 346 ALA A C 1
ATOM 2620 O O . ALA A 1 346 ? 22.202 1.494 -19.097 1.00 81.31 346 ALA A O 1
ATOM 2621 N N . VAL A 1 347 ? 23.991 1.640 -20.451 1.00 88.69 347 VAL A N 1
ATOM 2622 C CA . VAL A 1 347 ? 23.227 1.804 -21.700 1.00 88.69 347 VAL A CA 1
ATOM 2623 C C . VAL A 1 347 ? 22.442 0.548 -22.045 1.00 88.69 347 VAL A C 1
ATOM 2625 O O . VAL A 1 347 ? 21.240 0.634 -22.292 1.00 88.69 347 VAL A O 1
ATOM 2628 N N . ALA A 1 348 ? 23.091 -0.620 -22.038 1.00 87.88 348 ALA A N 1
ATOM 2629 C CA . ALA A 1 348 ? 22.415 -1.893 -22.269 1.00 87.88 348 ALA A CA 1
ATOM 2630 C C . ALA A 1 348 ? 21.286 -2.089 -21.254 1.00 87.88 348 ALA A C 1
ATOM 2632 O O . ALA A 1 348 ? 20.189 -2.496 -21.623 1.00 87.88 348 ALA A O 1
ATOM 2633 N N . GLY A 1 349 ? 21.516 -1.718 -19.995 1.00 83.38 349 GLY A N 1
ATOM 2634 C CA . GLY A 1 349 ? 20.517 -1.782 -18.947 1.00 83.38 349 GLY A CA 1
ATOM 2635 C C . GLY A 1 349 ? 19.328 -0.852 -19.169 1.00 83.38 349 GLY A C 1
ATOM 2636 O O . GLY A 1 349 ? 18.188 -1.294 -19.047 1.00 83.38 349 GLY A O 1
ATOM 2637 N N . ALA A 1 350 ? 19.564 0.399 -19.565 1.00 83.62 350 ALA A N 1
ATOM 2638 C CA . ALA A 1 350 ? 18.495 1.329 -19.926 1.00 83.62 350 ALA A CA 1
ATOM 2639 C C . ALA A 1 350 ? 17.688 0.828 -21.139 1.00 83.62 350 ALA A C 1
ATOM 2641 O O . ALA A 1 350 ? 16.457 0.858 -21.136 1.00 83.62 350 ALA A O 1
ATOM 2642 N N . LEU A 1 351 ? 18.363 0.285 -22.158 1.00 88.25 351 LEU A N 1
ATOM 2643 C CA . LEU A 1 351 ? 17.719 -0.330 -23.322 1.00 88.25 351 LEU A CA 1
ATOM 2644 C C . LEU A 1 351 ? 16.882 -1.554 -22.934 1.00 88.25 351 LEU A C 1
ATOM 2646 O O . LEU A 1 351 ? 15.740 -1.668 -23.380 1.00 88.25 351 LEU A O 1
ATOM 2650 N N . ILE A 1 352 ? 17.412 -2.436 -22.081 1.00 84.00 352 ILE A N 1
ATOM 2651 C CA . ILE A 1 352 ? 16.694 -3.591 -21.528 1.00 84.00 352 ILE A CA 1
ATOM 2652 C C . ILE A 1 352 ? 15.426 -3.122 -20.845 1.00 84.00 352 ILE A C 1
ATOM 2654 O O . ILE A 1 352 ? 14.355 -3.586 -21.222 1.00 84.00 352 ILE A O 1
ATOM 2658 N N . ARG A 1 353 ? 15.511 -2.154 -19.927 1.00 78.19 353 ARG A N 1
ATOM 2659 C CA . ARG A 1 353 ? 14.350 -1.621 -19.205 1.00 78.19 353 ARG A CA 1
ATOM 2660 C C . ARG A 1 353 ? 13.320 -0.987 -20.135 1.00 78.19 353 ARG A C 1
ATOM 2662 O O . ARG A 1 353 ? 12.124 -1.190 -19.944 1.00 78.19 353 ARG A O 1
ATOM 2669 N N . LEU A 1 354 ? 13.757 -0.346 -21.219 1.00 79.31 354 LEU A N 1
ATOM 2670 C CA . LEU A 1 354 ? 12.892 0.176 -22.285 1.00 79.31 354 LEU A CA 1
ATOM 2671 C C . LEU A 1 354 ? 12.413 -0.878 -23.296 1.00 79.31 354 LEU A C 1
ATOM 2673 O O . LEU A 1 354 ? 11.602 -0.573 -24.165 1.00 79.31 354 LEU A O 1
ATOM 2677 N N . GLY A 1 355 ? 12.863 -2.130 -23.193 1.00 79.62 355 GLY A N 1
ATOM 2678 C CA . GLY A 1 355 ? 12.422 -3.217 -24.074 1.00 79.62 355 GLY A CA 1
ATOM 2679 C C . GLY A 1 355 ? 13.108 -3.308 -25.407 1.00 79.62 355 GLY A C 1
ATOM 2680 O O . GLY A 1 355 ? 12.670 -4.053 -26.281 1.00 79.62 355 GLY A O 1
ATOM 2681 N N . ARG A 1 356 ? 14.192 -2.567 -25.556 1.00 87.25 356 ARG A N 1
ATOM 2682 C CA . ARG A 1 356 ? 15.003 -2.504 -26.759 1.00 87.25 356 ARG A CA 1
ATOM 2683 C C . ARG A 1 356 ? 16.074 -3.593 -26.682 1.00 87.25 356 ARG A C 1
ATOM 2685 O O . ARG A 1 356 ? 17.262 -3.310 -26.759 1.00 87.25 356 ARG A O 1
ATOM 2692 N N . TYR A 1 357 ? 15.647 -4.849 -26.504 1.00 87.75 357 TYR A N 1
ATOM 2693 C CA . TYR A 1 357 ? 16.537 -5.998 -26.273 1.00 87.75 357 TYR A CA 1
ATOM 2694 C C . TYR A 1 357 ? 17.522 -6.236 -27.417 1.00 87.75 357 TYR A C 1
ATOM 2696 O O . TYR A 1 357 ? 18.667 -6.601 -27.174 1.00 87.75 357 TYR A O 1
ATOM 2704 N N . ARG A 1 358 ? 17.104 -5.976 -28.661 1.00 88.75 358 ARG A N 1
ATOM 2705 C CA . ARG A 1 358 ? 17.986 -6.054 -29.832 1.00 88.75 358 ARG A CA 1
ATOM 2706 C C . ARG A 1 358 ? 19.126 -5.048 -29.754 1.00 88.75 358 ARG A C 1
ATOM 2708 O O . ARG A 1 358 ? 20.278 -5.414 -29.925 1.00 88.75 358 ARG A O 1
ATOM 2715 N N . GLU A 1 359 ? 18.803 -3.801 -29.442 1.00 90.81 359 GLU A N 1
ATOM 2716 C CA . GLU A 1 359 ? 19.806 -2.748 -29.312 1.00 90.81 359 GLU A CA 1
ATOM 2717 C C . GLU A 1 359 ? 20.701 -3.001 -28.098 1.00 90.81 359 GLU A C 1
ATOM 2719 O O . GLU A 1 359 ? 21.912 -2.842 -28.180 1.00 90.81 359 GLU A O 1
ATOM 2724 N N . ALA A 1 360 ? 20.135 -3.483 -26.987 1.00 89.62 360 ALA A N 1
ATOM 2725 C CA . ALA A 1 360 ? 20.925 -3.910 -25.837 1.00 89.62 360 ALA A CA 1
ATOM 2726 C C . ALA A 1 360 ? 21.907 -5.031 -26.214 1.00 89.62 360 ALA A C 1
ATOM 2728 O O . ALA A 1 360 ? 23.077 -4.955 -25.845 1.00 89.62 360 ALA A O 1
ATOM 2729 N N . LYS A 1 361 ? 21.457 -6.027 -26.995 1.00 89.50 361 LYS A N 1
ATOM 2730 C CA . LYS A 1 361 ? 22.305 -7.097 -27.539 1.00 89.50 361 LYS A CA 1
ATOM 2731 C C . LYS A 1 361 ? 23.442 -6.528 -28.391 1.00 89.50 361 LYS A C 1
ATOM 2733 O O . LYS A 1 361 ? 24.573 -6.978 -28.255 1.00 89.50 361 LYS A O 1
ATOM 2738 N N . GLU A 1 362 ? 23.166 -5.539 -29.236 1.00 89.25 362 GLU A N 1
ATOM 2739 C CA . GLU A 1 362 ? 24.184 -4.879 -30.064 1.00 89.25 362 GLU A CA 1
ATOM 2740 C C . GLU A 1 362 ? 25.225 -4.121 -29.224 1.00 89.25 362 GLU A C 1
ATOM 2742 O O . GLU A 1 362 ? 26.412 -4.190 -29.531 1.00 89.25 362 GLU A O 1
ATOM 2747 N N . ILE A 1 363 ? 24.818 -3.459 -28.132 1.00 89.25 363 ILE A N 1
ATOM 2748 C CA . ILE A 1 363 ? 25.737 -2.742 -27.225 1.00 89.25 363 ILE A CA 1
ATOM 2749 C C . ILE A 1 363 ? 26.713 -3.691 -26.516 1.00 89.25 363 ILE A C 1
ATOM 2751 O O . ILE A 1 363 ? 27.883 -3.343 -26.312 1.00 89.25 363 ILE A O 1
ATOM 2755 N N . VAL A 1 364 ? 26.241 -4.881 -26.137 1.00 86.50 364 VAL A N 1
ATOM 2756 C CA . VAL A 1 364 ? 27.049 -5.882 -25.419 1.00 86.50 364 VAL A CA 1
ATOM 2757 C C . VAL A 1 364 ? 27.779 -6.855 -26.343 1.00 86.50 364 VAL A C 1
ATOM 2759 O O . VAL A 1 364 ? 28.646 -7.598 -25.883 1.00 86.50 364 VAL A O 1
ATOM 2762 N N . ALA A 1 365 ? 27.461 -6.860 -27.640 1.00 83.31 365 ALA A N 1
ATOM 2763 C CA . ALA A 1 365 ? 28.132 -7.705 -28.615 1.00 83.31 365 ALA A CA 1
ATOM 2764 C C . ALA A 1 365 ? 29.617 -7.323 -28.733 1.00 83.31 365 ALA A C 1
ATOM 2766 O O . ALA A 1 365 ? 29.964 -6.173 -29.001 1.00 83.31 365 ALA A O 1
ATOM 2767 N N . GLY A 1 366 ? 30.502 -8.309 -28.559 1.00 70.25 366 GLY A N 1
ATOM 2768 C CA . GLY A 1 366 ? 31.949 -8.129 -28.720 1.00 70.25 366 GLY A CA 1
ATOM 2769 C C . GLY A 1 366 ? 32.675 -7.504 -27.524 1.00 70.25 366 GLY A C 1
ATOM 2770 O O . GLY A 1 366 ? 33.800 -7.047 -27.694 1.00 70.25 366 GLY A O 1
ATOM 2771 N N . VAL A 1 367 ? 32.063 -7.472 -26.335 1.00 73.75 367 VAL A N 1
ATOM 2772 C CA . VAL A 1 367 ? 32.749 -7.084 -25.091 1.00 73.75 367 VAL A CA 1
ATOM 2773 C C . VAL A 1 367 ? 33.426 -8.318 -24.478 1.00 73.75 367 VAL A C 1
ATOM 2775 O O . VAL A 1 367 ? 32.751 -9.304 -24.192 1.00 73.75 367 VAL A O 1
ATOM 2778 N N . ASP A 1 368 ? 34.745 -8.257 -24.252 1.00 67.44 368 ASP A N 1
ATOM 2779 C CA . ASP A 1 368 ? 35.545 -9.379 -23.716 1.00 67.44 368 ASP A CA 1
ATOM 2780 C C . ASP A 1 368 ? 35.104 -9.826 -22.307 1.00 67.44 368 ASP A C 1
ATOM 2782 O O . ASP A 1 368 ? 35.233 -10.997 -21.949 1.00 67.44 368 ASP A O 1
ATOM 2786 N N . ALA A 1 369 ? 34.560 -8.897 -21.513 1.00 66.38 369 ALA A N 1
ATOM 2787 C CA . ALA A 1 369 ? 33.952 -9.148 -20.210 1.00 66.38 369 ALA A CA 1
ATOM 2788 C C . ALA A 1 369 ? 32.500 -8.639 -20.226 1.00 66.38 369 ALA A C 1
ATOM 2790 O O . ALA A 1 369 ? 32.286 -7.425 -20.143 1.00 66.38 369 ALA A O 1
ATOM 2791 N N . PRO A 1 370 ? 31.495 -9.521 -20.379 1.00 65.00 370 PRO A N 1
ATOM 2792 C CA . PRO A 1 370 ? 30.116 -9.091 -20.527 1.00 65.00 370 PRO A CA 1
ATOM 2793 C C . PRO A 1 370 ? 29.663 -8.300 -19.290 1.00 65.00 370 PRO A C 1
ATOM 2795 O O . PRO A 1 370 ? 29.917 -8.725 -18.159 1.00 65.00 370 PRO A O 1
ATOM 2798 N N . PRO A 1 371 ? 29.005 -7.148 -19.488 1.00 67.88 371 PRO A N 1
ATOM 2799 C CA . PRO A 1 371 ? 28.566 -6.311 -18.385 1.00 67.88 371 PRO A CA 1
ATOM 2800 C C . PRO A 1 371 ? 27.524 -7.019 -17.511 1.00 67.88 371 PRO A C 1
ATOM 2802 O O . PRO A 1 371 ? 26.732 -7.826 -18.000 1.00 67.88 371 PRO A O 1
ATOM 2805 N N . HIS A 1 372 ? 27.467 -6.660 -16.226 1.00 67.69 372 HIS A N 1
ATOM 2806 C CA . HIS A 1 372 ? 26.325 -7.011 -15.382 1.00 67.69 372 HIS A CA 1
ATOM 2807 C C . HIS A 1 372 ? 25.082 -6.279 -15.899 1.00 67.69 372 HIS A C 1
ATOM 2809 O O . HIS A 1 372 ? 25.026 -5.049 -15.887 1.00 67.69 372 HIS A O 1
ATOM 2815 N N . LEU A 1 373 ? 24.100 -7.036 -16.386 1.00 72.06 373 LEU A N 1
ATOM 2816 C CA . LEU A 1 373 ? 22.846 -6.493 -16.897 1.00 72.06 373 LEU A CA 1
ATOM 2817 C C . LEU A 1 373 ? 21.804 -6.393 -15.774 1.00 72.06 373 LEU A C 1
ATOM 2819 O O . LEU A 1 373 ? 21.830 -7.205 -14.845 1.00 72.06 373 LEU A O 1
ATOM 2823 N N . PRO A 1 374 ? 20.874 -5.423 -15.850 1.00 66.25 374 PRO A N 1
ATOM 2824 C CA . PRO A 1 374 ? 19.755 -5.352 -14.920 1.00 66.25 374 PRO A CA 1
ATOM 2825 C C . PRO A 1 374 ? 18.810 -6.544 -15.084 1.00 66.25 374 PRO A C 1
ATOM 2827 O O . PRO A 1 374 ? 18.908 -7.318 -16.040 1.00 66.25 374 PRO A O 1
ATOM 2830 N N . ASP A 1 375 ? 17.878 -6.660 -14.139 1.00 63.31 375 ASP A N 1
ATOM 2831 C CA . ASP A 1 375 ? 16.878 -7.729 -14.084 1.00 63.31 375 ASP A CA 1
ATOM 2832 C C . ASP A 1 375 ? 17.500 -9.128 -14.018 1.00 63.31 375 ASP A C 1
ATOM 2834 O O . ASP A 1 375 ? 16.875 -10.104 -14.408 1.00 63.31 375 ASP A O 1
ATOM 2838 N N . GLN A 1 376 ? 18.752 -9.222 -13.559 1.00 69.00 376 GLN A N 1
ATOM 2839 C CA . GLN A 1 376 ? 19.552 -10.442 -13.560 1.00 69.00 376 GLN A CA 1
ATOM 2840 C C . GLN A 1 376 ? 19.656 -11.107 -14.941 1.00 69.00 376 GLN A C 1
ATOM 2842 O O . GLN A 1 376 ? 19.883 -12.306 -15.012 1.00 69.00 376 GLN A O 1
ATOM 2847 N N . LEU A 1 377 ? 19.526 -10.384 -16.053 1.00 75.12 377 LEU A N 1
ATOM 2848 C CA . LEU A 1 377 ? 19.728 -10.970 -17.382 1.00 75.12 377 LEU A CA 1
ATOM 2849 C C . LEU A 1 377 ? 21.215 -11.295 -17.626 1.00 75.12 377 LEU A C 1
ATOM 2851 O O . LEU A 1 377 ? 22.118 -10.684 -17.057 1.00 75.12 377 LEU A O 1
ATOM 2855 N N . ARG A 1 378 ? 21.503 -12.297 -18.461 1.00 80.69 378 ARG A N 1
ATOM 2856 C CA . ARG A 1 378 ? 22.825 -12.509 -19.084 1.00 80.69 378 ARG A CA 1
ATOM 2857 C C . ARG A 1 378 ? 22.728 -12.177 -20.564 1.00 80.69 378 ARG A C 1
ATOM 2859 O O . ARG A 1 378 ? 21.642 -12.055 -21.128 1.00 80.69 378 ARG A O 1
ATOM 2866 N N . VAL A 1 379 ? 23.887 -12.075 -21.201 1.00 81.19 379 VAL A N 1
ATOM 2867 C CA . VAL A 1 379 ? 23.973 -11.914 -22.652 1.00 81.19 379 VAL A CA 1
ATOM 2868 C C . VAL A 1 379 ? 23.282 -13.073 -23.381 1.00 81.19 379 VAL A C 1
ATOM 2870 O O . VAL A 1 379 ? 22.584 -12.812 -24.355 1.00 81.19 379 VAL A O 1
ATOM 2873 N N . GLU A 1 380 ? 23.375 -14.318 -22.889 1.00 82.06 380 GLU A N 1
ATOM 2874 C CA . GLU A 1 380 ? 22.665 -15.454 -23.507 1.00 82.06 380 GLU A CA 1
ATOM 2875 C C . GLU A 1 380 ? 21.136 -15.296 -23.435 1.00 82.06 380 GLU A C 1
ATOM 2877 O O . GLU A 1 380 ? 20.425 -15.605 -24.394 1.00 82.06 380 GLU A O 1
ATOM 2882 N N . ASP A 1 381 ? 20.622 -14.756 -22.325 1.00 84.69 381 ASP A N 1
ATOM 2883 C CA . ASP A 1 381 ? 19.191 -14.488 -22.166 1.00 84.69 381 ASP A CA 1
ATOM 2884 C C . ASP A 1 381 ? 18.721 -13.423 -23.161 1.00 84.69 381 ASP A C 1
ATOM 2886 O O . ASP A 1 381 ? 17.665 -13.583 -23.778 1.00 84.69 381 ASP A O 1
ATOM 2890 N N . LEU A 1 382 ? 19.533 -12.372 -23.371 1.00 84.56 382 LEU A N 1
ATOM 2891 C CA . LEU A 1 382 ? 19.264 -11.327 -24.363 1.00 84.56 382 LEU A CA 1
ATOM 2892 C C . LEU A 1 382 ? 19.099 -11.892 -25.766 1.00 84.56 382 LEU A C 1
ATOM 2894 O O . LEU A 1 382 ? 18.258 -11.401 -26.515 1.00 84.56 382 LEU A O 1
ATOM 2898 N N . GLU A 1 383 ? 19.864 -12.920 -26.133 1.00 84.94 383 GLU A N 1
ATOM 2899 C CA . GLU A 1 383 ? 19.717 -13.544 -27.445 1.00 84.94 383 GLU A CA 1
ATOM 2900 C C . GLU A 1 383 ? 18.341 -14.178 -27.623 1.00 84.94 383 GLU A C 1
ATOM 2902 O O . GLU A 1 383 ? 17.747 -14.037 -28.690 1.00 84.94 383 GLU A O 1
ATOM 2907 N N . ARG A 1 384 ? 17.823 -14.831 -26.576 1.00 86.19 384 ARG A N 1
ATOM 2908 C CA . ARG A 1 384 ? 16.521 -15.506 -26.610 1.00 86.19 384 ARG A CA 1
ATOM 2909 C C . ARG A 1 384 ? 15.364 -14.509 -26.573 1.00 86.19 384 ARG A C 1
ATOM 2911 O O . ARG A 1 384 ? 14.404 -14.703 -27.311 1.00 86.19 384 ARG A O 1
ATOM 2918 N N . VAL A 1 385 ? 15.453 -13.436 -25.777 1.00 85.50 385 VAL A N 1
ATOM 2919 C CA . VAL A 1 385 ? 14.381 -12.417 -25.699 1.00 85.50 385 VAL A CA 1
ATOM 2920 C C . VAL A 1 385 ? 14.399 -11.412 -26.855 1.00 85.50 385 VAL A C 1
ATOM 2922 O O . VAL A 1 385 ? 13.374 -10.798 -27.143 1.00 85.50 385 VAL A O 1
ATOM 2925 N N . ALA A 1 386 ? 15.537 -11.225 -27.532 1.00 86.81 386 ALA A N 1
ATOM 2926 C CA . ALA A 1 386 ? 15.638 -10.360 -28.711 1.00 86.81 386 ALA A CA 1
ATOM 2927 C C . ALA A 1 386 ? 15.220 -11.053 -30.024 1.00 86.81 386 ALA A C 1
ATOM 2929 O O . ALA A 1 386 ? 15.168 -10.388 -31.065 1.00 86.81 386 ALA A O 1
ATOM 2930 N N . ASP A 1 387 ? 14.952 -12.363 -29.990 1.00 84.88 387 ASP A N 1
ATOM 2931 C CA . ASP A 1 387 ? 14.527 -13.155 -31.145 1.00 84.88 387 ASP A CA 1
ATOM 2932 C C . ASP A 1 387 ? 13.062 -12.861 -31.514 1.00 84.88 387 ASP A C 1
ATOM 2934 O O . ASP A 1 387 ? 12.123 -13.285 -30.836 1.00 84.88 387 ASP A O 1
ATOM 2938 N N . ASP A 1 388 ? 12.859 -12.161 -32.633 1.00 79.19 388 ASP A N 1
ATOM 2939 C CA . ASP A 1 388 ? 11.526 -11.812 -33.140 1.00 79.19 388 ASP A CA 1
ATOM 2940 C C . ASP A 1 388 ? 10.670 -13.039 -33.472 1.00 79.19 388 ASP A C 1
ATOM 2942 O O . ASP A 1 388 ? 9.445 -12.945 -33.446 1.00 79.19 388 ASP A O 1
ATOM 2946 N N . HIS A 1 389 ? 11.273 -14.200 -33.750 1.00 77.94 389 HIS A N 1
ATOM 2947 C CA . HIS A 1 389 ? 10.515 -15.421 -34.031 1.00 77.94 389 HIS A CA 1
ATOM 2948 C C . HIS A 1 389 ? 9.827 -15.994 -32.789 1.00 77.94 389 HIS A C 1
ATOM 2950 O O . HIS A 1 389 ? 8.886 -16.777 -32.915 1.00 77.94 389 HIS A O 1
ATOM 2956 N N . ARG A 1 390 ? 10.285 -15.604 -31.596 1.00 79.38 390 ARG A N 1
ATOM 2957 C CA . ARG A 1 390 ? 9.724 -16.012 -30.300 1.00 79.38 390 ARG A CA 1
ATOM 2958 C C . ARG A 1 390 ? 8.800 -14.952 -29.706 1.00 79.38 390 ARG A C 1
ATOM 2960 O O . ARG A 1 390 ? 8.153 -15.197 -28.690 1.00 79.38 390 ARG A O 1
ATOM 2967 N N . ARG A 1 391 ? 8.730 -13.777 -30.334 1.00 82.75 391 ARG A N 1
ATOM 2968 C CA . ARG A 1 391 ? 7.905 -12.659 -29.893 1.00 82.75 391 ARG A CA 1
ATOM 2969 C C . ARG A 1 391 ? 6.482 -12.814 -30.417 1.00 82.75 391 ARG A C 1
ATOM 2971 O O . ARG A 1 391 ? 6.240 -12.828 -31.620 1.00 82.75 391 ARG A O 1
ATOM 2978 N N . VAL A 1 392 ? 5.526 -12.833 -29.497 1.00 81.25 392 VAL A N 1
ATOM 2979 C CA . VAL A 1 392 ? 4.111 -12.624 -29.809 1.00 81.25 392 VAL A CA 1
ATOM 2980 C C . VAL A 1 392 ? 3.804 -11.159 -29.519 1.00 81.25 392 VAL A C 1
ATOM 2982 O O . VAL A 1 392 ? 4.230 -10.623 -28.504 1.00 81.25 392 VAL A O 1
ATOM 2985 N N . THR A 1 393 ? 3.154 -10.459 -30.442 1.00 81.38 393 THR A N 1
ATOM 2986 C CA . THR A 1 393 ? 2.737 -9.067 -30.233 1.00 81.38 393 THR A CA 1
ATOM 2987 C C . THR A 1 393 ? 1.306 -8.927 -30.687 1.00 81.38 393 THR A C 1
ATOM 2989 O O . THR A 1 393 ? 0.975 -9.290 -31.818 1.00 81.38 393 THR A O 1
ATOM 2992 N N . PHE A 1 394 ? 0.462 -8.414 -29.801 1.00 78.00 394 PHE A N 1
ATOM 2993 C CA . PHE A 1 394 ? -0.945 -8.224 -30.108 1.00 78.00 394 PHE A CA 1
ATOM 2994 C C . PHE A 1 394 ? -1.152 -6.845 -30.727 1.00 78.00 394 PHE A C 1
ATOM 2996 O O . PHE A 1 394 ? -1.138 -5.823 -30.048 1.00 78.00 394 PHE A O 1
ATOM 3003 N N . ASP A 1 395 ? -1.300 -6.850 -32.051 1.00 71.62 395 ASP A N 1
ATOM 3004 C CA . ASP A 1 395 ? -1.670 -5.692 -32.856 1.00 71.62 395 ASP A CA 1
ATOM 3005 C C . ASP A 1 395 ? -3.190 -5.693 -33.065 1.00 71.62 395 ASP A C 1
ATOM 3007 O O . ASP A 1 395 ? -3.735 -6.475 -33.854 1.00 71.62 395 ASP A O 1
ATOM 3011 N N . PHE A 1 396 ? -3.883 -4.800 -32.358 1.00 76.81 396 PHE A N 1
ATOM 3012 C CA . PHE A 1 396 ? -5.332 -4.653 -32.457 1.00 76.81 396 PHE A CA 1
ATOM 3013 C C . PHE A 1 396 ? -5.767 -3.853 -33.697 1.00 76.81 396 PHE A C 1
ATOM 3015 O O . PHE A 1 396 ? -6.953 -3.567 -33.847 1.00 76.81 396 PHE A O 1
ATOM 3022 N N . SER A 1 397 ? -4.866 -3.559 -34.641 1.00 74.06 397 SER A N 1
ATOM 3023 C CA . SER A 1 397 ? -5.207 -3.097 -35.996 1.00 74.06 397 SER A CA 1
ATOM 3024 C C . SER A 1 397 ? -5.528 -4.260 -36.957 1.00 74.06 397 SER A C 1
ATOM 3026 O O . SER A 1 397 ? -6.117 -4.056 -38.027 1.00 74.06 397 SER A O 1
ATOM 3028 N N . ARG A 1 398 ? -5.298 -5.523 -36.554 1.00 78.00 398 ARG A N 1
ATOM 3029 C CA . ARG A 1 398 ? -5.549 -6.728 -37.376 1.00 78.00 398 ARG A CA 1
ATOM 3030 C C . ARG A 1 398 ? -6.425 -7.759 -36.660 1.00 78.00 398 ARG A C 1
ATOM 3032 O O . ARG A 1 398 ? -6.831 -7.573 -35.517 1.00 78.00 398 ARG A O 1
ATOM 3039 N N . SER A 1 399 ? -6.796 -8.829 -37.368 1.00 79.19 399 SER A N 1
ATOM 3040 C CA . SER A 1 399 ? -7.465 -9.973 -36.737 1.00 79.19 399 SER A CA 1
ATOM 3041 C C . SER A 1 399 ? -6.530 -10.632 -35.724 1.00 79.19 399 SER A C 1
ATOM 3043 O O . SER A 1 399 ? -5.355 -10.839 -36.024 1.00 79.19 399 SER A O 1
ATOM 3045 N N . LEU A 1 400 ? -7.067 -10.970 -34.551 1.00 79.44 400 LEU A N 1
ATOM 3046 C CA . LEU A 1 400 ? -6.335 -11.684 -33.509 1.00 79.44 400 LEU A CA 1
ATOM 3047 C C . LEU A 1 400 ? -6.002 -13.119 -33.941 1.00 79.44 400 LEU A C 1
ATOM 3049 O O . LEU A 1 400 ? -6.671 -13.691 -34.805 1.00 79.44 400 LEU A O 1
ATOM 3053 N N . ASP A 1 401 ? -4.967 -13.690 -33.320 1.00 82.06 401 ASP A N 1
ATOM 3054 C CA . ASP A 1 401 ? -4.604 -15.103 -33.475 1.00 82.06 401 ASP A CA 1
ATOM 3055 C C . ASP A 1 401 ? -5.836 -15.990 -33.183 1.00 82.06 401 ASP A C 1
ATOM 3057 O O . ASP A 1 401 ? -6.488 -15.804 -32.152 1.00 82.06 401 ASP A O 1
ATOM 3061 N N . PRO A 1 402 ? -6.193 -16.945 -34.060 1.00 87.94 402 PRO A N 1
ATOM 3062 C CA . PRO A 1 402 ? -7.372 -17.792 -33.873 1.00 87.94 402 PRO A CA 1
ATOM 3063 C C . PRO A 1 402 ? -7.306 -18.695 -32.632 1.00 87.94 402 PRO A C 1
ATOM 3065 O O . PRO A 1 402 ? -8.322 -19.283 -32.274 1.00 87.94 402 PRO A O 1
ATOM 3068 N N . ARG A 1 403 ? -6.140 -18.827 -31.984 1.00 91.19 403 ARG A N 1
ATOM 3069 C CA . ARG A 1 403 ? -5.981 -19.539 -30.707 1.00 91.19 403 ARG A CA 1
ATOM 3070 C C . ARG A 1 403 ? -6.557 -18.780 -29.511 1.00 91.19 403 ARG A C 1
ATOM 3072 O O . ARG A 1 403 ? -6.646 -19.366 -28.437 1.00 91.19 403 ARG A O 1
ATOM 3079 N N . TRP A 1 404 ? -6.911 -17.503 -29.664 1.00 90.44 404 TRP A N 1
ATOM 3080 C CA . TRP A 1 404 ? -7.573 -16.760 -28.597 1.00 90.44 404 TRP A CA 1
ATOM 3081 C C . TRP A 1 404 ? -8.952 -17.343 -28.287 1.00 90.44 404 TRP A C 1
ATOM 3083 O O . TRP A 1 404 ? -9.795 -17.518 -29.167 1.00 90.44 404 TRP A O 1
ATOM 3093 N N . GLU A 1 405 ? -9.203 -17.558 -27.004 1.00 94.19 405 GLU A N 1
ATOM 3094 C CA . GLU A 1 405 ? -10.513 -17.878 -26.460 1.00 94.19 405 GLU A CA 1
ATOM 3095 C C . GLU A 1 405 ? -11.069 -16.646 -25.741 1.00 94.19 405 GLU A C 1
ATOM 3097 O O . GLU A 1 405 ? -10.350 -15.972 -25.002 1.00 94.19 405 GLU A O 1
ATOM 3102 N N . PHE A 1 406 ? -12.363 -16.371 -25.916 1.00 92.25 406 PHE A N 1
ATOM 3103 C CA . PHE A 1 406 ? -13.053 -15.242 -25.279 1.00 92.25 406 PHE A CA 1
ATOM 3104 C C . PHE A 1 406 ? -14.227 -15.753 -24.438 1.00 92.25 406 PHE A C 1
ATOM 3106 O O . PHE A 1 406 ? -15.354 -15.795 -24.937 1.00 92.25 406 PHE A O 1
ATOM 3113 N N . PRO A 1 407 ? -13.988 -16.198 -23.189 1.00 92.25 407 PRO A N 1
ATOM 3114 C CA . PRO A 1 407 ? -15.054 -16.731 -22.342 1.00 92.25 407 PRO A CA 1
ATOM 3115 C C . PRO A 1 407 ? -16.140 -15.701 -22.006 1.00 92.25 407 PRO A C 1
ATOM 3117 O O . PRO A 1 407 ? -17.305 -16.076 -21.879 1.00 92.25 407 PRO A O 1
ATOM 3120 N N . ASP A 1 408 ? -15.785 -14.415 -21.919 1.00 89.44 408 ASP A N 1
ATOM 3121 C CA . ASP A 1 408 ? -16.738 -13.307 -21.804 1.00 89.44 408 ASP A CA 1
ATOM 3122 C C . ASP A 1 408 ? -16.576 -12.319 -22.971 1.00 89.44 408 ASP A C 1
ATOM 3124 O O . ASP A 1 408 ? -15.916 -11.292 -22.824 1.00 89.44 408 ASP A O 1
ATOM 3128 N N . PRO A 1 409 ? -17.197 -12.573 -24.136 1.00 86.69 409 PRO A N 1
ATOM 3129 C CA . PRO A 1 409 ? -17.053 -11.704 -25.302 1.00 86.69 409 PRO A CA 1
ATOM 3130 C C . PRO A 1 409 ? -17.719 -10.330 -25.126 1.00 86.69 409 PRO A C 1
ATOM 3132 O O . PRO A 1 409 ? -17.455 -9.430 -25.918 1.00 86.69 409 PRO A O 1
ATOM 3135 N N . LEU A 1 410 ? -18.586 -10.140 -24.121 1.00 87.94 410 LEU A N 1
ATOM 3136 C CA . LEU A 1 410 ? -19.231 -8.847 -23.852 1.00 87.94 410 LEU A CA 1
ATOM 3137 C C . LEU A 1 410 ? -18.324 -7.901 -23.057 1.00 87.94 410 LEU A C 1
ATOM 3139 O O . LEU A 1 410 ? -18.580 -6.694 -23.012 1.00 87.94 410 LEU A O 1
ATOM 3143 N N . GLY A 1 411 ? -17.285 -8.448 -22.426 1.00 88.94 411 GLY A N 1
ATOM 3144 C CA . GLY A 1 411 ? -16.249 -7.699 -21.730 1.00 88.94 411 GLY A CA 1
ATOM 3145 C C . GLY A 1 411 ? -15.156 -7.150 -22.647 1.00 88.94 411 GLY A C 1
ATOM 3146 O O . GLY A 1 411 ? -14.272 -6.460 -22.152 1.00 88.94 411 GLY A O 1
ATOM 3147 N N . LEU A 1 412 ? -15.193 -7.417 -23.960 1.00 90.25 412 LEU A N 1
ATOM 3148 C CA . LEU A 1 412 ? -14.182 -6.939 -24.905 1.00 90.25 412 LEU A CA 1
ATOM 3149 C C . LEU A 1 412 ? -14.811 -6.231 -26.098 1.00 90.25 412 LEU A C 1
ATOM 3151 O O . LEU A 1 412 ? -15.775 -6.698 -26.703 1.00 90.25 412 LEU A O 1
ATOM 3155 N N . ARG A 1 413 ? -14.206 -5.116 -26.494 1.00 91.12 413 ARG A N 1
ATOM 3156 C CA . ARG A 1 413 ? -14.537 -4.403 -27.722 1.00 91.12 413 ARG A CA 1
ATOM 3157 C C . ARG A 1 413 ? -13.257 -3.930 -28.382 1.00 91.12 413 ARG A C 1
ATOM 3159 O O . ARG A 1 413 ? -12.460 -3.233 -27.776 1.00 91.12 413 ARG A O 1
ATOM 3166 N N . ARG A 1 414 ? -13.086 -4.246 -29.658 1.00 88.75 414 ARG A N 1
ATOM 3167 C CA . ARG A 1 414 ? -12.003 -3.680 -30.459 1.00 88.75 414 ARG A CA 1
ATOM 3168 C C . ARG A 1 414 ? -12.344 -2.248 -30.878 1.00 88.75 414 ARG A C 1
ATOM 3170 O O . ARG A 1 414 ? -13.452 -2.009 -31.364 1.00 88.75 414 ARG A O 1
ATOM 3177 N N . ASP A 1 415 ? -11.399 -1.327 -30.726 1.00 88.50 415 ASP A N 1
ATOM 3178 C CA . ASP A 1 415 ? -11.488 0.028 -31.262 1.00 88.50 415 ASP A CA 1
ATOM 3179 C C . ASP A 1 415 ? -10.540 0.191 -32.460 1.00 88.50 415 ASP A C 1
ATOM 3181 O O . ASP A 1 415 ? -9.327 0.299 -32.283 1.00 88.50 415 ASP A O 1
ATOM 3185 N N . PRO A 1 416 ? -11.060 0.189 -33.699 1.00 82.00 416 PRO A N 1
ATOM 3186 C CA . PRO A 1 416 ? -10.222 0.272 -34.890 1.00 82.00 416 PRO A CA 1
ATOM 3187 C C . PRO A 1 416 ? -9.694 1.685 -35.163 1.00 82.00 416 PRO A C 1
ATOM 3189 O O . PRO A 1 416 ? -8.901 1.853 -36.079 1.00 82.00 416 PRO A O 1
ATOM 3192 N N . THR A 1 417 ? -10.172 2.712 -34.450 1.00 86.06 417 THR A N 1
ATOM 3193 C CA . THR A 1 417 ? -9.695 4.091 -34.645 1.00 86.06 417 THR A CA 1
ATOM 3194 C C . THR A 1 417 ? -8.514 4.423 -33.749 1.00 86.06 417 THR A C 1
ATOM 3196 O O . THR A 1 417 ? -7.652 5.202 -34.145 1.00 86.06 417 THR A O 1
ATOM 3199 N N . ALA A 1 418 ? -8.470 3.807 -32.568 1.00 85.00 418 ALA A N 1
ATOM 3200 C CA . ALA A 1 418 ? -7.373 3.936 -31.619 1.00 85.00 418 ALA A CA 1
ATOM 3201 C C . ALA A 1 418 ? -6.359 2.780 -31.708 1.00 85.00 418 ALA A C 1
ATOM 3203 O O . ALA A 1 418 ? -5.346 2.821 -31.018 1.00 85.00 418 ALA A O 1
ATOM 3204 N N . ASP A 1 419 ? -6.631 1.758 -32.531 1.00 88.25 419 ASP A N 1
ATOM 3205 C CA . ASP A 1 419 ? -5.873 0.502 -32.586 1.00 88.25 419 ASP A CA 1
ATOM 3206 C C . ASP A 1 419 ? -5.734 -0.163 -31.200 1.00 88.25 419 ASP A C 1
ATOM 3208 O O . ASP A 1 419 ? -4.687 -0.705 -30.847 1.00 88.25 419 ASP A O 1
ATOM 3212 N N . THR A 1 420 ? -6.809 -0.139 -30.403 1.00 90.81 420 THR A N 1
ATOM 3213 C CA . THR A 1 420 ? -6.834 -0.686 -29.037 1.00 90.81 420 THR A CA 1
ATOM 3214 C C . THR A 1 420 ? -7.879 -1.784 -28.854 1.00 90.81 420 THR A C 1
ATOM 3216 O O . THR A 1 420 ? -8.864 -1.905 -29.593 1.00 90.81 420 THR A O 1
ATOM 3219 N N . LEU A 1 421 ? -7.674 -2.605 -27.825 1.00 91.19 421 LEU A N 1
ATOM 3220 C CA . LEU A 1 421 ? -8.681 -3.504 -27.278 1.00 91.19 421 LEU A CA 1
ATOM 3221 C C . LEU A 1 421 ? -9.231 -2.910 -25.983 1.00 91.19 421 LEU A C 1
ATOM 3223 O O . LEU A 1 421 ? -8.523 -2.812 -24.987 1.00 91.19 421 LEU A O 1
ATOM 3227 N N . VAL A 1 422 ? -10.502 -2.531 -25.992 1.00 93.75 422 VAL A N 1
ATOM 3228 C CA . VAL A 1 422 ? -11.214 -2.045 -24.812 1.00 93.75 422 VAL A CA 1
ATOM 3229 C C . VAL A 1 422 ? -11.710 -3.234 -24.001 1.00 93.75 422 VAL A C 1
ATOM 3231 O O . VAL A 1 422 ? -12.465 -4.070 -24.498 1.00 93.75 422 VAL A O 1
ATOM 3234 N N . LEU A 1 423 ? -11.281 -3.292 -22.749 1.00 93.69 423 LEU A N 1
ATOM 3235 C CA . LEU A 1 423 ? -11.594 -4.310 -21.761 1.00 93.69 423 LEU A CA 1
ATOM 3236 C C . LEU A 1 423 ? -12.524 -3.702 -20.715 1.00 93.69 423 LEU A C 1
ATOM 3238 O O . LEU A 1 423 ? -12.209 -2.672 -20.130 1.00 93.69 423 LEU A O 1
ATOM 3242 N N . ARG A 1 424 ? -13.650 -4.357 -20.451 1.00 92.50 424 ARG A N 1
ATOM 3243 C CA . ARG A 1 424 ? -14.571 -4.032 -19.360 1.00 92.50 424 ARG A CA 1
ATOM 3244 C C . ARG A 1 424 ? -14.511 -5.140 -18.328 1.00 92.50 424 ARG A C 1
ATOM 3246 O O . ARG A 1 424 ? -15.271 -6.106 -18.399 1.00 92.50 424 ARG A O 1
ATOM 3253 N N . ALA A 1 425 ? -13.598 -4.994 -17.379 1.00 87.81 425 ALA A N 1
ATOM 3254 C CA . ALA A 1 425 ? -13.437 -5.934 -16.283 1.00 87.81 425 ALA A CA 1
ATOM 3255 C C . ALA A 1 425 ? -14.489 -5.644 -15.209 1.00 87.81 425 ALA A C 1
ATOM 3257 O O . ALA A 1 425 ? -14.346 -4.716 -14.419 1.00 87.81 425 ALA A O 1
ATOM 3258 N N . ARG A 1 426 ? -15.576 -6.417 -15.223 1.00 83.81 426 ARG A N 1
ATOM 3259 C CA . ARG A 1 426 ? -16.665 -6.347 -14.235 1.00 83.81 426 ARG A CA 1
ATOM 3260 C C . ARG A 1 426 ? -16.355 -7.255 -13.064 1.00 83.81 426 ARG A C 1
ATOM 3262 O O . ARG A 1 426 ? -15.787 -8.303 -13.326 1.00 83.81 426 ARG A O 1
ATOM 3269 N N . GLN A 1 427 ? -16.834 -6.947 -11.858 1.00 70.12 427 GLN A N 1
ATOM 3270 C CA . GLN A 1 427 ? -16.719 -7.819 -10.679 1.00 70.12 427 GLN A CA 1
ATOM 3271 C C . GLN A 1 427 ? -17.374 -9.194 -10.835 1.00 70.12 427 GLN A C 1
ATOM 3273 O O . GLN A 1 427 ? -18.453 -9.506 -10.338 1.00 70.12 427 GLN A O 1
ATOM 3278 N N . ARG A 1 428 ? -16.684 -10.055 -11.556 1.00 67.88 428 ARG A N 1
ATOM 3279 C CA . ARG A 1 428 ? -16.887 -11.481 -11.596 1.00 67.88 428 ARG A CA 1
ATOM 3280 C C . ARG A 1 428 ? -15.509 -12.019 -11.881 1.00 67.88 428 ARG A C 1
ATOM 3282 O O . ARG A 1 428 ? -14.962 -11.697 -12.926 1.00 67.88 428 ARG A O 1
ATOM 3289 N N . ALA A 1 429 ? -14.976 -12.816 -10.961 1.00 67.69 429 ALA A N 1
ATOM 3290 C CA . ALA A 1 429 ? -13.720 -13.538 -11.122 1.00 67.69 429 ALA A CA 1
ATOM 3291 C C . ALA A 1 429 ? -13.784 -14.441 -12.366 1.00 67.69 429 ALA A C 1
ATOM 3293 O O . ALA A 1 429 ? -14.102 -15.628 -12.284 1.00 67.69 429 ALA A O 1
ATOM 3294 N N . ALA A 1 430 ? -13.593 -13.849 -13.537 1.00 81.50 430 ALA A N 1
ATOM 3295 C CA . ALA A 1 430 ? -13.932 -14.437 -14.810 1.00 81.50 430 ALA A CA 1
ATOM 3296 C C . ALA A 1 430 ? -12.890 -14.010 -15.847 1.00 81.50 430 ALA A C 1
ATOM 3298 O O . ALA A 1 430 ? -12.570 -12.821 -15.966 1.00 81.50 430 ALA A O 1
ATOM 3299 N N . PRO A 1 431 ? -12.367 -14.974 -16.614 1.00 91.12 431 PRO A N 1
ATOM 3300 C CA . PRO A 1 431 ? -11.523 -14.683 -17.758 1.00 91.12 431 PRO A CA 1
ATOM 3301 C C . PRO A 1 431 ? -12.308 -13.898 -18.808 1.00 91.12 431 PRO A C 1
ATOM 3303 O O . PRO A 1 431 ? -13.386 -14.315 -19.230 1.00 91.12 431 PRO A O 1
ATOM 3306 N N . LEU A 1 432 ? -11.722 -12.799 -19.267 1.00 92.75 432 LEU A N 1
ATOM 3307 C CA . LEU A 1 432 ? -12.183 -12.045 -20.427 1.00 92.75 432 LEU A CA 1
ATOM 3308 C C . LEU A 1 432 ? -11.623 -12.685 -21.701 1.00 92.75 432 LEU A C 1
ATOM 3310 O O . LEU A 1 432 ? -12.361 -12.963 -22.646 1.00 92.75 432 LEU A O 1
ATOM 3314 N N . ALA A 1 433 ? -10.321 -12.976 -21.698 1.00 92.62 433 ALA A N 1
ATOM 3315 C CA . ALA A 1 433 ? -9.630 -13.584 -22.823 1.00 92.62 433 ALA A CA 1
ATOM 3316 C C . ALA A 1 433 ? -8.503 -14.512 -22.360 1.00 92.62 433 ALA A C 1
ATOM 3318 O O . ALA A 1 433 ? -7.873 -14.282 -21.325 1.00 92.62 433 ALA A O 1
ATOM 3319 N N . ARG A 1 434 ? -8.245 -15.557 -23.146 1.00 94.62 434 ARG A N 1
ATOM 3320 C CA . ARG A 1 434 ? -7.186 -16.541 -22.912 1.00 94.62 434 ARG A CA 1
ATOM 3321 C C . ARG A 1 434 ? -6.435 -16.842 -24.194 1.00 94.62 434 ARG A C 1
ATOM 3323 O O . ARG A 1 434 ? -7.048 -16.990 -25.247 1.00 94.62 434 ARG A O 1
ATOM 3330 N N . LEU A 1 435 ? -5.126 -17.003 -24.083 1.00 93.12 435 LEU A N 1
ATOM 3331 C CA . LEU A 1 435 ? -4.280 -17.486 -25.161 1.00 93.12 435 LEU A CA 1
ATOM 3332 C C . LEU A 1 435 ? -3.407 -18.639 -24.654 1.00 93.12 435 LEU A C 1
ATOM 3334 O O . LEU A 1 435 ? -2.573 -18.417 -23.771 1.00 93.12 435 LEU A O 1
ATOM 3338 N N . PRO A 1 436 ? -3.556 -19.851 -25.216 1.00 93.62 436 PRO A N 1
ATOM 3339 C CA . PRO A 1 436 ? -2.641 -20.953 -24.959 1.00 93.62 436 PRO A CA 1
ATOM 3340 C C . PRO A 1 436 ? -1.224 -20.623 -25.438 1.00 93.62 436 PRO A C 1
ATOM 3342 O O . PRO A 1 436 ? -1.019 -20.178 -26.573 1.00 93.62 436 PRO A O 1
ATOM 3345 N N . LEU A 1 437 ? -0.246 -20.875 -24.575 1.00 90.75 437 LEU A N 1
ATOM 3346 C CA . LEU A 1 437 ? 1.175 -20.669 -24.814 1.00 90.75 437 LEU A CA 1
ATOM 3347 C C . LEU A 1 437 ? 1.921 -21.988 -24.615 1.00 90.75 437 LEU A C 1
ATOM 3349 O O . LEU A 1 437 ? 1.713 -22.668 -23.616 1.00 90.75 437 LEU A O 1
ATOM 3353 N N . ASP A 1 438 ? 2.842 -22.298 -25.522 1.00 89.19 438 ASP A N 1
ATOM 3354 C CA . ASP A 1 438 ? 3.843 -23.343 -25.313 1.00 89.19 438 ASP A CA 1
ATOM 3355 C C . ASP A 1 438 ? 5.176 -22.662 -25.013 1.00 89.19 438 ASP A C 1
ATOM 3357 O O . ASP A 1 438 ? 5.703 -21.920 -25.846 1.00 89.19 438 ASP A O 1
ATOM 3361 N N . TRP A 1 439 ? 5.707 -22.885 -23.814 1.00 88.75 439 TRP A N 1
ATOM 3362 C CA . TRP A 1 439 ? 6.927 -22.234 -23.353 1.00 88.75 439 TRP A CA 1
ATOM 3363 C C . TRP A 1 439 ? 8.054 -23.241 -23.142 1.00 88.75 439 TRP A C 1
ATOM 3365 O O . TRP A 1 439 ? 7.871 -24.295 -22.533 1.00 88.75 439 TRP A O 1
ATOM 3375 N N . ASP A 1 440 ? 9.243 -22.898 -23.639 1.00 87.94 440 ASP A N 1
ATOM 3376 C CA . ASP A 1 440 ? 10.437 -23.749 -23.613 1.00 87.94 440 ASP A CA 1
ATOM 3377 C C . ASP A 1 440 ? 11.200 -23.707 -22.276 1.00 87.94 440 ASP A C 1
ATOM 3379 O O . ASP A 1 440 ? 12.248 -24.341 -22.158 1.00 87.94 440 ASP A O 1
ATOM 3383 N N . GLY A 1 441 ? 10.691 -22.968 -21.283 1.00 86.31 441 GLY A N 1
ATOM 3384 C CA . GLY A 1 441 ? 11.324 -22.770 -19.975 1.00 86.31 441 GLY A CA 1
ATOM 3385 C C . GLY A 1 441 ? 12.461 -21.740 -19.969 1.00 86.31 441 GLY A C 1
ATOM 3386 O O . GLY A 1 441 ? 13.103 -21.554 -18.937 1.00 86.31 441 GLY A O 1
ATOM 3387 N N . GLY A 1 442 ? 12.734 -21.074 -21.098 1.00 87.69 442 GLY A N 1
ATOM 3388 C CA . GLY A 1 442 ? 13.713 -19.988 -21.176 1.00 87.69 442 GLY A CA 1
ATOM 3389 C C . GLY A 1 442 ? 13.199 -18.662 -20.595 1.00 87.69 442 GLY A C 1
ATOM 3390 O O . GLY A 1 442 ? 12.085 -18.594 -20.082 1.00 87.69 442 GLY A O 1
ATOM 3391 N N . PRO A 1 443 ? 13.976 -17.571 -20.696 1.00 88.94 443 PRO A N 1
ATOM 3392 C CA . PRO A 1 443 ? 13.531 -16.241 -20.288 1.00 88.94 443 PRO A CA 1
ATOM 3393 C C . PRO A 1 443 ? 12.199 -15.852 -20.932 1.00 88.94 443 PRO A C 1
ATOM 3395 O O . PRO A 1 443 ? 11.999 -16.052 -22.132 1.00 88.94 443 PRO A O 1
ATOM 3398 N N . LEU A 1 444 ? 11.305 -15.264 -20.142 1.00 88.56 444 LEU A N 1
ATOM 3399 C CA . LEU A 1 444 ? 10.004 -14.799 -20.609 1.00 88.56 444 LEU A CA 1
ATOM 3400 C C . LEU A 1 444 ? 9.801 -13.338 -20.215 1.00 88.56 444 LEU A C 1
ATOM 3402 O O . LEU A 1 444 ? 10.087 -12.945 -19.088 1.00 88.56 444 LEU A O 1
ATOM 3406 N N . VAL A 1 445 ? 9.278 -12.537 -21.144 1.00 89.44 445 VAL A N 1
ATOM 3407 C CA . VAL A 1 445 ? 8.936 -11.132 -20.907 1.00 89.44 445 VAL A CA 1
ATOM 3408 C C . VAL A 1 445 ? 7.479 -10.908 -21.287 1.00 89.44 445 VAL A C 1
ATOM 3410 O O . VAL A 1 445 ? 7.095 -11.133 -22.432 1.00 89.44 445 VAL A O 1
ATOM 3413 N N . LEU A 1 446 ? 6.691 -10.431 -20.329 1.00 91.38 446 LEU A N 1
ATOM 3414 C CA . LEU A 1 446 ? 5.355 -9.888 -20.538 1.00 91.38 446 LEU A CA 1
ATOM 3415 C C . LEU A 1 446 ? 5.452 -8.363 -20.526 1.00 91.38 446 LEU A C 1
ATOM 3417 O O . LEU A 1 446 ? 5.989 -7.786 -19.581 1.00 91.38 446 LEU A O 1
ATOM 3421 N N . ASP A 1 447 ? 4.951 -7.706 -21.566 1.00 89.62 447 ASP A N 1
ATOM 3422 C CA . ASP A 1 447 ? 5.054 -6.258 -21.722 1.00 89.62 447 ASP A CA 1
ATOM 3423 C C . ASP A 1 447 ? 3.724 -5.688 -22.207 1.00 89.62 447 ASP A C 1
ATOM 3425 O O . ASP A 1 447 ? 3.279 -6.012 -23.302 1.00 89.62 447 ASP A O 1
ATOM 3429 N N . ALA A 1 448 ? 3.108 -4.829 -21.401 1.00 91.12 448 ALA A N 1
ATOM 3430 C CA . ALA A 1 448 ? 1.797 -4.272 -21.681 1.00 91.12 448 ALA A CA 1
ATOM 3431 C C . ALA A 1 448 ? 1.824 -2.743 -21.661 1.00 91.12 448 ALA A C 1
ATOM 3433 O O . ALA A 1 448 ? 2.297 -2.138 -20.703 1.00 91.12 448 ALA A O 1
ATOM 3434 N N . ALA A 1 449 ? 1.242 -2.127 -22.690 1.00 91.31 449 ALA A N 1
ATOM 3435 C CA . ALA A 1 449 ? 0.899 -0.710 -22.696 1.00 91.31 449 ALA A CA 1
ATOM 3436 C C . ALA A 1 449 ? -0.624 -0.574 -22.693 1.00 91.31 449 ALA A C 1
ATOM 3438 O O . ALA A 1 449 ? -1.298 -1.018 -23.629 1.00 91.31 449 ALA A O 1
ATOM 3439 N N . LEU A 1 450 ? -1.158 0.025 -21.636 1.00 92.69 450 LEU A N 1
ATOM 3440 C CA . LEU A 1 450 ? -2.591 0.147 -21.411 1.00 92.69 450 LEU A CA 1
ATOM 3441 C C . LEU A 1 450 ? -2.943 1.500 -20.809 1.00 92.69 450 LEU A C 1
ATOM 3443 O O . LEU A 1 450 ? -2.096 2.163 -20.218 1.00 92.69 450 LEU A O 1
ATOM 3447 N N . ALA A 1 451 ? -4.209 1.877 -20.908 1.00 93.44 451 ALA A N 1
ATOM 3448 C CA . ALA A 1 451 ? -4.745 3.032 -20.218 1.00 93.44 451 ALA A CA 1
ATOM 3449 C C . ALA A 1 451 ? -6.028 2.676 -19.489 1.00 93.44 451 ALA A C 1
ATOM 3451 O O . ALA A 1 451 ? -6.941 2.108 -20.081 1.00 93.44 451 ALA A O 1
ATOM 3452 N N . VAL A 1 452 ? -6.115 3.036 -18.217 1.00 93.12 452 VAL A N 1
ATOM 3453 C CA . VAL A 1 452 ? -7.383 3.006 -17.494 1.00 93.12 452 VAL A CA 1
ATOM 3454 C C . VAL A 1 452 ? -8.145 4.269 -17.873 1.00 93.12 452 VAL A C 1
ATOM 3456 O O . VAL A 1 452 ? -7.609 5.365 -17.731 1.00 93.12 452 VAL A O 1
ATOM 3459 N N . VAL A 1 453 ? -9.362 4.117 -18.394 1.00 94.38 453 VAL A N 1
ATOM 3460 C CA . VAL A 1 453 ? -10.195 5.235 -18.885 1.00 94.38 453 VAL A CA 1
ATOM 3461 C C . VAL A 1 453 ? -11.489 5.411 -18.098 1.00 94.38 453 VAL A C 1
ATOM 3463 O O . VAL A 1 453 ? -12.117 6.463 -18.176 1.00 94.38 453 VAL A O 1
ATOM 3466 N N . HIS A 1 454 ? -11.888 4.397 -17.329 1.00 93.00 454 HIS A N 1
ATOM 3467 C CA . HIS A 1 454 ? -12.998 4.494 -16.392 1.00 93.00 454 HIS A CA 1
ATOM 3468 C C . HIS A 1 454 ? -12.755 3.607 -15.176 1.00 93.00 454 HIS A C 1
ATOM 3470 O O . HIS A 1 454 ? -12.307 2.468 -15.324 1.00 93.00 454 HIS A O 1
ATOM 3476 N N . SER A 1 455 ? -13.078 4.127 -13.994 1.00 89.44 455 SER A N 1
ATOM 3477 C CA . SER A 1 455 ? -12.660 3.560 -12.714 1.00 89.44 455 SER A CA 1
ATOM 3478 C C . SER A 1 455 ? -13.795 3.561 -11.705 1.00 89.44 455 SER A C 1
ATOM 3480 O O . SER A 1 455 ? -14.166 4.609 -11.190 1.00 89.44 455 SER A O 1
ATOM 3482 N N . GLU A 1 456 ? -14.292 2.388 -11.343 1.00 86.31 456 GLU A N 1
ATOM 3483 C CA . GLU A 1 456 ? -15.209 2.242 -10.213 1.00 86.31 456 GLU A CA 1
ATOM 3484 C C . GLU A 1 456 ? -14.512 1.538 -9.046 1.00 86.31 456 GLU A C 1
ATOM 3486 O O . GLU A 1 456 ? -13.565 0.769 -9.244 1.00 86.31 456 GLU A O 1
ATOM 3491 N N . PHE A 1 457 ? -14.964 1.801 -7.815 1.00 80.19 457 PHE A N 1
ATOM 3492 C CA . PHE A 1 457 ? -14.375 1.195 -6.619 1.00 80.19 457 PHE A CA 1
ATOM 3493 C C . PHE A 1 457 ? -14.332 -0.327 -6.725 1.00 80.19 457 PHE A C 1
ATOM 3495 O O . PHE A 1 457 ? -15.271 -0.960 -7.203 1.00 80.19 457 PHE A O 1
ATOM 3502 N N . ALA A 1 458 ? -13.213 -0.908 -6.293 1.00 77.00 458 ALA A N 1
ATOM 3503 C CA . ALA A 1 458 ? -12.966 -2.341 -6.357 1.00 77.00 458 ALA A CA 1
ATOM 3504 C C . ALA A 1 458 ? -12.980 -2.946 -7.780 1.00 77.00 458 ALA A C 1
ATOM 3506 O O . ALA A 1 458 ? -12.898 -4.168 -7.936 1.00 77.00 458 ALA A O 1
ATOM 3507 N N . GLY A 1 459 ? -13.011 -2.117 -8.831 1.00 84.81 459 GLY A N 1
ATOM 3508 C CA . GLY A 1 459 ? -12.737 -2.546 -10.196 1.00 84.81 459 GLY A CA 1
ATOM 3509 C C . GLY A 1 459 ? -11.317 -3.100 -10.285 1.00 84.81 459 GLY A C 1
ATOM 3510 O O . GLY A 1 459 ? -10.364 -2.460 -9.833 1.00 84.81 459 GLY A O 1
ATOM 3511 N N . THR A 1 460 ? -11.175 -4.306 -10.838 1.00 87.19 460 THR A N 1
ATOM 3512 C CA . THR A 1 460 ? -9.879 -4.985 -10.942 1.00 87.19 460 THR A CA 1
ATOM 3513 C C . THR A 1 460 ? -9.684 -5.678 -12.282 1.00 87.19 460 THR A C 1
ATOM 3515 O O . THR A 1 460 ? -10.601 -6.319 -12.799 1.00 87.19 460 THR A O 1
ATOM 3518 N N . LEU A 1 461 ? -8.465 -5.588 -12.810 1.00 91.06 461 LEU A N 1
ATOM 3519 C CA . LEU A 1 461 ? -8.004 -6.301 -13.998 1.00 91.06 461 LEU A CA 1
ATOM 3520 C C . LEU A 1 461 ? -6.703 -7.030 -13.667 1.00 91.06 461 LEU A C 1
ATOM 3522 O O . LEU A 1 461 ? -5.751 -6.405 -13.208 1.00 91.06 461 LEU A O 1
ATOM 3526 N N . ASP A 1 462 ? -6.653 -8.318 -13.977 1.00 91.00 462 ASP A N 1
ATOM 3527 C CA . ASP A 1 462 ? -5.460 -9.147 -13.870 1.00 91.00 462 ASP A CA 1
ATOM 3528 C C . ASP A 1 462 ? -5.008 -9.552 -15.279 1.00 91.00 462 ASP A C 1
ATOM 3530 O O . ASP A 1 462 ? -5.806 -10.041 -16.083 1.00 91.00 462 ASP A O 1
ATOM 3534 N N . VAL A 1 463 ? -3.718 -9.382 -15.572 1.00 92.94 463 VAL A N 1
ATOM 3535 C CA . VAL A 1 463 ? -3.066 -9.930 -16.768 1.00 92.94 463 VAL A CA 1
ATOM 3536 C C . VAL A 1 463 ? -1.966 -10.860 -16.290 1.00 92.94 463 VAL A C 1
ATOM 3538 O O . VAL A 1 463 ? -0.953 -10.410 -15.752 1.00 92.94 463 VAL A O 1
ATOM 3541 N N . ALA A 1 464 ? -2.181 -12.164 -16.442 1.00 92.00 464 ALA A N 1
ATOM 3542 C CA . ALA A 1 464 ? -1.329 -13.175 -15.836 1.00 92.00 464 ALA A CA 1
ATOM 3543 C C . ALA A 1 464 ? -1.043 -14.348 -16.771 1.00 92.00 464 ALA A C 1
ATOM 3545 O O . ALA A 1 464 ? -1.890 -14.783 -17.543 1.00 92.00 464 ALA A O 1
ATOM 3546 N N . ILE A 1 465 ? 0.149 -14.909 -16.630 1.00 91.69 465 ILE A N 1
ATOM 3547 C CA . ILE A 1 465 ? 0.521 -16.220 -17.138 1.00 91.69 465 ILE A CA 1
ATOM 3548 C C . ILE A 1 465 ? 0.163 -17.236 -16.063 1.00 91.69 465 ILE A C 1
ATOM 3550 O O . ILE A 1 465 ? 0.590 -17.119 -14.910 1.00 91.69 465 ILE A O 1
ATOM 3554 N N . ARG A 1 466 ? -0.628 -18.230 -16.451 1.00 91.12 466 ARG A N 1
ATOM 3555 C CA . ARG A 1 466 ? -1.107 -19.296 -15.578 1.00 91.12 466 ARG A CA 1
ATOM 3556 C C . ARG A 1 466 ? -0.581 -20.649 -16.004 1.00 91.12 466 ARG A C 1
ATOM 3558 O O . ARG A 1 466 ? -0.494 -20.928 -17.202 1.00 91.12 466 ARG A O 1
ATOM 3565 N N . ALA A 1 467 ? -0.268 -21.481 -15.018 1.00 89.19 467 ALA A N 1
ATOM 3566 C CA . ALA A 1 467 ? 0.001 -22.893 -15.245 1.00 89.19 467 ALA A CA 1
ATOM 3567 C C . ALA A 1 467 ? -1.303 -23.668 -15.499 1.00 89.19 467 ALA A C 1
ATOM 3569 O O . ALA A 1 467 ? -2.409 -23.150 -15.325 1.00 89.19 467 ALA A O 1
ATOM 3570 N N . ALA A 1 468 ? -1.169 -24.929 -15.913 1.00 86.88 468 ALA A N 1
ATOM 3571 C CA . ALA A 1 468 ? -2.297 -25.800 -16.242 1.00 86.88 468 ALA A CA 1
ATOM 3572 C C . ALA A 1 468 ? -3.249 -26.070 -15.058 1.00 86.88 468 ALA A C 1
ATOM 3574 O O . ALA A 1 468 ? -4.426 -26.350 -15.274 1.00 86.88 468 ALA A O 1
ATOM 3575 N N . ASP A 1 469 ? -2.763 -25.969 -13.818 1.00 86.50 469 ASP A N 1
ATOM 3576 C CA . ASP A 1 469 ? -3.569 -26.083 -12.594 1.00 86.50 469 ASP A CA 1
ATOM 3577 C C . ASP A 1 469 ? -4.322 -24.785 -12.231 1.00 86.50 469 ASP A C 1
ATOM 3579 O O . ASP A 1 469 ? -5.087 -24.756 -11.269 1.00 86.50 469 ASP A O 1
ATOM 3583 N N . GLY A 1 470 ? -4.132 -23.718 -13.013 1.00 85.19 470 GLY A N 1
ATOM 3584 C CA . GLY A 1 470 ? -4.740 -22.407 -12.813 1.00 85.19 470 GLY A CA 1
ATOM 3585 C C . GLY A 1 470 ? -3.943 -21.462 -11.913 1.00 85.19 470 GLY A C 1
ATOM 3586 O O . GLY A 1 470 ? -4.327 -20.291 -11.814 1.00 85.19 470 GLY A O 1
ATOM 3587 N N . SER A 1 471 ? -2.842 -21.912 -11.302 1.00 84.56 471 SER A N 1
ATOM 3588 C CA . SER A 1 471 ? -1.985 -21.067 -10.461 1.00 84.56 471 SER A CA 1
ATOM 3589 C C . SER A 1 471 ? -1.390 -19.900 -11.251 1.00 84.56 471 SER A C 1
ATOM 3591 O O . SER A 1 471 ? -1.101 -20.012 -12.450 1.00 84.56 471 SER A O 1
ATOM 3593 N N . ARG A 1 472 ? -1.245 -18.742 -10.595 1.00 86.12 472 ARG A N 1
ATOM 3594 C CA . ARG A 1 472 ? -0.644 -17.551 -11.216 1.00 86.12 472 ARG A CA 1
ATOM 3595 C C . ARG A 1 472 ? 0.861 -17.643 -11.102 1.00 86.12 472 ARG A C 1
ATOM 3597 O O . ARG A 1 472 ? 1.408 -17.673 -10.008 1.00 86.12 472 ARG A O 1
ATOM 3604 N N . ILE A 1 473 ? 1.532 -17.623 -12.241 1.00 85.38 473 ILE A N 1
ATOM 3605 C CA . ILE A 1 473 ? 2.986 -17.720 -12.294 1.00 85.38 473 ILE A CA 1
ATOM 3606 C C . ILE A 1 473 ? 3.606 -16.334 -12.298 1.00 85.38 473 ILE A C 1
ATOM 3608 O O . ILE A 1 473 ? 4.486 -16.035 -11.493 1.00 85.38 473 ILE A O 1
ATOM 3612 N N . ALA A 1 474 ? 3.114 -15.478 -13.188 1.00 87.38 474 ALA A N 1
ATOM 3613 C CA . ALA A 1 474 ? 3.641 -14.141 -13.382 1.00 87.38 474 ALA A CA 1
ATOM 3614 C C . ALA A 1 474 ? 2.599 -13.229 -14.013 1.00 87.38 474 ALA A C 1
ATOM 3616 O O . ALA A 1 474 ? 1.750 -13.697 -14.764 1.00 87.38 474 ALA A O 1
ATOM 3617 N N . GLY A 1 475 ? 2.685 -11.930 -13.775 1.00 90.31 475 GLY A N 1
ATOM 3618 C CA . GLY A 1 475 ? 1.749 -10.977 -14.339 1.00 90.31 475 GLY A CA 1
ATOM 3619 C C . GLY A 1 475 ? 1.712 -9.678 -13.566 1.00 90.31 475 GLY A C 1
ATOM 3620 O O . GLY A 1 475 ? 2.547 -9.410 -12.700 1.00 90.31 475 GLY A O 1
ATOM 3621 N N . PHE A 1 476 ? 0.698 -8.888 -13.863 1.00 90.50 476 PHE A N 1
ATOM 3622 C CA . PHE A 1 476 ? 0.393 -7.670 -13.138 1.00 90.50 476 PHE A CA 1
ATOM 3623 C C . PHE A 1 476 ? -1.114 -7.549 -12.936 1.00 90.50 476 PHE A C 1
ATOM 3625 O O . PHE A 1 476 ? -1.915 -8.203 -13.607 1.00 90.50 476 PHE A O 1
ATOM 3632 N N . TRP A 1 477 ? -1.489 -6.715 -11.982 1.00 89.44 477 TRP A N 1
ATOM 3633 C CA . TRP A 1 477 ? -2.869 -6.409 -11.659 1.00 89.44 477 TRP A CA 1
ATOM 3634 C C . TRP A 1 477 ? -3.046 -4.904 -11.541 1.00 89.44 477 TRP A C 1
ATOM 3636 O O . TRP A 1 477 ? -2.121 -4.188 -11.159 1.00 89.44 477 TRP A O 1
ATOM 3646 N N . ILE A 1 478 ? -4.252 -4.439 -11.837 1.00 89.31 478 ILE A N 1
ATOM 3647 C CA . ILE A 1 478 ? -4.706 -3.071 -11.605 1.00 89.31 478 ILE A CA 1
ATOM 3648 C C . ILE A 1 478 ? -5.936 -3.163 -10.716 1.00 89.31 478 ILE A C 1
ATOM 3650 O O . ILE A 1 478 ? -6.827 -3.970 -10.977 1.00 89.31 478 ILE A O 1
ATOM 3654 N N . SER A 1 479 ? -5.988 -2.359 -9.659 1.00 86.62 479 SER A N 1
ATOM 3655 C CA . SER A 1 479 ? -7.171 -2.224 -8.816 1.00 86.62 479 SER A CA 1
ATOM 3656 C C . SER A 1 479 ? -7.455 -0.773 -8.506 1.00 86.62 479 SER A C 1
ATOM 3658 O O . SER A 1 479 ? -6.533 -0.022 -8.201 1.00 86.62 479 SER A O 1
ATOM 3660 N N . VAL A 1 480 ? -8.728 -0.417 -8.462 1.00 83.62 480 VAL A N 1
ATOM 3661 C CA . VAL A 1 480 ? -9.165 0.870 -7.928 1.00 83.62 480 VAL A CA 1
ATOM 3662 C C . VAL A 1 480 ? -9.473 0.704 -6.446 1.00 83.62 480 VAL A C 1
ATOM 3664 O O . VAL A 1 480 ? -10.284 -0.140 -6.055 1.00 83.62 480 VAL A O 1
ATOM 3667 N N . ARG A 1 481 ? -8.822 1.516 -5.619 1.00 77.81 481 ARG A N 1
ATOM 3668 C CA . ARG A 1 481 ? -9.068 1.640 -4.182 1.00 77.81 481 ARG A CA 1
ATOM 3669 C C . ARG A 1 481 ? -9.515 3.060 -3.843 1.00 77.81 481 ARG A C 1
ATOM 3671 O O . ARG A 1 481 ? -9.600 3.920 -4.714 1.00 77.81 481 ARG A O 1
ATOM 3678 N N . GLY A 1 482 ? -9.804 3.285 -2.570 1.00 72.56 482 GLY A N 1
ATOM 3679 C CA . GLY A 1 482 ? -10.228 4.570 -2.025 1.00 72.56 482 GLY A CA 1
ATOM 3680 C C . GLY A 1 482 ? -11.687 4.541 -1.592 1.00 72.56 482 GLY A C 1
ATOM 3681 O O . GLY A 1 482 ? -12.320 3.488 -1.597 1.00 72.56 482 GLY A O 1
ATOM 3682 N N . GLY A 1 483 ? -12.200 5.705 -1.220 1.00 68.69 483 GLY A N 1
ATOM 3683 C CA . GLY A 1 483 ? -13.593 5.937 -0.863 1.00 68.69 483 GLY A CA 1
ATOM 3684 C C . GLY A 1 483 ? -13.852 7.427 -0.743 1.00 68.69 483 GLY A C 1
ATOM 3685 O O . GLY A 1 483 ? -12.963 8.240 -0.969 1.00 68.69 483 GLY A O 1
ATOM 3686 N N . GLY A 1 484 ? -15.087 7.816 -0.435 1.00 69.56 484 GLY A N 1
ATOM 3687 C CA . GLY A 1 484 ? -15.337 9.227 -0.150 1.00 69.56 484 GLY A CA 1
ATOM 3688 C C . GLY A 1 484 ? -15.145 10.194 -1.311 1.00 69.56 484 GLY A C 1
ATOM 3689 O O . GLY A 1 484 ? -14.709 11.319 -1.081 1.00 69.56 484 GLY A O 1
ATOM 3690 N N . GLU A 1 485 ? -15.447 9.741 -2.534 1.00 73.62 485 GLU A N 1
ATOM 3691 C CA . GLU A 1 485 ? -15.154 10.414 -3.816 1.00 73.62 485 GLU A CA 1
ATOM 3692 C C . GLU A 1 485 ? -13.667 10.479 -4.197 1.00 73.62 485 GLU A C 1
ATOM 3694 O O . GLU A 1 485 ? -13.337 11.015 -5.252 1.00 73.62 485 GLU A O 1
ATOM 3699 N N . LEU A 1 486 ? -12.773 9.905 -3.388 1.00 74.06 486 LEU A N 1
ATOM 3700 C CA . LEU A 1 486 ? -11.355 9.786 -3.705 1.00 74.06 486 LEU A CA 1
ATOM 3701 C C . LEU A 1 486 ? -11.065 8.389 -4.243 1.00 74.06 486 LEU A C 1
ATOM 3703 O O . LEU A 1 486 ? -11.338 7.382 -3.590 1.00 74.06 486 LEU A O 1
ATOM 3707 N N . TYR A 1 487 ? -10.506 8.349 -5.446 1.00 78.75 487 TYR A N 1
ATOM 3708 C CA . TYR A 1 487 ? -10.131 7.126 -6.143 1.00 78.75 487 TYR A CA 1
ATOM 3709 C C . TYR A 1 487 ? -8.617 7.048 -6.208 1.00 78.75 487 TYR A C 1
ATOM 3711 O O . TYR A 1 487 ? -7.948 8.051 -6.431 1.00 78.75 487 TYR A O 1
ATOM 3719 N N . GLU A 1 488 ? -8.077 5.854 -6.044 1.00 82.19 488 GLU A N 1
ATOM 3720 C CA . GLU A 1 488 ? -6.662 5.578 -6.210 1.00 82.19 488 GLU A CA 1
ATOM 3721 C C . GLU A 1 488 ? -6.503 4.364 -7.114 1.00 82.19 488 GLU A C 1
ATOM 3723 O O . GLU A 1 488 ? -7.027 3.285 -6.830 1.00 82.19 488 GLU A O 1
ATOM 3728 N N . HIS A 1 489 ? -5.767 4.517 -8.208 1.00 85.94 489 HIS A N 1
ATOM 3729 C CA . HIS A 1 489 ? -5.310 3.367 -8.972 1.00 85.94 489 HIS A CA 1
ATOM 3730 C C . HIS A 1 489 ? -4.096 2.770 -8.304 1.00 85.94 489 HIS A C 1
ATOM 3732 O O . HIS A 1 489 ? -3.077 3.435 -8.149 1.00 85.94 489 HIS A O 1
ATOM 3738 N N . GLN A 1 490 ? -4.182 1.489 -7.991 1.00 84.19 490 GLN A N 1
ATOM 3739 C CA . GLN A 1 490 ? -3.033 0.693 -7.621 1.00 84.19 490 GLN A CA 1
ATOM 3740 C C . GLN A 1 490 ? -2.712 -0.261 -8.752 1.00 84.19 490 GLN A C 1
ATOM 3742 O O . GLN A 1 490 ? -3.580 -0.993 -9.227 1.00 84.19 490 GLN A O 1
ATOM 3747 N N . ILE A 1 491 ? -1.451 -0.274 -9.152 1.00 85.75 491 ILE A N 1
ATOM 3748 C CA . ILE A 1 491 ? -0.916 -1.259 -10.076 1.00 85.75 491 ILE A CA 1
ATOM 3749 C C . ILE A 1 491 ? 0.159 -2.049 -9.359 1.00 85.75 491 ILE A C 1
ATOM 3751 O O . ILE A 1 491 ? 0.961 -1.484 -8.617 1.00 85.75 491 ILE A O 1
ATOM 3755 N N . GLY A 1 492 ? 0.167 -3.361 -9.537 1.00 85.19 492 GLY A N 1
ATOM 3756 C CA . GLY A 1 492 ? 1.094 -4.225 -8.831 1.00 85.19 492 GLY A CA 1
ATOM 3757 C C . GLY A 1 492 ? 1.386 -5.514 -9.568 1.00 85.19 492 GLY A C 1
ATOM 3758 O O . GLY A 1 492 ? 0.829 -5.798 -10.625 1.00 85.19 492 GLY A O 1
ATOM 3759 N N . CYS A 1 493 ? 2.277 -6.303 -8.991 1.00 85.69 493 CYS A N 1
ATOM 3760 C CA . CYS A 1 493 ? 2.778 -7.527 -9.599 1.00 85.69 493 CYS A CA 1
ATOM 3761 C C . CYS A 1 493 ? 2.022 -8.753 -9.081 1.00 85.69 493 CYS A C 1
ATOM 3763 O O . CYS A 1 493 ? 1.591 -8.805 -7.924 1.00 85.69 493 CYS A O 1
ATOM 3765 N N . LEU A 1 494 ? 1.866 -9.740 -9.959 1.00 82.81 494 LEU A N 1
ATOM 3766 C CA . LEU A 1 494 ? 1.423 -11.095 -9.646 1.00 82.81 494 LEU A CA 1
ATOM 3767 C C . LEU A 1 494 ? 2.633 -11.999 -9.875 1.00 82.81 494 LEU A C 1
ATOM 3769 O O . LEU A 1 494 ? 3.003 -12.207 -11.022 1.00 82.81 494 LEU A O 1
ATOM 3773 N N . LEU A 1 495 ? 3.289 -12.492 -8.829 1.00 77.06 495 LEU A N 1
ATOM 3774 C CA . LEU A 1 495 ? 4.482 -13.332 -8.969 1.00 77.06 495 LEU A CA 1
ATOM 3775 C C . LEU A 1 495 ? 4.375 -14.517 -8.018 1.00 77.06 495 LEU A C 1
ATOM 3777 O O . LEU A 1 495 ? 4.729 -14.384 -6.856 1.00 77.06 495 LEU A O 1
ATOM 3781 N N . ASN A 1 496 ? 3.909 -15.663 -8.522 1.00 71.06 496 ASN A N 1
ATOM 3782 C CA . ASN A 1 496 ? 3.527 -16.836 -7.727 1.00 71.06 496 ASN A CA 1
ATOM 3783 C C . ASN A 1 496 ? 2.415 -16.529 -6.688 1.00 71.06 496 ASN A C 1
ATOM 3785 O O . ASN A 1 496 ? 2.394 -15.483 -6.045 1.00 71.06 496 ASN A O 1
ATOM 3789 N N . ASP A 1 497 ? 1.482 -17.452 -6.459 1.00 64.38 497 ASP A N 1
ATOM 3790 C CA . ASP A 1 497 ? 0.377 -17.259 -5.498 1.00 64.38 497 ASP A CA 1
ATOM 3791 C C . ASP A 1 497 ? 0.856 -17.131 -4.030 1.00 64.38 497 ASP A C 1
ATOM 3793 O O . ASP A 1 497 ? 0.083 -16.792 -3.136 1.00 64.38 497 ASP A O 1
ATOM 3797 N N . SER A 1 498 ? 2.143 -17.384 -3.773 1.00 44.91 498 SER A N 1
ATOM 3798 C CA . SER A 1 498 ? 2.765 -17.396 -2.444 1.00 44.91 498 SER A CA 1
ATOM 3799 C C . SER A 1 498 ? 3.628 -16.168 -2.119 1.00 44.91 498 SER A C 1
ATOM 3801 O O . SER A 1 498 ? 4.079 -16.038 -0.977 1.00 44.91 498 SER A O 1
ATOM 3803 N N . VAL A 1 499 ? 3.850 -15.251 -3.069 1.00 47.31 499 VAL A N 1
ATOM 3804 C CA . VAL A 1 499 ? 4.588 -14.002 -2.826 1.00 47.31 499 VAL A CA 1
ATOM 3805 C C . VAL A 1 499 ? 3.598 -12.844 -2.865 1.00 47.31 499 VAL A C 1
ATOM 3807 O O . VAL A 1 499 ? 2.870 -12.657 -3.835 1.00 47.31 499 VAL A O 1
ATOM 3810 N N . GLY A 1 500 ? 3.520 -12.100 -1.761 1.00 49.84 500 GLY A N 1
ATOM 3811 C CA . GLY A 1 500 ? 2.543 -11.029 -1.581 1.00 49.84 500 GLY A CA 1
ATOM 3812 C C . GLY A 1 500 ? 2.523 -10.018 -2.732 1.00 49.84 500 GLY A C 1
ATOM 3813 O O . GLY A 1 500 ? 3.514 -9.790 -3.421 1.00 49.84 500 GLY A O 1
ATOM 3814 N N . HIS A 1 501 ? 1.367 -9.386 -2.917 1.00 61.78 501 HIS A N 1
ATOM 3815 C CA . HIS A 1 501 ? 1.152 -8.374 -3.944 1.00 61.78 501 HIS A CA 1
ATOM 3816 C C . HIS A 1 501 ? 2.038 -7.147 -3.703 1.00 61.78 501 HIS A C 1
ATOM 3818 O O . HIS A 1 501 ? 1.745 -6.326 -2.834 1.00 61.78 501 HIS A O 1
ATOM 3824 N N . GLY A 1 502 ? 3.109 -7.010 -4.483 1.00 65.12 502 GLY A N 1
ATOM 3825 C CA . GLY A 1 502 ? 3.901 -5.787 -4.523 1.00 65.12 502 GLY A CA 1
ATOM 3826 C C . GLY A 1 502 ? 3.164 -4.710 -5.314 1.00 65.12 502 GLY A C 1
ATOM 3827 O O . GLY A 1 502 ? 2.869 -4.918 -6.491 1.00 65.12 502 GLY A O 1
ATOM 3828 N N . ILE A 1 503 ? 2.848 -3.581 -4.679 1.00 72.56 503 ILE A N 1
ATOM 3829 C CA . ILE A 1 503 ? 2.325 -2.393 -5.363 1.00 72.56 503 ILE A CA 1
ATOM 3830 C C . ILE A 1 503 ? 3.512 -1.693 -6.040 1.00 72.56 503 ILE A C 1
ATOM 3832 O O . ILE A 1 503 ? 4.539 -1.416 -5.413 1.00 72.56 503 ILE A O 1
ATOM 3836 N N . LEU A 1 504 ? 3.400 -1.491 -7.352 1.00 72.19 504 LEU A N 1
ATOM 3837 C CA . LEU A 1 504 ? 4.360 -0.754 -8.172 1.00 72.19 504 LEU A CA 1
ATOM 3838 C C . LEU A 1 504 ? 4.109 0.747 -8.086 1.00 72.19 504 LEU A C 1
ATOM 3840 O O . LEU A 1 504 ? 5.052 1.512 -7.933 1.00 72.19 504 LEU A O 1
ATOM 3844 N N . ALA A 1 505 ? 2.848 1.154 -8.190 1.00 75.62 505 ALA A N 1
ATOM 3845 C CA . ALA A 1 505 ? 2.450 2.543 -8.055 1.00 75.62 505 ALA A CA 1
ATOM 3846 C C . ALA A 1 505 ? 1.025 2.640 -7.515 1.00 75.62 505 ALA A C 1
ATOM 3848 O O . ALA A 1 505 ? 0.175 1.793 -7.805 1.00 75.62 505 ALA A O 1
ATOM 3849 N N . ALA A 1 506 ? 0.793 3.709 -6.764 1.00 76.75 506 ALA A N 1
ATOM 3850 C CA . ALA A 1 506 ? -0.501 4.139 -6.273 1.00 76.75 506 ALA A CA 1
ATOM 3851 C C . ALA A 1 506 ? -0.707 5.584 -6.740 1.00 76.75 506 ALA A C 1
ATOM 3853 O O . ALA A 1 506 ? 0.137 6.442 -6.478 1.00 76.75 506 ALA A O 1
ATOM 3854 N N . ARG A 1 507 ? -1.779 5.848 -7.489 1.00 79.19 507 ARG A N 1
ATOM 3855 C CA . ARG A 1 507 ? -2.044 7.165 -8.071 1.00 79.19 507 ARG A CA 1
ATOM 3856 C C . ARG A 1 507 ? -3.445 7.646 -7.704 1.00 79.19 507 ARG A C 1
ATOM 3858 O O . ARG A 1 507 ? -4.409 7.023 -8.152 1.00 79.19 507 ARG A O 1
ATOM 3865 N N . PRO A 1 508 ? -3.579 8.749 -6.948 1.00 80.31 508 PRO A N 1
ATOM 3866 C CA . PRO A 1 508 ? -4.879 9.352 -6.707 1.00 80.31 508 PRO A CA 1
ATOM 3867 C C . PRO A 1 508 ? -5.442 9.926 -8.011 1.00 80.31 508 PRO A C 1
ATOM 3869 O O . PRO A 1 508 ? -4.701 10.472 -8.831 1.00 80.31 508 PRO A O 1
ATOM 3872 N N . LEU A 1 509 ? -6.754 9.817 -8.179 1.00 81.50 509 LEU A N 1
ATOM 3873 C CA . LEU A 1 509 ? -7.503 10.389 -9.287 1.00 81.50 509 LEU A CA 1
ATOM 3874 C C . LEU A 1 509 ? -8.384 11.522 -8.789 1.00 81.50 509 LEU A C 1
ATOM 3876 O O . LEU A 1 509 ? -8.899 11.515 -7.670 1.00 81.50 509 LEU A O 1
ATOM 3880 N N . THR A 1 510 ? -8.625 12.461 -9.685 1.00 80.62 510 THR A N 1
ATOM 3881 C CA . THR A 1 510 ? -9.574 13.552 -9.487 1.00 80.62 510 THR A CA 1
ATOM 3882 C C . THR A 1 510 ? -11.011 13.155 -9.824 1.00 80.62 510 THR A C 1
ATOM 3884 O O . THR A 1 510 ? -11.944 13.706 -9.242 1.00 80.62 510 THR A O 1
ATOM 3887 N N . THR A 1 511 ? -11.201 12.219 -10.762 1.00 85.00 511 THR A N 1
ATOM 3888 C CA . THR A 1 511 ? -12.509 11.759 -11.266 1.00 85.00 511 THR A CA 1
ATOM 3889 C C . THR A 1 511 ? -12.442 10.289 -11.690 1.00 85.00 511 THR A C 1
ATOM 3891 O O . THR A 1 511 ? -11.352 9.761 -11.913 1.00 85.00 511 THR A O 1
ATOM 3894 N N . VAL A 1 512 ? -13.595 9.626 -11.832 1.00 88.19 512 VAL A N 1
ATOM 3895 C CA . VAL A 1 512 ? -13.657 8.221 -12.287 1.00 88.19 512 VAL A CA 1
ATOM 3896 C C . VAL A 1 512 ? -13.287 8.059 -13.760 1.00 88.19 512 VAL A C 1
ATOM 3898 O O . VAL A 1 512 ? -12.864 6.980 -14.167 1.00 88.19 512 VAL A O 1
ATOM 3901 N N . GLU A 1 513 ? -13.414 9.125 -14.550 1.00 91.75 513 GLU A N 1
ATOM 3902 C CA . GLU A 1 513 ? -13.054 9.197 -15.968 1.00 91.75 513 GLU A CA 1
ATOM 3903 C C . GLU A 1 513 ? -11.621 9.700 -16.214 1.00 91.75 513 GLU A C 1
ATOM 3905 O O . GLU A 1 513 ? -11.236 9.926 -17.365 1.00 91.75 513 GLU A O 1
ATOM 3910 N N . GLU A 1 514 ? -10.817 9.916 -15.165 1.00 90.25 514 GLU A N 1
ATOM 3911 C CA . GLU A 1 514 ? -9.424 10.320 -15.349 1.00 90.25 514 GLU A CA 1
ATOM 3912 C C . GLU A 1 514 ? -8.646 9.210 -16.065 1.00 90.25 514 GLU A C 1
ATOM 3914 O O . GLU A 1 514 ? -8.506 8.093 -15.564 1.00 90.25 514 GLU A O 1
ATOM 3919 N N . ARG A 1 515 ? -8.109 9.543 -17.245 1.00 92.06 515 ARG A N 1
ATOM 3920 C CA . ARG A 1 515 ? -7.258 8.636 -18.007 1.00 92.06 515 ARG A CA 1
ATOM 3921 C C . ARG A 1 515 ? -5.888 8.513 -17.349 1.00 92.06 515 ARG A C 1
ATOM 3923 O O . ARG A 1 515 ? -5.184 9.512 -17.195 1.00 92.06 515 ARG A O 1
ATOM 3930 N N . VAL A 1 516 ? -5.470 7.278 -17.081 1.00 89.69 516 VAL A N 1
ATOM 3931 C CA . VAL A 1 516 ? -4.122 6.968 -16.596 1.00 89.69 516 VAL A CA 1
ATOM 3932 C C . VAL A 1 516 ? -3.470 5.921 -17.486 1.00 89.69 516 VAL A C 1
ATOM 3934 O O . VAL A 1 516 ? -3.956 4.798 -17.598 1.00 89.69 516 VAL A O 1
ATOM 3937 N N . ASP A 1 517 ? -2.359 6.297 -18.115 1.00 90.44 517 ASP A N 1
ATOM 3938 C CA . ASP A 1 517 ? -1.561 5.408 -18.953 1.00 90.44 517 ASP A CA 1
ATOM 3939 C C . ASP A 1 517 ? -0.517 4.654 -18.110 1.00 90.44 517 ASP A C 1
ATOM 3941 O O . ASP A 1 517 ? 0.208 5.247 -17.307 1.00 90.44 517 ASP A O 1
ATOM 3945 N N . TYR A 1 518 ? -0.412 3.347 -18.338 1.00 88.56 518 TYR A N 1
ATOM 3946 C CA . TYR A 1 518 ? 0.556 2.450 -17.721 1.00 88.56 518 TYR A CA 1
ATOM 3947 C C . TYR A 1 518 ? 1.343 1.690 -18.792 1.00 88.56 518 TYR A C 1
ATOM 3949 O O . TYR A 1 518 ? 0.785 1.186 -19.767 1.00 88.56 518 TYR A O 1
ATOM 3957 N N . ASP A 1 519 ? 2.649 1.559 -18.574 1.00 87.44 519 ASP A N 1
ATOM 3958 C CA . ASP A 1 519 ? 3.530 0.693 -19.358 1.00 87.44 519 ASP A CA 1
ATOM 3959 C C . ASP A 1 519 ? 4.233 -0.255 -18.383 1.00 87.44 519 ASP A C 1
ATOM 3961 O O . ASP A 1 519 ? 5.098 0.154 -17.605 1.00 87.44 519 ASP A O 1
ATOM 3965 N N . VAL A 1 520 ? 3.773 -1.503 -18.353 1.00 88.62 520 VAL A N 1
ATOM 3966 C CA . VAL A 1 520 ? 4.149 -2.506 -17.355 1.00 88.62 520 VAL A CA 1
ATOM 3967 C C . VAL A 1 520 ? 4.980 -3.587 -18.003 1.00 88.62 520 VAL A C 1
ATOM 3969 O O . VAL A 1 520 ? 4.678 -4.065 -19.096 1.00 88.62 520 VAL A O 1
ATOM 3972 N N . ARG A 1 521 ? 5.996 -4.040 -17.277 1.00 88.25 521 ARG A N 1
ATOM 3973 C CA . ARG A 1 521 ? 6.808 -5.176 -17.670 1.00 88.25 521 ARG A CA 1
ATOM 3974 C C . ARG A 1 521 ? 6.965 -6.174 -16.547 1.00 88.25 521 ARG A C 1
ATOM 3976 O O . ARG A 1 521 ? 7.277 -5.787 -15.428 1.00 88.25 521 ARG A O 1
ATOM 3983 N N . VAL A 1 522 ? 6.871 -7.450 -16.895 1.00 89.19 522 VAL A N 1
ATOM 3984 C CA . VAL A 1 522 ? 7.248 -8.572 -16.039 1.00 89.19 522 VAL A CA 1
ATOM 3985 C C . VAL A 1 522 ? 8.276 -9.421 -16.778 1.00 89.19 522 VAL A C 1
ATOM 3987 O O . VAL A 1 522 ? 8.022 -9.865 -17.894 1.00 89.19 522 VAL A O 1
ATOM 3990 N N . THR A 1 523 ? 9.432 -9.645 -16.164 1.00 87.38 523 THR A N 1
ATOM 3991 C CA . THR A 1 523 ? 10.511 -10.493 -16.682 1.00 87.38 523 THR A CA 1
ATOM 3992 C C . THR A 1 523 ? 10.645 -11.709 -15.773 1.00 87.38 523 THR A C 1
ATOM 3994 O O . THR A 1 523 ? 10.800 -11.562 -14.565 1.00 87.38 523 THR A O 1
ATOM 3997 N N . LEU A 1 524 ? 10.603 -12.910 -16.343 1.00 87.38 524 LEU A N 1
ATOM 3998 C CA . LEU A 1 524 ? 10.847 -14.175 -15.654 1.00 87.38 524 LEU A CA 1
ATOM 3999 C C . LEU A 1 524 ? 12.143 -14.803 -16.147 1.00 87.38 524 LEU A C 1
ATOM 4001 O O . LEU A 1 524 ? 12.339 -14.960 -17.354 1.00 87.38 524 LEU A O 1
ATOM 4005 N N . LEU A 1 525 ? 12.980 -15.228 -15.202 1.00 85.25 525 LEU A N 1
ATOM 4006 C CA . LEU A 1 525 ? 14.241 -15.930 -15.425 1.00 85.25 525 LEU A CA 1
ATOM 4007 C C . LEU A 1 525 ? 14.245 -17.249 -14.639 1.00 85.25 525 LEU A C 1
ATOM 4009 O O . LEU A 1 525 ? 14.791 -17.320 -13.532 1.00 85.25 525 LEU A O 1
ATOM 4013 N N . PRO A 1 526 ? 13.634 -18.312 -15.192 1.00 81.50 526 PRO A N 1
ATOM 4014 C CA . PRO A 1 526 ? 13.411 -19.564 -14.468 1.00 81.50 526 PRO A CA 1
ATOM 4015 C C . PRO A 1 526 ? 14.704 -20.246 -14.041 1.00 81.50 526 PRO A C 1
ATOM 4017 O O . PRO A 1 526 ? 14.812 -20.699 -12.906 1.00 81.50 526 PRO A O 1
ATOM 4020 N N . GLU A 1 527 ? 15.714 -20.252 -14.916 1.00 80.62 527 GLU A N 1
ATOM 4021 C CA . GLU A 1 527 ? 17.025 -20.865 -14.652 1.00 80.62 527 GLU A CA 1
ATOM 4022 C C . GLU A 1 527 ? 17.763 -20.224 -13.466 1.00 80.62 527 GLU A C 1
ATOM 4024 O O . GLU A 1 527 ? 18.695 -20.811 -12.919 1.00 80.62 527 GLU A O 1
ATOM 4029 N N . ARG A 1 528 ? 17.349 -19.021 -13.055 1.00 75.69 528 ARG A N 1
ATOM 4030 C CA . ARG A 1 528 ? 17.924 -18.289 -11.919 1.00 75.69 528 ARG A CA 1
ATOM 4031 C C . ARG A 1 528 ? 17.022 -18.250 -10.706 1.00 75.69 528 ARG A C 1
ATOM 4033 O O . ARG A 1 528 ? 17.429 -17.719 -9.680 1.00 75.69 528 ARG A O 1
ATOM 4040 N N . GLY A 1 529 ? 15.802 -18.759 -10.842 1.00 77.06 529 GLY A N 1
ATOM 4041 C CA . GLY A 1 529 ? 14.766 -18.558 -9.851 1.00 77.06 529 GLY A CA 1
ATOM 4042 C C . GLY A 1 529 ? 14.541 -17.070 -9.584 1.00 77.06 529 GLY A C 1
ATOM 4043 O O . GLY A 1 529 ? 14.514 -16.668 -8.428 1.00 77.06 529 GLY A O 1
ATOM 4044 N N . ALA A 1 530 ? 14.421 -16.240 -10.624 1.00 78.69 530 ALA A N 1
ATOM 4045 C CA . ALA A 1 530 ? 14.250 -14.797 -10.462 1.00 78.69 530 ALA A CA 1
ATOM 4046 C C . ALA A 1 530 ? 13.129 -14.229 -11.331 1.00 78.69 530 ALA A C 1
ATOM 4048 O O . ALA A 1 530 ? 12.864 -14.706 -12.437 1.00 78.69 530 ALA A O 1
ATOM 4049 N N . ALA A 1 531 ? 12.483 -13.185 -10.824 1.00 80.31 531 ALA A N 1
ATOM 4050 C CA . ALA A 1 531 ? 11.484 -12.413 -11.534 1.00 80.31 531 ALA A CA 1
ATOM 4051 C C . ALA A 1 531 ? 11.620 -10.928 -11.204 1.00 80.31 531 ALA A C 1
ATOM 4053 O O . ALA A 1 531 ? 11.837 -10.559 -10.049 1.00 80.31 531 ALA A O 1
ATOM 4054 N N . THR A 1 532 ? 11.436 -10.075 -12.205 1.00 79.75 532 THR A N 1
ATOM 4055 C CA . THR A 1 532 ? 11.322 -8.633 -11.997 1.00 79.75 532 THR A CA 1
ATOM 4056 C C . THR A 1 532 ? 10.030 -8.109 -12.581 1.00 79.75 532 THR A C 1
ATOM 4058 O O . THR A 1 532 ? 9.493 -8.635 -13.555 1.00 79.75 532 THR A O 1
ATOM 4061 N N . CYS A 1 533 ? 9.494 -7.076 -11.952 1.00 83.25 533 CYS A N 1
ATOM 4062 C CA . CYS A 1 533 ? 8.271 -6.435 -12.380 1.00 83.25 533 CYS A CA 1
ATOM 4063 C C . CYS A 1 533 ? 8.424 -4.922 -12.223 1.00 83.25 533 CYS A C 1
ATOM 4065 O O . CYS A 1 533 ? 8.966 -4.440 -11.225 1.00 83.25 533 CYS A O 1
ATOM 4067 N N . ARG A 1 534 ? 8.032 -4.175 -13.255 1.00 80.69 534 ARG A N 1
ATOM 4068 C CA . ARG A 1 534 ? 8.396 -2.769 -13.420 1.00 80.69 534 ARG A CA 1
ATOM 4069 C C . ARG A 1 534 ? 7.272 -1.967 -14.050 1.00 80.69 534 ARG A C 1
ATOM 4071 O O . ARG A 1 534 ? 6.650 -2.423 -15.008 1.00 80.69 534 ARG A O 1
ATOM 4078 N N . LEU A 1 535 ? 7.107 -0.735 -13.575 1.00 81.00 535 LEU A N 1
ATOM 4079 C CA . LEU A 1 535 ? 6.341 0.302 -14.259 1.00 81.00 535 LEU A CA 1
ATOM 4080 C C . LEU A 1 535 ? 7.289 1.275 -14.979 1.00 81.00 535 LEU A C 1
ATOM 4082 O O . LEU A 1 535 ? 8.299 1.684 -14.408 1.00 81.00 535 LEU A O 1
ATOM 4086 N N . ARG A 1 536 ? 6.994 1.649 -16.229 1.00 72.69 536 ARG A N 1
ATOM 4087 C CA . ARG A 1 536 ? 7.755 2.658 -16.983 1.00 72.69 536 ARG A CA 1
ATOM 4088 C C . ARG A 1 536 ? 7.052 4.014 -16.922 1.00 72.69 536 ARG A C 1
ATOM 4090 O O . ARG A 1 536 ? 5.889 4.116 -17.296 1.00 72.69 536 ARG A O 1
ATOM 4097 N N . GLY A 1 537 ? 7.762 5.062 -16.496 1.00 59.56 537 GLY A N 1
ATOM 4098 C CA . GLY A 1 537 ? 7.217 6.421 -16.362 1.00 59.56 537 GLY A CA 1
ATOM 4099 C C . GLY A 1 537 ? 7.782 7.175 -15.153 1.00 59.56 537 GLY A C 1
ATOM 4100 O O . GLY A 1 537 ? 8.716 6.696 -14.524 1.00 59.56 537 GLY A O 1
ATOM 4101 N N . GLY A 1 538 ? 7.224 8.351 -14.837 1.00 45.28 538 GLY A N 1
ATOM 4102 C CA . GLY A 1 538 ? 7.704 9.223 -13.747 1.00 45.28 538 GLY A CA 1
ATOM 4103 C C . GLY A 1 538 ? 7.686 8.590 -12.348 1.00 45.28 538 GLY A C 1
ATOM 4104 O O . GLY A 1 538 ? 8.480 8.992 -11.506 1.00 45.28 538 GLY A O 1
ATOM 4105 N N . ASP A 1 539 ? 6.867 7.554 -12.147 1.00 53.72 539 ASP A N 1
ATOM 4106 C CA . ASP A 1 539 ? 6.749 6.787 -10.898 1.00 53.72 539 ASP A CA 1
ATOM 4107 C C . ASP A 1 539 ? 7.383 5.384 -11.030 1.00 53.72 539 ASP A C 1
ATOM 4109 O O . ASP A 1 539 ? 6.857 4.392 -10.524 1.00 53.72 539 ASP A O 1
ATOM 4113 N N . ALA A 1 540 ? 8.475 5.258 -11.796 1.00 59.16 540 ALA A N 1
ATOM 4114 C CA . ALA A 1 540 ? 9.104 3.972 -12.095 1.00 59.16 540 ALA A CA 1
ATOM 4115 C C . ALA A 1 540 ? 9.617 3.260 -10.830 1.00 59.16 540 ALA A C 1
ATOM 4117 O O . ALA A 1 540 ? 10.716 3.525 -10.346 1.00 59.16 540 ALA A O 1
ATOM 4118 N N . LYS A 1 541 ? 8.849 2.283 -10.341 1.00 66.94 541 LYS A N 1
ATOM 4119 C CA . LYS A 1 541 ? 9.271 1.328 -9.311 1.00 66.94 541 LYS A CA 1
ATOM 4120 C C . LYS A 1 541 ? 9.648 -0.005 -9.948 1.00 66.94 541 LYS A C 1
ATOM 4122 O O . LYS A 1 541 ? 9.038 -0.445 -10.927 1.00 66.94 541 LYS A O 1
ATOM 4127 N N . VAL A 1 542 ? 10.655 -0.650 -9.372 1.00 67.75 542 VAL A N 1
ATOM 4128 C CA . VAL A 1 542 ? 11.054 -2.023 -9.695 1.00 67.75 542 VAL A CA 1
ATOM 4129 C C . VAL A 1 542 ? 10.829 -2.862 -8.467 1.00 67.75 542 VAL A C 1
ATOM 4131 O O . VAL A 1 542 ? 11.222 -2.467 -7.371 1.00 67.75 542 VAL A O 1
ATOM 4134 N N . ILE A 1 543 ? 10.228 -4.023 -8.659 1.00 67.50 543 ILE A N 1
ATOM 4135 C CA . ILE A 1 543 ? 10.158 -5.038 -7.626 1.00 67.50 543 ILE A CA 1
ATOM 4136 C C . ILE A 1 543 ? 10.869 -6.273 -8.161 1.00 67.50 543 ILE A C 1
ATOM 4138 O O . ILE A 1 543 ? 10.534 -6.780 -9.234 1.00 67.50 543 ILE A O 1
ATOM 4142 N N . GLU A 1 544 ? 11.877 -6.718 -7.418 1.00 68.19 544 GLU A N 1
ATOM 4143 C CA . GLU A 1 544 ? 12.635 -7.934 -7.693 1.00 68.19 544 GLU A CA 1
ATOM 4144 C C . GLU A 1 544 ? 12.203 -9.031 -6.721 1.00 68.19 544 GLU A C 1
ATOM 4146 O O . GLU A 1 544 ? 12.003 -8.785 -5.530 1.00 68.19 544 GLU A O 1
ATOM 4151 N N . HIS A 1 545 ? 12.057 -10.250 -7.229 1.00 67.75 545 HIS A N 1
ATOM 4152 C CA . HIS A 1 545 ? 11.652 -11.406 -6.446 1.00 67.75 545 HIS A CA 1
ATOM 4153 C C . HIS A 1 545 ? 12.459 -12.641 -6.825 1.00 67.75 545 HIS A C 1
ATOM 4155 O O . HIS A 1 545 ? 12.679 -12.925 -8.002 1.00 67.75 545 HIS A O 1
ATOM 4161 N N . ASN A 1 546 ? 12.813 -13.427 -5.810 1.00 68.06 546 ASN A N 1
ATOM 4162 C CA . ASN A 1 546 ? 13.318 -14.778 -6.006 1.00 68.06 546 ASN A CA 1
ATOM 4163 C C . ASN A 1 546 ? 12.125 -15.736 -6.146 1.00 68.06 546 ASN A C 1
ATOM 4165 O O . ASN A 1 546 ? 11.263 -15.809 -5.266 1.00 68.06 546 ASN A O 1
ATOM 4169 N N . LEU A 1 547 ? 12.070 -16.469 -7.253 1.00 68.81 547 LEU A N 1
ATOM 4170 C CA . LEU A 1 547 ? 11.154 -17.583 -7.449 1.00 68.81 547 LEU A CA 1
ATOM 4171 C C . LEU A 1 547 ? 11.591 -18.725 -6.526 1.00 68.81 547 LEU A C 1
ATOM 4173 O O . LEU A 1 547 ? 12.744 -19.148 -6.555 1.00 68.81 547 LEU A O 1
ATOM 4177 N N . ARG A 1 548 ? 10.663 -19.220 -5.702 1.00 62.62 548 ARG A N 1
ATOM 4178 C CA . ARG A 1 548 ? 10.935 -20.331 -4.775 1.00 62.62 548 ARG A CA 1
ATOM 4179 C C . ARG A 1 548 ? 11.220 -21.643 -5.502 1.00 62.62 548 ARG A C 1
ATOM 4181 O O . ARG A 1 548 ? 12.060 -22.405 -5.039 1.00 62.62 548 ARG A O 1
ATOM 4188 N N . ASP A 1 549 ? 10.562 -21.855 -6.640 1.00 67.12 549 ASP A N 1
ATOM 4189 C CA . ASP A 1 549 ? 10.649 -23.084 -7.420 1.00 67.12 549 ASP A CA 1
ATOM 4190 C C . ASP A 1 549 ? 10.963 -22.778 -8.894 1.00 67.12 549 ASP A C 1
ATOM 4192 O O . ASP A 1 549 ? 10.446 -21.796 -9.445 1.00 67.12 549 ASP A O 1
ATOM 4196 N N . PRO A 1 550 ? 11.789 -23.606 -9.559 1.00 69.38 550 PRO A N 1
ATOM 4197 C CA . PRO A 1 550 ? 12.004 -23.499 -10.994 1.00 69.38 550 PRO A CA 1
ATOM 4198 C C . PRO A 1 550 ? 10.699 -23.788 -11.742 1.00 69.38 550 PRO A C 1
ATOM 4200 O O . PRO A 1 550 ? 10.033 -24.798 -11.509 1.00 69.38 550 PRO A O 1
ATOM 4203 N N . LEU A 1 551 ? 10.344 -22.900 -12.669 1.00 80.06 551 LEU A N 1
ATOM 4204 C CA . LEU A 1 551 ? 9.153 -23.059 -13.496 1.00 80.06 551 LEU A CA 1
ATOM 4205 C C . LEU A 1 551 ? 9.443 -24.059 -14.628 1.00 80.06 551 LEU A C 1
ATOM 4207 O O . LEU A 1 551 ? 10.393 -23.843 -15.385 1.00 80.06 551 LEU A O 1
ATOM 4211 N N . PRO A 1 552 ? 8.674 -25.155 -14.756 1.00 83.56 552 PRO A N 1
ATOM 4212 C CA . PRO A 1 552 ? 8.926 -26.151 -15.790 1.00 83.56 552 PRO A CA 1
ATOM 4213 C C . PRO A 1 552 ? 8.589 -25.612 -17.187 1.00 83.56 552 PRO A C 1
ATOM 4215 O O . PRO A 1 552 ? 7.672 -24.820 -17.364 1.00 83.56 552 PRO A O 1
ATOM 4218 N N . ALA A 1 553 ? 9.285 -26.095 -18.214 1.00 87.81 553 ALA A N 1
ATOM 4219 C CA . ALA A 1 553 ? 8.814 -25.925 -19.587 1.00 87.81 553 ALA A CA 1
ATOM 4220 C C . ALA A 1 553 ? 7.466 -26.645 -19.769 1.00 87.81 553 ALA A C 1
ATOM 4222 O O . ALA A 1 553 ? 7.238 -27.702 -19.172 1.00 87.81 553 ALA A O 1
ATOM 4223 N N . GLY A 1 554 ? 6.584 -26.115 -20.616 1.00 89.56 554 GLY A N 1
ATOM 4224 C CA . GLY A 1 554 ? 5.288 -26.744 -20.852 1.00 89.56 554 GLY A CA 1
ATOM 4225 C C . GLY A 1 554 ? 4.183 -25.797 -21.311 1.00 89.56 554 GLY A C 1
ATOM 4226 O O . GLY A 1 554 ? 4.463 -24.682 -21.761 1.00 89.56 554 GLY A O 1
ATOM 4227 N N . PRO A 1 555 ? 2.925 -26.261 -21.223 1.00 92.62 555 PRO A N 1
ATOM 4228 C CA . PRO A 1 555 ? 1.763 -25.474 -21.591 1.00 92.62 555 PRO A CA 1
ATOM 4229 C C . PRO A 1 555 ? 1.415 -24.469 -20.490 1.00 92.62 555 PRO A C 1
ATOM 4231 O O . PRO A 1 555 ? 1.264 -24.817 -19.317 1.00 92.62 555 PRO A O 1
ATOM 4234 N N . TYR A 1 556 ? 1.220 -23.226 -20.905 1.00 93.31 556 TYR A N 1
ATOM 4235 C CA . TYR A 1 556 ? 0.774 -22.112 -20.080 1.00 93.31 556 TYR A CA 1
ATOM 4236 C C . TYR A 1 556 ? -0.392 -21.401 -20.758 1.00 93.31 556 TYR A C 1
ATOM 4238 O O . TYR A 1 556 ? -0.722 -21.645 -21.917 1.00 93.31 556 TYR A O 1
ATOM 4246 N N . THR A 1 557 ? -1.053 -20.512 -20.032 1.00 94.38 557 THR A N 1
ATOM 4247 C CA . THR A 1 557 ? -2.098 -19.654 -20.592 1.00 94.38 557 THR A CA 1
ATOM 4248 C C . THR A 1 557 ? -1.829 -18.215 -20.205 1.00 94.38 557 THR A C 1
ATOM 4250 O O . THR A 1 557 ? -1.712 -17.913 -19.021 1.00 94.38 557 THR A O 1
ATOM 4253 N N . LEU A 1 558 ? -1.761 -17.323 -21.190 1.00 94.12 558 LEU A N 1
ATOM 4254 C CA . LEU A 1 558 ? -1.920 -15.895 -20.942 1.00 94.12 558 LEU A CA 1
ATOM 4255 C C . LEU A 1 558 ? -3.410 -15.629 -20.732 1.00 94.12 558 LEU A C 1
ATOM 4257 O O . LEU A 1 558 ? -4.213 -15.867 -21.631 1.00 94.12 558 LEU A O 1
ATOM 4261 N N . GLU A 1 559 ? -3.779 -15.166 -19.548 1.00 94.00 559 GLU A N 1
ATOM 4262 C CA . GLU A 1 559 ? -5.148 -14.844 -19.170 1.00 94.00 559 GLU A CA 1
ATOM 4263 C C . GLU A 1 559 ? -5.271 -13.350 -18.858 1.00 94.00 559 GLU A C 1
ATOM 4265 O O . GLU A 1 559 ? -4.513 -12.801 -18.059 1.00 94.00 559 GLU A O 1
ATOM 4270 N N . ILE A 1 560 ? -6.265 -12.716 -19.477 1.00 93.81 560 ILE A N 1
ATOM 4271 C CA . ILE A 1 560 ? -6.779 -11.401 -19.101 1.00 93.81 560 ILE A CA 1
ATOM 4272 C C . ILE A 1 560 ? -8.096 -11.661 -18.376 1.00 93.81 560 ILE A C 1
ATOM 4274 O O . ILE A 1 560 ? -9.022 -12.218 -18.970 1.00 93.81 560 ILE A O 1
ATOM 4278 N N . ALA A 1 561 ? -8.196 -11.286 -17.108 1.00 91.69 561 ALA A N 1
ATOM 4279 C CA . ALA A 1 561 ? -9.364 -11.564 -16.280 1.00 91.69 561 ALA A CA 1
ATOM 4280 C C . ALA A 1 561 ? -9.780 -10.339 -15.475 1.00 91.69 561 ALA A C 1
ATOM 4282 O O . ALA A 1 561 ? -8.952 -9.501 -15.122 1.00 91.69 561 ALA A O 1
ATOM 4283 N N . SER A 1 562 ? -11.062 -10.266 -15.123 1.00 87.44 562 SER A N 1
ATOM 4284 C CA . SER A 1 562 ? -11.424 -9.453 -13.967 1.00 87.44 562 SER A CA 1
ATOM 4285 C C . SER A 1 562 ? -10.879 -10.115 -12.702 1.00 87.44 562 SER A C 1
ATOM 4287 O O . SER A 1 562 ? -10.989 -11.335 -12.522 1.00 87.44 562 SER A O 1
ATOM 4289 N N . GLY A 1 563 ? -10.271 -9.307 -11.836 1.00 72.69 563 GLY A N 1
ATOM 4290 C CA . GLY A 1 563 ? -9.772 -9.777 -10.555 1.00 72.69 563 GLY A CA 1
ATOM 4291 C C . GLY A 1 563 ? -10.912 -10.199 -9.625 1.00 72.69 563 GLY A C 1
ATOM 4292 O O . GLY A 1 563 ? -11.984 -9.602 -9.569 1.00 72.69 563 GLY A O 1
ATOM 4293 N N . ALA A 1 564 ? -10.668 -11.256 -8.855 1.00 60.84 564 ALA A N 1
ATOM 4294 C CA . ALA A 1 564 ? -11.647 -11.865 -7.954 1.00 60.84 564 ALA A CA 1
ATOM 4295 C C . ALA A 1 564 ? -11.832 -11.113 -6.625 1.00 60.84 564 ALA A C 1
ATOM 4297 O O . ALA A 1 564 ? -12.152 -11.735 -5.615 1.00 60.84 564 ALA A O 1
ATOM 4298 N N . ARG A 1 565 ? -11.493 -9.822 -6.559 1.00 56.34 565 ARG A N 1
ATOM 4299 C CA . ARG A 1 565 ? -11.094 -9.260 -5.267 1.00 56.34 565 ARG A CA 1
ATOM 4300 C C . ARG A 1 565 ? -12.217 -8.894 -4.308 1.00 56.34 565 ARG A C 1
ATOM 4302 O O . ARG A 1 565 ? -11.897 -8.825 -3.125 1.00 56.34 565 ARG A O 1
ATOM 4309 N N . THR A 1 566 ? -13.467 -8.685 -4.723 1.00 51.16 566 THR A N 1
ATOM 4310 C CA . THR A 1 566 ? -14.522 -8.290 -3.769 1.00 51.16 566 THR A CA 1
ATOM 4311 C C . THR A 1 566 ? -15.934 -8.683 -4.236 1.00 51.16 566 THR A C 1
ATOM 4313 O O . THR A 1 566 ? -16.127 -8.997 -5.409 1.00 51.16 566 THR A O 1
ATOM 4316 N N . ASP A 1 567 ? -16.880 -8.710 -3.286 1.00 44.25 567 ASP A N 1
ATOM 4317 C CA . ASP A 1 567 ? -18.325 -8.956 -3.458 1.00 44.25 567 ASP A CA 1
ATOM 4318 C C . ASP A 1 567 ? -19.132 -7.629 -3.444 1.00 44.25 567 ASP A C 1
ATOM 4320 O O . ASP A 1 567 ? -20.229 -7.561 -2.881 1.00 44.25 567 ASP A O 1
ATOM 4324 N N . ASP A 1 568 ? -18.586 -6.536 -3.987 1.00 46.25 568 ASP A N 1
ATOM 4325 C CA . ASP A 1 568 ? -19.301 -5.255 -4.018 1.00 46.25 568 ASP A CA 1
ATOM 4326 C C . ASP A 1 568 ? -20.447 -5.268 -5.056 1.00 46.25 568 ASP A C 1
ATOM 4328 O O . ASP A 1 568 ? -20.662 -6.220 -5.814 1.00 46.25 568 ASP A O 1
ATOM 4332 N N . ALA A 1 569 ? -21.229 -4.181 -5.088 1.00 53.41 569 ALA A N 1
ATOM 4333 C CA . ALA A 1 569 ? -22.142 -3.876 -6.193 1.00 53.41 569 ALA A CA 1
ATOM 4334 C C . ALA A 1 569 ? -21.428 -4.062 -7.551 1.00 53.41 569 ALA A C 1
ATOM 4336 O O . ALA A 1 569 ? -20.206 -3.960 -7.592 1.00 53.41 569 ALA A O 1
ATOM 4337 N N . PRO A 1 570 ? -22.136 -4.315 -8.671 1.00 56.53 570 PRO A N 1
ATOM 4338 C CA . PRO A 1 570 ? -21.483 -4.540 -9.957 1.00 56.53 570 PRO A CA 1
ATOM 4339 C C . PRO A 1 570 ? -20.664 -3.311 -10.359 1.00 56.53 570 PRO A C 1
ATOM 4341 O O . PRO A 1 570 ? -21.215 -2.371 -10.926 1.00 56.53 570 PRO A O 1
ATOM 4344 N N . THR A 1 571 ? -19.366 -3.342 -10.063 1.00 75.00 571 THR A N 1
ATOM 4345 C CA . THR A 1 571 ? -18.414 -2.325 -10.478 1.00 75.00 571 THR A CA 1
ATOM 4346 C C . THR A 1 571 ? -17.603 -2.817 -11.661 1.00 75.00 571 THR A C 1
ATOM 4348 O O . THR A 1 571 ? -17.463 -4.030 -11.891 1.00 75.00 571 THR A O 1
ATOM 4351 N N . TYR A 1 572 ? -17.096 -1.888 -12.462 1.00 83.00 572 TYR A N 1
ATOM 4352 C CA . TYR A 1 572 ? -16.217 -2.216 -13.569 1.00 83.00 572 TYR A CA 1
ATOM 4353 C C . TYR A 1 572 ? -15.037 -1.259 -13.710 1.00 83.00 572 TYR A C 1
ATOM 4355 O O . TYR A 1 572 ? -15.071 -0.085 -13.351 1.00 83.00 572 TYR A O 1
ATOM 4363 N N . LEU A 1 573 ? -13.967 -1.812 -14.265 1.00 90.44 573 LEU A N 1
ATOM 4364 C CA . LEU A 1 573 ? -12.805 -1.084 -14.742 1.00 90.44 573 LEU A CA 1
ATOM 4365 C C . LEU A 1 573 ? -12.835 -1.119 -16.271 1.00 90.44 573 LEU A C 1
ATOM 4367 O O . LEU A 1 573 ? -12.940 -2.205 -16.852 1.00 90.44 573 LEU A O 1
ATOM 4371 N N . GLU A 1 574 ? -12.755 0.041 -16.924 1.00 94.38 574 GLU A N 1
ATOM 4372 C CA . GLU A 1 574 ? -12.563 0.111 -18.375 1.00 94.38 574 GLU A CA 1
ATOM 4373 C C . GLU A 1 574 ? -11.101 0.422 -18.691 1.00 94.38 574 GLU A C 1
ATOM 4375 O O . GLU A 1 574 ? -10.552 1.437 -18.251 1.00 94.38 574 GLU A O 1
ATOM 4380 N N . VAL A 1 575 ? -10.472 -0.473 -19.452 1.00 94.56 575 VAL A N 1
ATOM 4381 C CA . VAL A 1 575 ? -9.059 -0.397 -19.824 1.00 94.56 575 VAL A CA 1
ATOM 4382 C C . VAL A 1 575 ? -8.921 -0.479 -21.334 1.00 94.56 575 VAL A C 1
ATOM 4384 O O . VAL A 1 575 ? -9.445 -1.391 -21.962 1.00 94.56 575 VAL A O 1
ATOM 4387 N N . GLU A 1 576 ? -8.173 0.440 -21.922 1.00 94.62 576 GLU A N 1
ATOM 4388 C CA . GLU A 1 576 ? -7.745 0.379 -23.313 1.00 94.62 576 GLU A CA 1
ATOM 4389 C C . GLU A 1 576 ? -6.360 -0.259 -23.386 1.00 94.62 576 GLU A C 1
ATOM 4391 O O . GLU A 1 576 ? -5.369 0.332 -22.967 1.00 94.62 576 GLU A O 1
ATOM 4396 N N . LEU A 1 577 ? -6.275 -1.472 -23.920 1.00 92.81 577 LEU A N 1
ATOM 4397 C CA . LEU A 1 577 ? -5.016 -2.168 -24.148 1.00 92.81 577 LEU A CA 1
ATOM 4398 C C . LEU A 1 577 ? -4.506 -1.832 -25.553 1.00 92.81 577 LEU A C 1
ATOM 4400 O O . LEU A 1 577 ? -5.113 -2.230 -26.547 1.00 92.81 577 LEU A O 1
ATOM 4404 N N . ALA A 1 578 ? -3.405 -1.087 -25.638 1.00 89.94 578 ALA A N 1
ATOM 4405 C CA . ALA A 1 578 ? -2.796 -0.683 -26.907 1.00 89.94 578 ALA A CA 1
ATOM 4406 C C . ALA A 1 578 ? -1.763 -1.702 -27.403 1.00 89.94 578 ALA A C 1
ATOM 4408 O O . ALA A 1 578 ? -1.605 -1.903 -28.604 1.00 89.94 578 ALA A O 1
ATOM 4409 N N . ARG A 1 579 ? -1.050 -2.354 -26.478 1.00 88.81 579 ARG A N 1
ATOM 4410 C CA . ARG A 1 579 ? -0.056 -3.386 -26.787 1.00 88.81 579 ARG A CA 1
ATOM 4411 C C . ARG A 1 579 ? 0.025 -4.395 -25.652 1.00 88.81 579 ARG A C 1
ATOM 4413 O O . ARG A 1 579 ? -0.019 -3.999 -24.489 1.00 88.81 579 ARG A O 1
ATOM 4420 N N . LEU A 1 580 ? 0.201 -5.663 -26.011 1.00 87.12 580 LEU A N 1
ATOM 4421 C CA . LEU A 1 580 ? 0.528 -6.765 -25.110 1.00 87.12 580 LEU A CA 1
ATOM 4422 C C . LEU A 1 580 ? 1.538 -7.714 -25.771 1.00 87.12 580 LEU A C 1
ATOM 4424 O O . LEU A 1 580 ? 1.545 -7.769 -27.033 1.00 87.12 580 LEU A O 1
#

Sequence (580 aa):
DGDGDDELYVGLAAYRRGLHVLRDDGDRPRLEVAEATTDQSGSDINDLLVADLDGDGTRELVAALGPWKAYDLRVFRAAEDDALELVDRVGLGNVSSVAVLRGRDGAPLLAALKDDRWPDRRVFPAAPHTGEPAGVYFFSFDGDRLERRGFVDPLASFTAPARAFPGRLFAADLDGDGVDDLAFNANTDETALGRMLVLLRQGSDGFTAAPIAGLSLLGVAELDDDPLPELLVRDFTELNAMWALGLGDDPLPPAYAPTAGIEAPPEVRTTEARENWRRADRLAAFGLASTAAASLDAATRLSDARSERRALAAYAAELYAAAGDDRRALDLFPQPLDDDPHRRAAVAGALIRLGRYREAKEIVAGVDAPPHLPDQLRVEDLERVADDHRRVTFDFSRSLDPRWEFPDPLGLRRDPTADTLVLRARQRAAPLARLPLDWDGGPLVLDAALAVVHSEFAGTLDVAIRAADGSRIAGFWISVRGGGELYEHQIGCLLNDSVGHGILAARPLTTVEERVDYDVRVTLLPERGAATCRLRGGDAKVIEHNLRDPLPAGPYTLEIASGARTDDAPTYLEVELARL